Protein AF-A0A1I7ZUE2-F1 (afdb_monomer)

Nearest PDB structures (foldseek):
  8v2c-assembly1_C  TM=6.190E-01  e=5.693E-02  Mus musculus
  4pbx-assembly1_A  TM=5.492E-01  e=7.219E-01  Homo sapiens
  6lej-assembly1_B  TM=4.742E-01  e=2.765E-01  Escherichia coli
  8ilq-assembly1_B  TM=5.554E-01  e=5.827E+00  Severe fever with thrombocytopenia syndrome virus
  5yow-assembly1_A  TM=5.006E-01  e=5.508E+00  Heartland virus

Radius of gyration: 42.76 Å; Cα contacts (8 Å, |Δi|>4): 430; chains: 1; bounding box: 114×109×128 Å

Structure (mmCIF, N/CA/C/O backbone):
data_AF-A0A1I7ZUE2-F1
#
_entry.id   AF-A0A1I7ZUE2-F1
#
loop_
_atom_site.group_PDB
_atom_site.id
_atom_site.type_symbol
_atom_site.label_atom_id
_atom_site.label_alt_id
_atom_site.label_comp_id
_atom_site.label_asym_id
_atom_site.label_entity_id
_atom_site.label_seq_id
_atom_site.pdbx_PDB_ins_code
_atom_site.Cartn_x
_atom_site.Cartn_y
_atom_site.Cartn_z
_atom_site.occupancy
_atom_site.B_iso_or_equiv
_atom_site.auth_seq_id
_atom_site.auth_comp_id
_atom_site.auth_asym_id
_atom_site.auth_atom_id
_atom_site.pdbx_PDB_model_num
ATOM 1 N N . MET A 1 1 ? -9.625 -0.428 -35.760 1.00 49.59 1 MET A N 1
ATOM 2 C CA . MET A 1 1 ? -10.400 -0.910 -34.596 1.00 49.59 1 MET A CA 1
ATOM 3 C C . MET A 1 1 ? -10.079 0.022 -33.437 1.00 49.59 1 MET A C 1
ATOM 5 O O . MET A 1 1 ? -8.901 0.207 -33.166 1.00 49.59 1 MET A O 1
ATOM 9 N N . THR A 1 2 ? -11.064 0.712 -32.860 1.00 77.88 2 THR A N 1
ATOM 10 C CA . THR A 1 2 ? -10.834 1.641 -31.737 1.00 77.88 2 THR A CA 1
ATOM 11 C C . THR A 1 2 ? -10.429 0.859 -30.480 1.00 77.88 2 THR A C 1
ATOM 13 O O . THR A 1 2 ? -10.862 -0.279 -30.303 1.00 77.88 2 THR A O 1
ATOM 16 N N . GLU A 1 3 ? -9.601 1.448 -29.612 1.00 77.81 3 GLU A N 1
ATOM 17 C CA . GLU A 1 3 ? -9.194 0.863 -28.315 1.00 77.81 3 GLU A CA 1
ATOM 18 C C . GLU A 1 3 ? -10.402 0.381 -27.491 1.00 77.81 3 GLU A C 1
ATOM 20 O O . GLU A 1 3 ? -10.397 -0.711 -26.930 1.00 77.81 3 GLU A O 1
ATOM 25 N N . GLU A 1 4 ? -11.496 1.140 -27.515 1.00 81.25 4 GLU A N 1
ATOM 26 C CA . GLU A 1 4 ? -12.746 0.806 -26.830 1.00 81.25 4 GLU A CA 1
ATOM 27 C C . GLU A 1 4 ? -13.383 -0.499 -27.332 1.00 81.25 4 GLU A C 1
ATOM 29 O O . GLU A 1 4 ? -13.870 -1.298 -26.531 1.00 81.25 4 GLU A O 1
ATOM 34 N N . ASN A 1 5 ? -13.308 -0.767 -28.641 1.00 84.31 5 ASN A N 1
ATOM 35 C CA . ASN A 1 5 ? -13.796 -2.023 -29.205 1.00 84.31 5 ASN A CA 1
ATOM 36 C C . ASN A 1 5 ? -12.919 -3.197 -28.760 1.00 84.31 5 ASN A C 1
ATOM 38 O O . ASN A 1 5 ? -13.445 -4.271 -28.493 1.00 84.31 5 ASN A O 1
ATOM 42 N N . ARG A 1 6 ? -11.600 -2.997 -28.616 1.00 90.62 6 ARG A N 1
ATOM 43 C CA . ARG A 1 6 ? -10.687 -4.041 -28.115 1.00 90.62 6 ARG A CA 1
ATOM 44 C C . ARG A 1 6 ? -11.019 -4.416 -26.671 1.00 90.62 6 ARG A C 1
ATOM 46 O O . ARG A 1 6 ? -11.132 -5.601 -26.370 1.00 90.62 6 ARG A O 1
ATOM 53 N N . ILE A 1 7 ? -11.224 -3.422 -25.805 1.00 89.50 7 ILE A N 1
ATOM 54 C CA . ILE A 1 7 ? -11.574 -3.641 -24.392 1.00 89.50 7 ILE A CA 1
ATOM 55 C C . ILE A 1 7 ? -12.956 -4.289 -24.278 1.00 89.50 7 ILE A C 1
ATOM 57 O O . ILE A 1 7 ? -13.119 -5.247 -23.529 1.00 89.50 7 ILE A O 1
ATOM 61 N N . SER A 1 8 ? -13.943 -3.823 -25.049 1.00 87.25 8 SER A N 1
ATOM 62 C CA . SER A 1 8 ? -15.287 -4.409 -25.031 1.00 87.25 8 SER A CA 1
ATOM 63 C C . SER A 1 8 ? -15.284 -5.874 -25.470 1.00 87.25 8 SER A C 1
ATOM 65 O O . SER A 1 8 ? -15.968 -6.685 -24.852 1.00 87.25 8 SER A O 1
ATOM 67 N N . THR A 1 9 ? -14.519 -6.229 -26.509 1.00 89.50 9 THR A N 1
ATOM 68 C CA . THR A 1 9 ? -14.371 -7.625 -26.946 1.00 89.50 9 THR A CA 1
ATOM 69 C C . THR A 1 9 ? -13.657 -8.464 -25.890 1.00 89.50 9 THR A C 1
ATOM 71 O O . THR A 1 9 ? -14.102 -9.568 -25.596 1.00 89.50 9 THR A O 1
ATOM 74 N N . PHE A 1 10 ? -12.592 -7.941 -25.273 1.00 92.62 10 PHE A N 1
ATOM 75 C CA . PHE A 1 10 ? -11.898 -8.634 -24.187 1.00 92.62 10 PHE A CA 1
ATOM 76 C C . PHE A 1 10 ? -12.833 -8.922 -23.004 1.00 92.62 10 PHE A C 1
ATOM 78 O O . PHE A 1 10 ? -12.904 -10.057 -22.547 1.00 92.62 10 PHE A O 1
ATOM 85 N N . MET A 1 11 ? -13.594 -7.924 -22.551 1.00 92.75 11 MET A N 1
ATOM 86 C CA . MET A 1 11 ? -14.520 -8.071 -21.423 1.00 92.75 11 MET A CA 1
ATOM 87 C C . MET A 1 11 ? -15.655 -9.048 -21.737 1.00 92.75 11 MET A C 1
ATOM 89 O O . MET A 1 11 ? -15.990 -9.873 -20.894 1.00 92.75 11 MET A O 1
ATOM 93 N N . ALA A 1 12 ? -16.194 -9.014 -22.961 1.00 90.44 12 ALA A N 1
ATOM 94 C CA . ALA A 1 12 ? -17.202 -9.975 -23.407 1.00 90.44 12 ALA A CA 1
ATOM 95 C C . ALA A 1 12 ? -16.663 -11.416 -23.420 1.00 90.44 12 ALA A C 1
ATOM 97 O O . ALA A 1 12 ? -17.356 -12.324 -22.973 1.00 90.44 12 ALA A O 1
ATOM 98 N N . ASN A 1 13 ? -15.415 -11.617 -23.858 1.00 94.06 13 ASN A N 1
ATOM 99 C CA . ASN A 1 13 ? -14.762 -12.931 -23.838 1.00 94.06 13 ASN A CA 1
ATOM 100 C C . ASN A 1 13 ? -14.504 -13.455 -22.415 1.00 94.06 13 ASN A C 1
ATOM 102 O O . ASN A 1 13 ? -14.356 -14.657 -22.236 1.00 94.06 13 ASN A O 1
ATOM 106 N N . GLN A 1 14 ? -14.409 -12.564 -21.424 1.00 93.31 14 GLN A N 1
ATOM 107 C CA . GLN A 1 14 ? -14.241 -12.903 -20.005 1.00 93.31 14 GLN A CA 1
ATOM 108 C C . GLN A 1 14 ? -15.577 -12.946 -19.244 1.00 93.31 14 GLN A C 1
ATOM 110 O O . GLN A 1 14 ? -15.573 -12.994 -18.018 1.00 93.31 14 GLN A O 1
ATOM 115 N N . GLU A 1 15 ? -16.714 -12.854 -19.948 1.00 93.94 15 GLU A N 1
ATOM 116 C CA . GLU A 1 15 ? -18.061 -12.786 -19.358 1.00 93.94 15 GLU A CA 1
ATOM 117 C C . GLU A 1 15 ? -18.221 -11.652 -18.320 1.00 93.94 15 GLU A C 1
ATOM 119 O O . GLU A 1 15 ? -19.081 -11.679 -17.438 1.00 93.94 15 GLU A O 1
ATOM 124 N N . ALA A 1 16 ? -17.400 -10.605 -18.441 1.00 93.62 16 ALA A N 1
ATOM 125 C CA . ALA A 1 16 ? -17.364 -9.483 -17.520 1.00 93.62 16 ALA A CA 1
ATOM 126 C C . ALA A 1 16 ? -18.311 -8.363 -17.979 1.00 93.62 16 ALA A C 1
ATOM 128 O O . ALA A 1 16 ? -18.199 -7.816 -19.081 1.00 93.62 16 ALA A O 1
ATOM 129 N N . LEU A 1 17 ? -19.230 -7.958 -17.097 1.00 90.25 17 LEU A N 1
ATOM 130 C CA . LEU A 1 17 ? -20.135 -6.836 -17.348 1.00 90.25 17 LEU A CA 1
ATOM 131 C C . LEU A 1 17 ? -19.406 -5.495 -17.188 1.00 90.25 17 LEU A C 1
ATOM 133 O O . LEU A 1 17 ? -19.223 -4.993 -16.078 1.00 90.25 17 LEU A O 1
ATOM 137 N N . TRP A 1 18 ? -19.047 -4.867 -18.307 1.00 87.88 18 TRP A N 1
ATOM 138 C CA . TRP A 1 18 ? -18.422 -3.544 -18.304 1.00 87.88 18 TRP A CA 1
ATOM 139 C C . TRP A 1 18 ? -19.449 -2.428 -18.060 1.00 87.88 18 TRP A C 1
ATOM 141 O O . TRP A 1 18 ? -20.207 -2.043 -18.954 1.00 87.88 18 TRP A O 1
ATOM 151 N N . ARG A 1 19 ? -19.461 -1.863 -16.848 1.00 88.50 19 ARG A N 1
ATOM 152 C CA . ARG A 1 19 ? -20.314 -0.721 -16.482 1.00 88.50 19 ARG A CA 1
ATOM 153 C C . ARG A 1 19 ? -19.499 0.569 -16.469 1.00 88.50 19 ARG A C 1
ATOM 155 O O . ARG A 1 19 ? -18.504 0.669 -15.760 1.00 88.50 19 ARG A O 1
ATOM 162 N N . LYS A 1 20 ? -19.936 1.571 -17.234 1.00 88.94 20 LYS A N 1
ATOM 163 C CA . LYS A 1 20 ? -19.324 2.907 -17.247 1.00 88.94 20 LYS A CA 1
ATOM 164 C C . LYS A 1 20 ? -20.077 3.834 -16.305 1.00 88.94 20 LYS A C 1
ATOM 166 O O . LYS A 1 20 ? -21.305 3.798 -16.252 1.00 88.94 20 LYS A O 1
ATOM 171 N N . ILE A 1 21 ? -19.336 4.695 -15.617 1.00 92.56 21 ILE A N 1
ATOM 172 C CA . ILE A 1 21 ? -19.929 5.861 -14.967 1.00 92.56 21 ILE A CA 1
ATOM 173 C C . ILE A 1 21 ? -20.384 6.865 -16.029 1.00 92.56 21 ILE A C 1
ATOM 175 O O . ILE A 1 21 ? -19.889 6.890 -17.159 1.00 92.56 21 ILE A O 1
ATOM 179 N N . THR A 1 22 ? -21.340 7.701 -15.654 1.00 94.12 22 THR A N 1
ATOM 180 C CA . THR A 1 22 ? -21.828 8.790 -16.493 1.00 94.12 22 THR A CA 1
ATOM 181 C C . THR A 1 22 ? -20.673 9.770 -16.740 1.00 94.12 22 THR A C 1
ATOM 183 O O . THR A 1 22 ? -19.949 10.108 -15.797 1.00 94.12 22 THR A O 1
ATOM 186 N N . PRO A 1 23 ? -20.452 10.235 -17.985 1.00 91.31 23 PRO A N 1
ATOM 187 C CA . PRO A 1 23 ? -19.431 11.237 -18.267 1.00 91.31 23 PRO A CA 1
ATOM 188 C C . PRO A 1 23 ? -19.562 12.442 -17.331 1.00 91.31 23 PRO A C 1
ATOM 190 O O . PRO A 1 23 ? -20.672 12.853 -16.992 1.00 91.31 23 PRO A O 1
ATOM 193 N N . TYR A 1 24 ? -18.427 12.994 -16.897 1.00 87.56 24 TYR A N 1
ATOM 194 C CA . TYR A 1 24 ? -18.371 14.121 -15.954 1.00 87.56 24 TYR A CA 1
ATOM 195 C C . TYR A 1 24 ? -19.053 13.866 -14.600 1.00 87.56 24 TYR A C 1
ATOM 197 O O . TYR A 1 24 ? -19.383 14.821 -13.901 1.00 87.56 24 TYR A O 1
ATOM 205 N N . SER A 1 25 ? -19.233 12.597 -14.211 1.00 91.38 25 SER A N 1
ATOM 206 C CA . SER A 1 25 ? -19.850 12.209 -12.936 1.00 91.38 25 SER A CA 1
ATOM 207 C C . SER A 1 25 ? -18.877 11.499 -11.981 1.00 91.38 25 SER A C 1
ATOM 209 O O . SER A 1 25 ? -19.128 10.354 -11.599 1.00 91.38 25 SER A O 1
ATOM 211 N N . PRO A 1 26 ? -17.770 12.152 -11.562 1.00 87.06 26 PRO A N 1
ATOM 212 C CA . PRO A 1 26 ? -16.741 11.544 -10.706 1.00 87.06 26 PRO A CA 1
ATOM 213 C C . PRO A 1 26 ? -17.290 11.049 -9.357 1.00 87.06 26 PRO A C 1
ATOM 215 O O . PRO A 1 26 ? -16.824 10.057 -8.805 1.00 87.06 26 PRO A O 1
ATOM 218 N N . TRP A 1 27 ? -18.370 11.658 -8.852 1.00 87.50 27 TRP A N 1
ATOM 219 C CA . TRP A 1 27 ? -19.017 11.237 -7.603 1.00 87.50 27 TRP A CA 1
ATOM 220 C C . TRP A 1 27 ? -19.551 9.799 -7.641 1.00 87.50 27 TRP A C 1
ATOM 222 O O . TRP A 1 27 ? -19.598 9.162 -6.590 1.00 87.50 27 TRP A O 1
ATOM 232 N N . GLN A 1 28 ? -19.897 9.259 -8.820 1.00 89.75 28 GLN A N 1
ATOM 233 C CA . GLN A 1 28 ? -20.288 7.849 -8.968 1.00 89.75 28 GLN A CA 1
ATOM 234 C C . GLN A 1 28 ? -19.133 6.893 -8.629 1.00 89.75 28 GLN A C 1
ATOM 236 O O . GLN A 1 28 ? -19.368 5.753 -8.246 1.00 89.75 28 GLN A O 1
ATOM 241 N N . GLY A 1 29 ? -17.895 7.381 -8.724 1.00 89.50 29 GLY A N 1
ATOM 242 C CA . GLY A 1 29 ? -16.668 6.714 -8.313 1.00 89.50 29 GLY A CA 1
ATOM 243 C C . GLY A 1 29 ? -16.016 7.299 -7.062 1.00 89.50 29 GLY A C 1
ATOM 244 O O . GLY A 1 29 ? -14.864 6.993 -6.753 1.00 89.50 29 GLY A O 1
ATOM 245 N N . GLY A 1 30 ? -16.728 8.158 -6.329 1.00 88.06 30 GLY A N 1
ATOM 246 C CA . GLY A 1 30 ? -16.119 9.034 -5.330 1.00 88.06 30 GLY A CA 1
ATOM 247 C C . GLY A 1 30 ? -15.381 8.301 -4.206 1.00 88.06 30 GLY A C 1
ATOM 248 O O . GLY A 1 30 ? -14.464 8.868 -3.617 1.00 88.06 30 GLY A O 1
ATOM 249 N N . PHE A 1 31 ? -15.746 7.049 -3.909 1.00 85.06 31 PHE A N 1
ATOM 250 C CA . PHE A 1 31 ? -15.031 6.221 -2.934 1.00 85.06 31 PHE A CA 1
ATOM 251 C C . PHE A 1 31 ? -13.579 5.966 -3.359 1.00 85.06 31 PHE A C 1
ATOM 253 O O . PHE A 1 31 ? -12.659 6.359 -2.639 1.00 85.06 31 PHE A O 1
ATOM 260 N N . TYR A 1 32 ? -13.361 5.372 -4.538 1.00 88.81 32 TYR A N 1
ATOM 261 C CA . TYR A 1 32 ? -12.007 5.069 -5.001 1.00 88.81 32 TYR A CA 1
ATOM 262 C C . TYR A 1 32 ? -11.233 6.347 -5.340 1.00 88.81 32 TYR A C 1
ATOM 264 O O . TYR A 1 32 ? -10.026 6.396 -5.131 1.00 88.81 32 TYR A O 1
ATOM 272 N N . GLU A 1 33 ? -11.899 7.414 -5.792 1.00 91.31 33 GLU A N 1
ATOM 273 C CA . GLU A 1 33 ? -11.230 8.696 -6.043 1.00 91.31 33 GLU A CA 1
ATOM 274 C C . GLU A 1 33 ? -10.674 9.322 -4.760 1.00 91.31 33 GLU A C 1
ATOM 276 O O . GLU A 1 33 ? -9.524 9.769 -4.736 1.00 91.31 33 GLU A O 1
ATOM 281 N N . ARG A 1 34 ? -11.465 9.332 -3.677 1.00 89.12 34 ARG A N 1
ATOM 282 C CA . ARG A 1 34 ? -11.012 9.820 -2.366 1.00 89.12 34 ARG A CA 1
ATOM 283 C C . ARG A 1 34 ? -9.887 8.957 -1.809 1.00 89.12 34 ARG A C 1
ATOM 285 O O . ARG A 1 34 ? -8.888 9.506 -1.349 1.00 89.12 34 ARG A O 1
ATOM 292 N N . LEU A 1 35 ? -10.016 7.636 -1.925 1.00 90.12 35 LEU A N 1
ATOM 293 C CA . LEU A 1 35 ? -8.980 6.695 -1.510 1.00 90.12 35 LEU A CA 1
ATOM 294 C C . LEU A 1 35 ? -7.662 6.962 -2.255 1.00 90.12 35 LEU A C 1
ATOM 296 O O . LEU A 1 35 ? -6.632 7.194 -1.628 1.00 90.12 35 LEU A O 1
ATOM 300 N N . ILE A 1 36 ? -7.701 7.043 -3.589 1.00 92.69 36 ILE A N 1
ATOM 301 C CA . ILE A 1 36 ? -6.526 7.333 -4.426 1.00 92.69 36 ILE A CA 1
ATOM 302 C C . ILE A 1 36 ? -5.923 8.700 -4.088 1.00 92.69 36 ILE A C 1
ATOM 304 O O . ILE A 1 36 ? -4.699 8.845 -4.077 1.00 92.69 36 ILE A O 1
ATOM 308 N N . ARG A 1 37 ? -6.751 9.710 -3.799 1.00 92.69 37 ARG A N 1
ATOM 309 C CA . ARG A 1 37 ? -6.271 11.029 -3.369 1.00 92.69 37 ARG A CA 1
ATOM 310 C C . ARG A 1 37 ? -5.471 10.937 -2.069 1.00 92.69 37 ARG A C 1
ATOM 312 O O . ARG A 1 37 ? -4.387 11.517 -2.011 1.00 92.69 37 ARG A O 1
ATOM 319 N N . GLY A 1 38 ? -5.977 10.217 -1.068 1.00 92.06 38 GLY A N 1
ATOM 320 C CA . GLY A 1 38 ? -5.275 9.998 0.200 1.00 92.06 38 GLY A CA 1
ATOM 321 C C . GLY A 1 38 ? -3.958 9.245 -0.002 1.00 92.06 38 GLY A C 1
ATOM 322 O O . GLY A 1 38 ? -2.907 9.708 0.433 1.00 92.06 38 GLY A O 1
ATOM 323 N N . ILE A 1 39 ? -3.988 8.155 -0.777 1.00 94.62 39 ILE A N 1
ATOM 324 C CA . ILE A 1 39 ? -2.799 7.346 -1.093 1.00 94.62 39 ILE A CA 1
ATOM 325 C C . ILE A 1 39 ? -1.718 8.202 -1.751 1.00 94.62 39 ILE A C 1
ATOM 327 O O . ILE A 1 39 ? -0.579 8.226 -1.293 1.00 94.62 39 ILE A O 1
ATOM 331 N N . LYS A 1 40 ? -2.073 8.951 -2.803 1.00 94.62 40 LYS A N 1
ATOM 332 C CA . LYS A 1 40 ? -1.126 9.828 -3.504 1.00 94.62 40 LYS A CA 1
ATOM 333 C C . LYS A 1 40 ? -0.587 10.919 -2.583 1.00 94.62 40 LYS A C 1
ATOM 335 O O . LYS A 1 40 ? 0.605 11.201 -2.618 1.00 94.62 40 LYS A O 1
ATOM 340 N N . GLY A 1 41 ? -1.440 11.513 -1.749 1.00 95.12 41 GLY A N 1
ATOM 341 C CA . GLY A 1 41 ? -1.030 12.513 -0.765 1.00 95.12 41 GLY A CA 1
ATOM 342 C C . GLY A 1 41 ? 0.025 11.978 0.206 1.00 95.12 41 GLY A C 1
ATOM 343 O O . GLY A 1 41 ? 1.065 12.613 0.389 1.00 95.12 41 GLY A O 1
ATOM 344 N N . SER A 1 42 ? -0.211 10.798 0.777 1.00 95.50 42 SER A N 1
ATOM 345 C CA . SER A 1 42 ? 0.725 10.136 1.691 1.00 95.50 42 SER A CA 1
ATOM 346 C C . SER A 1 42 ? 2.005 9.690 0.985 1.00 95.50 42 SER A C 1
ATOM 348 O O . SER A 1 42 ? 3.095 9.915 1.506 1.00 95.50 42 SER A O 1
ATOM 350 N N . LEU A 1 43 ? 1.897 9.164 -0.238 1.00 95.00 43 LEU A N 1
ATOM 351 C CA . LEU A 1 43 ? 3.033 8.768 -1.074 1.00 95.00 43 LEU A CA 1
ATOM 352 C C . LEU A 1 43 ? 3.958 9.949 -1.388 1.00 95.00 43 LEU A C 1
ATOM 354 O O . LEU A 1 43 ? 5.165 9.868 -1.165 1.00 95.00 43 LEU A O 1
ATOM 358 N N . TYR A 1 44 ? 3.407 11.072 -1.857 1.00 94.75 44 TYR A N 1
ATOM 359 C CA . TYR A 1 44 ? 4.211 12.254 -2.176 1.00 94.75 44 TYR A CA 1
ATOM 360 C C . TYR A 1 44 ? 4.904 12.830 -0.941 1.00 94.75 44 TYR A C 1
ATOM 362 O O . TYR A 1 44 ? 6.057 13.250 -1.031 1.00 94.75 44 TYR A O 1
ATOM 370 N N . LYS A 1 45 ? 4.240 12.817 0.221 1.00 94.56 45 LYS A N 1
ATOM 371 C CA . LYS A 1 45 ? 4.855 13.248 1.484 1.00 94.56 45 LYS A CA 1
ATOM 372 C C . LYS A 1 45 ? 5.956 12.286 1.949 1.00 94.56 45 LYS A C 1
ATOM 374 O O . LYS A 1 45 ? 6.978 12.754 2.442 1.00 94.56 45 LYS A O 1
ATOM 379 N N . ALA A 1 46 ? 5.773 10.977 1.771 1.00 93.25 46 ALA A N 1
ATOM 380 C CA . ALA A 1 46 ? 6.752 9.962 2.160 1.00 93.25 46 ALA A CA 1
ATOM 381 C C . ALA A 1 46 ? 8.032 10.014 1.305 1.00 93.25 46 ALA A C 1
ATOM 383 O O . ALA A 1 46 ? 9.140 9.971 1.845 1.00 93.25 46 ALA A O 1
ATOM 384 N N . ILE A 1 47 ? 7.887 10.164 -0.018 1.00 92.62 47 ILE A N 1
ATOM 385 C CA . ILE A 1 47 ? 9.012 10.294 -0.962 1.00 92.62 47 ILE A CA 1
ATOM 386 C C . ILE A 1 47 ? 9.686 11.671 -0.834 1.00 92.62 47 ILE A C 1
ATOM 388 O O . ILE A 1 47 ? 10.915 11.795 -0.904 1.00 92.62 47 ILE A O 1
ATOM 392 N N . GLY A 1 48 ? 8.889 12.726 -0.651 1.00 90.88 48 GLY A N 1
ATOM 393 C CA . GLY A 1 48 ? 9.362 14.102 -0.589 1.00 90.88 48 GLY A CA 1
ATOM 394 C C . GLY A 1 48 ? 10.004 14.544 -1.906 1.00 90.88 48 GLY A C 1
ATOM 395 O O . GLY A 1 48 ? 9.363 14.563 -2.952 1.00 90.88 48 GLY A O 1
ATOM 396 N N . LYS A 1 49 ? 11.283 14.933 -1.852 1.00 89.69 49 LYS A N 1
ATOM 397 C CA . LYS A 1 49 ? 12.050 15.417 -3.018 1.00 89.69 49 LYS A CA 1
ATOM 398 C C . LYS A 1 49 ? 12.896 14.331 -3.695 1.00 89.69 49 LYS A C 1
ATOM 400 O O . LYS A 1 49 ? 13.599 14.632 -4.659 1.00 89.69 49 LYS A O 1
ATOM 405 N N . LYS A 1 50 ? 12.882 13.096 -3.181 1.00 88.25 50 LYS A N 1
ATOM 406 C CA . LYS A 1 50 ? 13.667 11.991 -3.747 1.00 88.25 50 LYS A CA 1
ATOM 407 C C . LYS A 1 50 ? 13.111 11.591 -5.118 1.00 88.25 50 LYS A C 1
ATOM 409 O O . LYS A 1 50 ? 11.905 11.639 -5.345 1.00 88.25 50 LYS A O 1
ATOM 414 N N . ARG A 1 51 ? 13.995 11.174 -6.027 1.00 88.50 51 ARG A N 1
ATOM 415 C CA . ARG A 1 51 ? 13.622 10.523 -7.290 1.00 88.50 51 ARG A CA 1
ATOM 416 C C . ARG A 1 51 ? 13.915 9.037 -7.148 1.00 88.50 51 ARG A C 1
ATOM 418 O O . ARG A 1 51 ? 15.066 8.678 -6.934 1.00 88.50 51 ARG A O 1
ATOM 425 N N . LEU A 1 52 ? 12.873 8.220 -7.216 1.00 88.25 52 LEU A N 1
ATOM 426 C CA . LEU A 1 52 ? 12.982 6.765 -7.165 1.00 88.25 52 LEU A CA 1
ATOM 427 C C . LEU A 1 52 ? 13.218 6.215 -8.573 1.00 88.25 52 LEU A C 1
ATOM 429 O O . LEU A 1 52 ? 12.732 6.799 -9.548 1.00 88.25 52 LEU A O 1
ATOM 433 N N . SER A 1 53 ? 13.953 5.107 -8.678 1.00 90.00 53 SER A N 1
ATOM 434 C CA . SER A 1 53 ? 14.008 4.345 -9.925 1.00 90.00 53 SER A CA 1
ATOM 435 C C . SER A 1 53 ? 12.647 3.692 -10.213 1.00 90.00 53 SER A C 1
ATOM 437 O O . SER A 1 53 ? 11.751 3.680 -9.365 1.00 90.00 53 SER A O 1
ATOM 439 N N . TYR A 1 54 ? 12.469 3.160 -11.424 1.00 91.31 54 TYR A N 1
ATOM 440 C CA . TYR A 1 54 ? 11.246 2.431 -11.772 1.00 91.31 54 TYR A CA 1
ATOM 441 C C . TYR A 1 54 ? 11.026 1.220 -10.854 1.00 91.31 54 TYR A C 1
ATOM 443 O O . TYR A 1 54 ? 9.910 1.002 -10.388 1.00 91.31 54 TYR A O 1
ATOM 451 N N . GLU A 1 55 ? 12.094 0.480 -10.557 1.00 88.12 55 GLU A N 1
ATOM 452 C CA . GLU A 1 55 ? 12.056 -0.709 -9.700 1.00 88.12 55 GLU A CA 1
ATOM 453 C C . GLU A 1 55 ? 11.765 -0.342 -8.241 1.00 88.12 55 GLU A C 1
ATOM 455 O O . GLU A 1 55 ? 10.906 -0.962 -7.611 1.00 88.12 55 GLU A O 1
ATOM 460 N N . ASP A 1 56 ? 12.390 0.724 -7.727 1.00 87.88 56 ASP A N 1
ATOM 461 C CA . ASP A 1 56 ? 12.138 1.212 -6.365 1.00 87.88 56 ASP A CA 1
ATOM 462 C C . ASP A 1 56 ? 10.693 1.694 -6.206 1.00 87.88 56 ASP A C 1
ATOM 464 O O . ASP A 1 56 ? 10.029 1.398 -5.213 1.00 87.88 56 ASP A O 1
ATOM 468 N N . LEU A 1 57 ? 10.182 2.441 -7.193 1.00 92.00 57 LEU A N 1
ATOM 469 C CA . LEU A 1 57 ? 8.800 2.909 -7.180 1.00 92.00 57 LEU A CA 1
ATOM 470 C C . LEU A 1 57 ? 7.820 1.739 -7.300 1.00 92.00 57 LEU A C 1
ATOM 472 O O . LEU A 1 57 ? 6.810 1.730 -6.601 1.00 92.00 57 LEU A O 1
ATOM 476 N N . GLY A 1 58 ? 8.108 0.763 -8.164 1.00 92.62 58 GLY A N 1
ATOM 477 C CA . GLY A 1 58 ? 7.300 -0.445 -8.314 1.00 92.62 58 GLY A CA 1
ATOM 478 C C . GLY A 1 58 ? 7.210 -1.228 -7.007 1.00 92.62 58 GLY A C 1
ATOM 479 O O . GLY A 1 58 ? 6.110 -1.541 -6.556 1.00 92.62 58 GLY A O 1
ATOM 480 N N . THR A 1 59 ? 8.351 -1.449 -6.354 1.00 90.38 59 THR A N 1
ATOM 481 C CA . THR A 1 59 ? 8.430 -2.125 -5.052 1.00 90.38 59 THR A CA 1
ATOM 482 C C . THR A 1 59 ? 7.634 -1.367 -3.993 1.00 90.38 59 THR A C 1
ATOM 484 O O . THR A 1 59 ? 6.764 -1.943 -3.342 1.00 90.38 59 THR A O 1
ATOM 487 N N . LEU A 1 60 ? 7.840 -0.050 -3.886 1.00 91.31 60 LEU A N 1
ATOM 488 C CA . LEU A 1 60 ? 7.112 0.789 -2.938 1.00 91.31 60 LEU A CA 1
ATOM 489 C C . LEU A 1 60 ? 5.593 0.738 -3.167 1.00 91.31 60 LEU A C 1
ATOM 491 O O . LEU A 1 60 ? 4.834 0.657 -2.206 1.00 91.31 60 LEU A O 1
ATOM 495 N N . LEU A 1 61 ? 5.131 0.768 -4.420 1.00 93.88 61 LEU A N 1
ATOM 496 C CA . LEU A 1 61 ? 3.702 0.692 -4.737 1.00 93.88 61 LEU A CA 1
ATOM 497 C C . LEU A 1 61 ? 3.084 -0.656 -4.348 1.00 93.88 61 LEU A C 1
ATOM 499 O O . LEU A 1 61 ? 1.967 -0.665 -3.833 1.00 93.88 61 LEU A O 1
ATOM 503 N N . ILE A 1 62 ? 3.804 -1.763 -4.539 1.00 92.38 62 ILE A N 1
ATOM 504 C CA . ILE A 1 62 ? 3.360 -3.100 -4.113 1.00 92.38 62 ILE A CA 1
ATOM 505 C C . ILE A 1 62 ? 3.264 -3.169 -2.584 1.00 92.38 62 ILE A C 1
ATOM 507 O O . ILE A 1 62 ? 2.279 -3.664 -2.035 1.00 92.38 62 ILE A O 1
ATOM 511 N N . GLU A 1 63 ? 4.249 -2.629 -1.865 1.00 90.25 63 GLU A N 1
ATOM 512 C CA . GLU A 1 63 ? 4.187 -2.605 -0.402 1.00 90.25 63 GLU A CA 1
ATOM 513 C C . GLU A 1 63 ? 3.047 -1.704 0.120 1.00 90.25 63 GLU A C 1
ATOM 515 O O . GLU A 1 63 ? 2.396 -2.017 1.125 1.00 90.25 63 GLU A O 1
ATOM 520 N N . ILE A 1 64 ? 2.761 -0.599 -0.575 1.00 92.56 64 ILE A N 1
ATOM 521 C CA . ILE A 1 64 ? 1.612 0.270 -0.290 1.00 92.56 64 ILE A CA 1
ATOM 522 C C . ILE A 1 64 ? 0.300 -0.468 -0.543 1.00 92.56 64 ILE A C 1
ATOM 524 O O . ILE A 1 64 ? -0.613 -0.376 0.275 1.00 92.56 64 ILE A O 1
ATOM 528 N N . GLU A 1 65 ? 0.188 -1.222 -1.634 1.00 92.69 65 GLU A N 1
ATOM 529 C CA . GLU A 1 65 ? -0.978 -2.062 -1.904 1.00 92.69 65 GLU A CA 1
ATOM 530 C C . GLU A 1 65 ? -1.221 -3.051 -0.757 1.00 92.69 65 GLU A C 1
ATOM 532 O O . GLU A 1 65 ? -2.333 -3.119 -0.225 1.00 92.69 65 GLU A O 1
ATOM 537 N N . ALA A 1 66 ? -0.176 -3.750 -0.305 1.00 90.06 66 ALA A N 1
ATOM 538 C CA . ALA A 1 66 ? -0.264 -4.664 0.833 1.00 90.06 66 ALA A CA 1
ATOM 539 C C . ALA A 1 66 ? -0.727 -3.947 2.116 1.00 90.06 66 ALA A C 1
ATOM 541 O O . ALA A 1 66 ? -1.562 -4.467 2.863 1.00 90.06 66 ALA A O 1
ATOM 542 N N . THR A 1 67 ? -0.247 -2.721 2.338 1.00 90.62 67 THR A N 1
ATOM 543 C CA . THR A 1 67 ? -0.644 -1.859 3.462 1.00 90.62 67 THR A CA 1
ATOM 544 C C . THR A 1 67 ? -2.128 -1.488 3.398 1.00 90.62 67 THR A C 1
ATOM 546 O O . THR A 1 67 ? -2.860 -1.617 4.382 1.00 90.62 67 THR A O 1
ATOM 549 N N . LEU A 1 68 ? -2.607 -1.071 2.224 1.00 92.00 68 LEU A N 1
ATOM 550 C CA . LEU A 1 68 ? -4.000 -0.681 1.997 1.00 92.00 68 LEU A CA 1
ATOM 551 C C . LEU A 1 68 ? -4.963 -1.855 2.140 1.00 92.00 68 LEU A C 1
ATOM 553 O O . LEU A 1 68 ? -6.065 -1.686 2.667 1.00 92.00 68 LEU A O 1
ATOM 557 N N . ASN A 1 69 ? -4.543 -3.032 1.687 1.00 91.88 69 ASN A N 1
ATOM 558 C CA . ASN A 1 69 ? -5.311 -4.267 1.778 1.00 91.88 69 ASN A CA 1
ATOM 559 C C . ASN A 1 69 ? -5.274 -4.890 3.183 1.00 91.88 69 ASN A C 1
ATOM 561 O O . ASN A 1 69 ? -6.112 -5.736 3.492 1.00 91.88 69 ASN A O 1
ATOM 565 N N . SER A 1 70 ? -4.369 -4.426 4.052 1.00 90.06 70 SER A N 1
ATOM 566 C CA . SER A 1 70 ? -4.294 -4.808 5.468 1.00 90.06 70 SER A CA 1
ATOM 567 C C . SER A 1 70 ? -5.099 -3.897 6.402 1.00 90.06 70 SER A C 1
ATOM 569 O O . SER A 1 70 ? -5.107 -4.129 7.610 1.00 90.06 70 SER A O 1
ATOM 571 N N . ARG A 1 71 ? -5.762 -2.852 5.882 1.00 91.00 71 ARG A N 1
ATOM 572 C CA . ARG A 1 71 ? -6.548 -1.916 6.703 1.00 91.00 71 ARG A CA 1
ATOM 573 C C . ARG A 1 71 ? -7.780 -2.590 7.337 1.00 91.00 71 ARG A C 1
ATOM 575 O O . ARG A 1 71 ? -8.354 -3.489 6.723 1.00 91.00 71 ARG A O 1
ATOM 582 N N . PRO A 1 72 ? -8.224 -2.147 8.524 1.00 91.50 72 PRO A N 1
ATOM 583 C CA . PRO A 1 72 ? -9.375 -2.717 9.205 1.00 91.50 72 PRO A CA 1
ATOM 584 C C . PRO A 1 72 ? -10.664 -2.135 8.616 1.00 91.50 72 PRO A C 1
ATOM 586 O O . PRO A 1 72 ? -10.860 -0.920 8.661 1.00 91.50 72 PRO A O 1
ATOM 589 N N . MET A 1 73 ? -11.544 -2.988 8.085 1.00 90.31 73 MET A N 1
ATOM 590 C CA . MET A 1 73 ? -12.882 -2.559 7.645 1.00 90.31 73 MET A CA 1
ATOM 591 C C . MET A 1 73 ? -13.897 -2.725 8.768 1.00 90.31 73 MET A C 1
ATOM 593 O O . MET A 1 73 ? -14.623 -1.797 9.112 1.00 90.31 73 MET A O 1
ATOM 597 N N . THR A 1 74 ? -13.934 -3.929 9.334 1.00 90.94 74 THR A N 1
ATOM 598 C CA . THR A 1 74 ? -14.839 -4.314 10.413 1.00 90.94 74 THR A CA 1
ATOM 599 C C . THR A 1 74 ? -14.196 -5.422 11.243 1.00 90.94 74 THR A C 1
ATOM 601 O O . THR A 1 74 ? -13.000 -5.698 11.102 1.00 90.94 74 THR A O 1
ATOM 604 N N . TYR A 1 75 ? -14.966 -6.040 12.124 1.00 90.00 75 TYR A N 1
ATOM 605 C CA . TYR A 1 75 ? -14.494 -7.039 13.056 1.00 90.00 75 TYR A CA 1
ATOM 606 C C . TYR A 1 75 ? -15.310 -8.337 12.965 1.00 90.00 75 TYR A C 1
ATOM 608 O O . TYR A 1 75 ? -16.414 -8.359 12.428 1.00 90.00 75 TYR A O 1
ATOM 616 N N . ILE A 1 76 ? -14.736 -9.437 13.454 1.00 89.38 76 ILE A N 1
ATOM 617 C CA . ILE A 1 76 ? -15.359 -10.765 13.467 1.00 89.38 76 ILE A CA 1
ATOM 618 C C . ILE A 1 76 ? -15.580 -11.166 14.925 1.00 89.38 76 ILE A C 1
ATOM 620 O O . ILE A 1 76 ? -14.619 -11.468 15.633 1.00 89.38 76 ILE A O 1
ATOM 624 N N . GLU A 1 77 ? -16.841 -11.183 15.364 1.00 86.25 77 GLU A N 1
ATOM 625 C CA . GLU A 1 77 ? -17.230 -11.542 16.740 1.00 86.25 77 GLU A CA 1
ATOM 626 C C . GLU A 1 77 ? -16.699 -12.923 17.160 1.00 86.25 77 GLU A C 1
ATOM 628 O O . GLU A 1 77 ? -16.087 -13.062 18.216 1.00 86.25 77 GLU A O 1
ATOM 633 N N . GLU A 1 78 ? -16.858 -13.938 16.305 1.00 86.44 78 GLU A N 1
ATOM 634 C CA . GLU A 1 78 ? -16.453 -15.323 16.597 1.00 86.44 78 GLU A CA 1
ATOM 635 C C . GLU A 1 78 ? -14.939 -15.474 16.832 1.00 86.44 78 GLU A C 1
ATOM 637 O O . GLU A 1 78 ? -14.503 -16.324 17.604 1.00 86.44 78 GLU A O 1
ATOM 642 N N . LYS A 1 79 ? -14.120 -14.628 16.193 1.00 82.62 79 LYS A N 1
ATOM 643 C CA . LYS A 1 79 ? -12.652 -14.704 16.232 1.00 82.62 79 LYS A CA 1
ATOM 644 C C . LYS A 1 79 ? -12.022 -13.606 17.093 1.00 82.62 79 LYS A C 1
ATOM 646 O O . LYS A 1 79 ? -10.874 -13.230 16.851 1.00 82.62 79 LYS A O 1
ATOM 651 N N . TRP A 1 80 ? -12.734 -13.109 18.110 1.00 85.50 80 TRP A N 1
ATOM 652 C CA . TRP A 1 80 ? -12.280 -11.991 18.949 1.00 85.50 80 TRP A CA 1
ATOM 653 C C . TRP A 1 80 ? -10.880 -12.187 19.569 1.00 85.50 80 TRP A C 1
ATOM 655 O O . TRP A 1 80 ? -10.111 -11.238 19.716 1.00 85.50 80 TRP A O 1
ATOM 665 N N . GLU A 1 81 ? -10.532 -13.420 19.937 1.00 81.62 81 GLU A N 1
ATOM 666 C CA . GLU A 1 81 ? -9.262 -13.726 20.611 1.00 81.62 81 GLU A CA 1
ATOM 667 C C . GLU A 1 81 ? -8.100 -13.987 19.646 1.00 81.62 81 GLU A C 1
ATOM 669 O O . GLU A 1 81 ? -6.946 -13.789 20.013 1.00 81.62 81 GLU A O 1
ATOM 674 N N . THR A 1 82 ? -8.383 -14.413 18.413 1.00 81.38 82 THR A N 1
ATOM 675 C CA . THR A 1 82 ? -7.356 -14.862 17.458 1.00 81.38 82 THR A CA 1
ATOM 676 C C . THR A 1 82 ? -7.149 -13.866 16.328 1.00 81.38 82 THR A C 1
ATOM 678 O O . THR A 1 82 ? -6.039 -13.383 16.111 1.00 81.38 82 THR A O 1
ATOM 681 N N . LYS A 1 83 ? -8.220 -13.544 15.599 1.00 78.94 83 LYS A N 1
ATOM 682 C CA . LYS A 1 83 ? -8.196 -12.646 14.447 1.00 78.94 83 LYS A CA 1
ATOM 683 C C . LYS A 1 83 ? -9.491 -11.842 14.396 1.00 78.94 83 LYS A C 1
ATOM 685 O O . LYS A 1 83 ? -10.413 -12.164 13.646 1.00 78.94 83 LYS A O 1
ATOM 690 N N . PRO A 1 84 ? -9.553 -10.776 15.194 1.00 81.44 84 PRO A N 1
ATOM 691 C CA . PRO A 1 84 ? -10.779 -10.036 15.399 1.00 81.44 84 PRO A CA 1
ATOM 692 C C . PRO A 1 84 ? -11.063 -9.057 14.256 1.00 81.44 84 PRO A C 1
ATOM 694 O O . PRO A 1 84 ? -12.149 -8.507 14.219 1.00 81.44 84 PRO A O 1
ATOM 697 N N . ILE A 1 8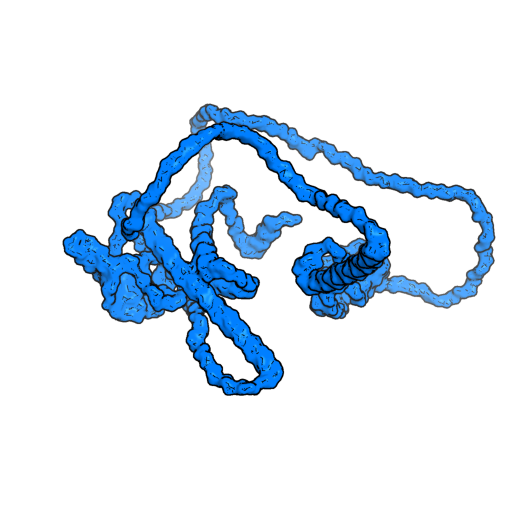5 ? -10.122 -8.816 13.333 1.00 89.50 85 ILE A N 1
ATOM 698 C CA . ILE A 1 85 ? -10.233 -7.809 12.264 1.00 89.50 85 ILE A CA 1
ATOM 699 C C . ILE A 1 85 ? -10.518 -8.482 10.924 1.00 89.50 85 ILE A C 1
ATOM 701 O O . ILE A 1 85 ? -9.786 -9.386 10.519 1.00 89.50 85 ILE A O 1
ATOM 705 N N . LEU A 1 86 ? -11.514 -7.963 10.206 1.00 90.75 86 LEU A N 1
ATOM 706 C CA . LEU A 1 86 ? -11.762 -8.266 8.802 1.00 90.75 86 LEU A CA 1
ATOM 707 C C . LEU A 1 86 ? -11.130 -7.185 7.913 1.00 90.75 86 LEU A C 1
ATOM 709 O O . LEU A 1 86 ? -11.474 -5.999 8.006 1.00 90.75 86 LEU A O 1
ATOM 713 N N . ARG A 1 87 ? -10.203 -7.595 7.043 1.00 91.31 87 ARG A N 1
ATOM 714 C CA . ARG A 1 87 ? -9.446 -6.719 6.134 1.00 91.31 87 ARG A CA 1
ATOM 715 C C . ARG A 1 87 ? -9.829 -6.991 4.676 1.00 91.31 87 ARG A C 1
ATOM 717 O O . ARG A 1 87 ? -10.273 -8.097 4.372 1.00 91.31 87 ARG A O 1
ATOM 724 N N . PRO A 1 88 ? -9.632 -6.035 3.746 1.00 91.94 88 PRO A N 1
ATOM 725 C CA . PRO A 1 88 ? -9.950 -6.238 2.331 1.00 91.94 88 PRO A CA 1
ATOM 726 C C . PRO A 1 88 ? -9.308 -7.495 1.743 1.00 91.94 88 PRO A C 1
ATOM 728 O O . PRO A 1 88 ? -9.941 -8.210 0.971 1.00 91.94 88 PRO A O 1
ATOM 731 N N . ILE A 1 89 ? -8.067 -7.787 2.143 1.00 91.62 89 ILE A N 1
ATOM 732 C CA . ILE A 1 89 ? -7.328 -8.949 1.651 1.00 91.62 89 ILE A CA 1
ATOM 733 C C . ILE A 1 89 ? -7.947 -10.285 2.072 1.00 91.62 89 ILE A C 1
ATOM 735 O O . ILE A 1 89 ? -7.809 -11.265 1.346 1.00 91.62 89 ILE A O 1
ATOM 739 N N . ASP A 1 90 ? -8.667 -10.320 3.197 1.00 90.50 90 ASP A N 1
ATOM 740 C CA . ASP A 1 90 ? -9.259 -11.551 3.722 1.00 90.50 90 ASP A CA 1
ATOM 741 C C . ASP A 1 90 ? -10.387 -12.066 2.808 1.00 90.50 90 ASP A C 1
ATOM 743 O O . ASP A 1 90 ? -10.620 -13.266 2.744 1.00 90.50 90 ASP A O 1
ATOM 747 N N . PHE A 1 91 ? -11.026 -11.195 2.015 1.00 90.38 91 PHE A N 1
ATOM 748 C CA . PHE A 1 91 ? -12.004 -11.616 1.002 1.00 90.38 91 PHE A CA 1
ATOM 749 C C . PHE A 1 91 ? -11.382 -12.338 -0.197 1.00 90.38 91 PHE A C 1
ATOM 751 O O . PHE A 1 91 ? -12.073 -13.092 -0.879 1.00 90.38 91 PHE A O 1
ATOM 758 N N . LEU A 1 92 ? -10.103 -12.081 -0.480 1.00 89.94 92 LEU A N 1
ATOM 759 C CA . LEU A 1 92 ? -9.370 -12.741 -1.560 1.00 89.94 92 LEU A CA 1
ATOM 760 C C . LEU A 1 92 ? -8.677 -13.999 -1.044 1.00 89.94 92 LEU A C 1
ATOM 762 O O . LEU A 1 92 ? -8.771 -15.063 -1.651 1.00 89.94 92 LEU A O 1
ATOM 766 N N . GLN A 1 93 ? -7.988 -13.868 0.088 1.00 87.06 93 GLN A N 1
ATOM 767 C CA . GLN A 1 93 ? -7.262 -14.947 0.726 1.00 87.06 93 GLN A CA 1
ATOM 768 C C . GLN A 1 93 ? -7.362 -14.813 2.243 1.00 87.06 93 GLN A C 1
ATOM 770 O O . GLN A 1 93 ? -6.784 -13.911 2.855 1.00 87.06 93 GLN A O 1
ATOM 775 N N . ASN A 1 94 ? -8.061 -15.765 2.856 1.00 80.19 94 ASN A N 1
ATOM 776 C CA . ASN A 1 94 ? -8.145 -15.858 4.305 1.00 80.19 94 ASN A CA 1
ATOM 777 C C . ASN A 1 94 ? -6.749 -16.049 4.918 1.00 80.19 94 ASN A C 1
ATOM 779 O O . ASN A 1 94 ? -5.910 -16.774 4.387 1.00 80.19 94 ASN A O 1
ATOM 783 N N . ASP A 1 95 ? -6.530 -15.408 6.065 1.00 74.62 95 ASP A N 1
ATOM 784 C CA . ASP A 1 95 ? -5.365 -15.631 6.938 1.00 74.62 95 ASP A CA 1
ATOM 785 C C . ASP A 1 95 ? -3.994 -15.345 6.316 1.00 74.62 95 ASP A C 1
ATOM 787 O O . ASP A 1 95 ? -2.964 -15.796 6.806 1.00 74.62 95 ASP A O 1
ATOM 791 N N . ILE A 1 96 ? -3.966 -14.483 5.299 1.00 83.12 96 ILE A N 1
ATOM 792 C CA . ILE A 1 96 ? -2.717 -13.933 4.785 1.00 83.12 96 ILE A CA 1
ATOM 793 C C . ILE A 1 96 ? -2.067 -12.979 5.797 1.00 83.12 96 ILE A C 1
ATOM 795 O O . ILE A 1 96 ? -2.674 -12.016 6.287 1.00 83.12 96 ILE A O 1
ATOM 799 N N . THR A 1 97 ? -0.797 -13.236 6.083 1.00 76.56 97 THR A N 1
ATOM 800 C CA . THR A 1 97 ? 0.033 -12.391 6.939 1.00 76.56 97 THR A CA 1
ATOM 801 C C . THR A 1 97 ? 0.953 -11.572 6.053 1.00 76.56 97 THR A C 1
ATOM 803 O O . THR A 1 97 ? 1.824 -12.117 5.377 1.00 76.56 97 THR A O 1
ATOM 806 N N . VAL A 1 98 ? 0.765 -10.252 6.048 1.00 76.75 98 VAL A N 1
ATOM 807 C CA . VAL A 1 98 ? 1.712 -9.340 5.404 1.00 76.75 98 VAL A CA 1
ATOM 808 C C . VAL A 1 98 ? 2.910 -9.226 6.337 1.00 76.75 98 VAL A C 1
ATOM 810 O O . VAL A 1 98 ? 2.835 -8.550 7.360 1.00 76.75 98 VAL A O 1
ATOM 813 N N . ALA A 1 99 ? 3.975 -9.965 6.026 1.00 64.50 99 ALA A N 1
ATOM 814 C CA . ALA A 1 99 ? 5.176 -9.995 6.847 1.00 64.50 99 ALA A CA 1
ATOM 815 C C . ALA A 1 99 ? 5.810 -8.598 6.970 1.00 64.50 99 ALA A C 1
ATOM 817 O O . ALA A 1 99 ? 5.778 -7.776 6.046 1.00 64.50 99 ALA A O 1
ATOM 818 N N . TYR A 1 100 ? 6.399 -8.345 8.135 1.00 60.00 100 TYR A N 1
ATOM 819 C CA . TYR A 1 100 ? 7.258 -7.193 8.376 1.00 60.00 100 TYR A CA 1
ATOM 820 C C . TYR A 1 100 ? 8.511 -7.283 7.499 1.00 60.00 100 TYR A C 1
ATOM 822 O O . TYR A 1 100 ? 8.890 -8.383 7.078 1.00 60.00 100 TYR A O 1
ATOM 830 N N . PRO A 1 101 ? 9.189 -6.158 7.220 1.00 55.69 101 PRO A N 1
ATOM 831 C CA . PRO A 1 101 ? 10.541 -6.252 6.709 1.00 55.69 101 PRO A CA 1
ATOM 832 C C . PRO A 1 101 ? 11.407 -7.059 7.675 1.00 55.69 101 PRO A C 1
ATOM 834 O O . PRO A 1 101 ? 11.125 -7.122 8.868 1.00 55.69 101 PRO A O 1
ATOM 837 N N . LEU A 1 102 ? 12.463 -7.668 7.148 1.00 57.88 102 LEU A N 1
ATOM 838 C CA . LEU A 1 102 ? 13.445 -8.438 7.906 1.00 57.88 102 LEU A CA 1
ATOM 839 C C . LEU A 1 102 ? 14.090 -7.557 8.998 1.00 57.88 102 LEU A C 1
ATOM 841 O O . LEU A 1 102 ? 15.121 -6.936 8.764 1.00 57.88 102 LEU A O 1
ATOM 845 N N . GLU A 1 103 ? 13.499 -7.493 10.193 1.00 50.56 103 GLU A N 1
ATOM 846 C CA . GLU A 1 103 ? 14.033 -6.722 11.331 1.00 50.56 103 GLU A CA 1
ATOM 847 C C . GLU A 1 103 ? 15.295 -7.365 11.939 1.00 50.56 103 GLU A C 1
ATOM 849 O O . GLU A 1 103 ? 16.004 -6.731 12.712 1.00 50.56 103 GLU A O 1
ATOM 854 N N . ASN A 1 104 ? 15.648 -8.588 11.524 1.00 45.91 104 ASN A N 1
ATOM 855 C CA . ASN A 1 104 ? 16.716 -9.388 12.130 1.00 45.91 104 ASN A CA 1
ATOM 856 C C . ASN A 1 104 ? 17.853 -9.758 11.168 1.00 45.91 104 ASN A C 1
ATOM 858 O O . ASN A 1 104 ? 18.346 -10.884 11.182 1.00 45.91 104 ASN A O 1
ATOM 862 N N . HIS A 1 105 ? 18.330 -8.810 10.367 1.00 47.88 105 HIS A N 1
ATOM 863 C CA . HIS A 1 105 ? 19.714 -8.880 9.900 1.00 47.88 105 HIS A CA 1
ATOM 864 C C . HIS A 1 105 ? 20.511 -7.794 10.603 1.00 47.88 105 HIS A C 1
ATOM 866 O O . HIS A 1 105 ? 20.866 -6.771 10.019 1.00 47.88 105 HIS A O 1
ATOM 872 N N . SER A 1 106 ? 20.791 -8.050 11.887 1.00 45.91 106 SER A N 1
ATOM 873 C CA . SER A 1 106 ? 21.965 -7.493 12.548 1.00 45.91 106 SER A CA 1
ATOM 874 C C . SER A 1 106 ? 23.116 -7.566 11.556 1.00 45.91 106 SER A C 1
ATOM 876 O O . SER A 1 106 ? 23.393 -8.639 11.011 1.00 45.91 106 SER A O 1
ATOM 878 N N . SER A 1 107 ? 23.724 -6.416 11.286 1.00 50.16 107 SER A N 1
ATOM 879 C CA . SER A 1 107 ? 25.024 -6.305 10.645 1.00 50.16 107 SER A CA 1
ATOM 880 C C . SER A 1 107 ? 25.915 -7.424 11.166 1.00 50.16 107 SER A C 1
ATOM 882 O O . SER A 1 107 ? 26.349 -7.385 12.314 1.00 50.16 107 SER A O 1
ATOM 884 N N . GLN A 1 108 ? 26.122 -8.460 10.356 1.00 49.19 108 GLN A N 1
ATOM 885 C CA . GLN A 1 108 ? 27.160 -9.426 10.650 1.00 49.19 108 GLN A CA 1
ATOM 886 C C . GLN A 1 108 ? 28.467 -8.686 10.398 1.00 49.19 108 GLN A C 1
ATOM 888 O O . GLN A 1 108 ? 28.902 -8.525 9.258 1.00 49.19 108 GLN A O 1
ATOM 893 N N . GLU A 1 109 ? 28.988 -8.138 11.489 1.00 59.81 109 GLU A N 1
ATOM 894 C CA . GLU A 1 109 ? 30.392 -7.842 11.687 1.00 59.81 109 GLU A CA 1
ATOM 895 C C . GLU A 1 109 ? 31.181 -9.111 11.344 1.00 59.81 109 GLU A C 1
ATOM 897 O O . GLU A 1 109 ? 31.057 -10.138 12.010 1.00 59.81 109 GLU A O 1
ATOM 902 N N . ALA A 1 110 ? 31.933 -9.045 10.253 1.00 51.72 110 ALA A N 1
ATOM 903 C CA . ALA A 1 110 ? 33.117 -9.851 10.005 1.00 51.72 110 ALA A CA 1
ATOM 904 C C . ALA A 1 110 ? 33.953 -9.055 9.000 1.00 51.72 110 ALA A C 1
ATOM 906 O O . ALA A 1 110 ? 33.697 -9.054 7.795 1.00 51.72 110 ALA A O 1
ATOM 907 N N . ASP A 1 111 ? 34.854 -8.266 9.570 1.00 54.94 111 ASP A N 1
ATOM 908 C CA . ASP A 1 111 ? 35.896 -7.511 8.896 1.00 54.94 111 ASP A CA 1
ATOM 909 C C . ASP A 1 111 ? 36.993 -8.514 8.509 1.00 54.94 111 ASP A C 1
ATOM 911 O O . ASP A 1 111 ? 37.809 -8.897 9.345 1.00 54.94 111 ASP A O 1
ATOM 915 N N . ASP A 1 112 ? 36.957 -9.012 7.271 1.00 58.16 112 ASP A N 1
ATOM 916 C CA . ASP A 1 112 ? 38.111 -9.676 6.664 1.00 58.16 112 ASP A CA 1
ATOM 917 C C . ASP A 1 112 ? 38.799 -8.643 5.761 1.00 58.16 112 ASP A C 1
ATOM 919 O O . ASP A 1 112 ? 38.259 -8.228 4.734 1.00 58.16 112 ASP A O 1
ATOM 923 N N . ASP A 1 113 ? 40.006 -8.225 6.150 1.00 62.06 113 ASP A N 1
ATOM 924 C CA . ASP A 1 113 ? 40.801 -7.146 5.531 1.00 62.06 113 ASP A CA 1
ATOM 925 C C . ASP A 1 113 ? 41.173 -7.390 4.048 1.00 62.06 113 ASP A C 1
ATOM 927 O O . ASP A 1 113 ? 41.758 -6.527 3.384 1.00 62.06 113 ASP A O 1
ATOM 931 N N . TYR A 1 114 ? 40.852 -8.560 3.485 1.00 62.09 114 TYR A N 1
ATOM 932 C CA . TYR A 1 114 ? 41.139 -8.880 2.091 1.00 62.09 114 TYR A CA 1
ATOM 933 C C . TYR A 1 114 ? 40.086 -9.791 1.454 1.00 62.09 114 TYR A C 1
ATOM 935 O O . TYR A 1 114 ? 39.963 -10.965 1.797 1.00 62.09 114 TYR A O 1
ATOM 943 N N . PHE A 1 115 ? 39.414 -9.269 0.425 1.00 60.81 115 PHE A N 1
ATOM 944 C CA . PHE A 1 115 ? 38.546 -10.044 -0.457 1.00 60.81 115 PHE A CA 1
ATOM 945 C C . PHE A 1 115 ? 39.157 -10.139 -1.862 1.00 60.81 115 PHE A C 1
ATOM 947 O O . PHE A 1 115 ? 39.538 -9.111 -2.436 1.00 60.81 115 PHE A O 1
ATOM 954 N N . PRO A 1 116 ? 39.208 -11.340 -2.467 1.00 70.62 116 PRO A N 1
ATOM 955 C CA . PRO A 1 116 ? 39.504 -11.500 -3.886 1.00 70.62 116 PRO A CA 1
ATOM 956 C C . PRO A 1 116 ? 38.579 -10.627 -4.760 1.00 70.62 116 PRO A C 1
ATOM 958 O O . PRO A 1 116 ? 37.436 -10.368 -4.376 1.00 70.62 116 PRO A O 1
ATOM 961 N N . PRO A 1 117 ? 39.002 -10.193 -5.965 1.00 68.94 117 PRO A N 1
ATOM 962 C CA . PRO A 1 117 ? 38.205 -9.291 -6.807 1.00 68.94 117 PRO A CA 1
ATOM 963 C C . PRO A 1 117 ? 36.788 -9.789 -7.149 1.00 68.94 117 PRO A C 1
ATOM 965 O O . PRO A 1 117 ? 35.877 -8.973 -7.292 1.00 68.94 117 PRO A O 1
ATOM 968 N N . SER A 1 118 ? 36.588 -11.109 -7.262 1.00 72.25 118 SER A N 1
ATOM 969 C CA . SER A 1 118 ? 35.269 -11.733 -7.457 1.00 72.25 118 SER A CA 1
ATOM 970 C C . SER A 1 118 ? 34.355 -11.539 -6.249 1.00 72.25 118 SER A C 1
ATOM 972 O O . SER A 1 118 ? 33.188 -11.180 -6.396 1.00 72.25 118 SER A O 1
ATOM 974 N N . ASP A 1 119 ? 34.906 -11.711 -5.053 1.00 66.56 119 ASP A N 1
ATOM 975 C CA . ASP A 1 119 ? 34.164 -11.695 -3.796 1.00 66.56 119 ASP A CA 1
ATOM 976 C C . ASP A 1 119 ? 33.870 -10.248 -3.383 1.00 66.56 119 ASP A C 1
ATOM 978 O O . ASP A 1 119 ? 32.776 -9.939 -2.918 1.00 66.56 119 ASP A O 1
ATOM 982 N N . ALA A 1 120 ? 34.781 -9.319 -3.692 1.00 63.72 120 ALA A N 1
ATOM 983 C CA . ALA A 1 120 ? 34.562 -7.882 -3.553 1.00 63.72 120 ALA A CA 1
ATOM 984 C C . ALA A 1 120 ? 33.404 -7.368 -4.433 1.00 63.72 120 ALA A C 1
ATOM 986 O O . ALA A 1 120 ? 32.659 -6.477 -4.017 1.00 63.72 120 ALA A O 1
ATOM 987 N N . ALA A 1 121 ? 33.222 -7.916 -5.642 1.00 69.12 121 ALA A N 1
ATOM 988 C CA . ALA A 1 121 ? 32.086 -7.572 -6.499 1.00 69.12 121 ALA A CA 1
ATOM 989 C C . ALA A 1 121 ? 30.761 -8.081 -5.906 1.00 69.12 121 ALA A C 1
ATOM 991 O O . ALA A 1 121 ? 29.800 -7.316 -5.825 1.00 69.12 121 ALA A O 1
ATOM 992 N N . ILE A 1 122 ? 30.737 -9.323 -5.411 1.00 68.88 122 ILE A N 1
ATOM 993 C CA . ILE A 1 122 ? 29.574 -9.916 -4.730 1.00 68.88 122 ILE A CA 1
ATOM 994 C C . ILE A 1 122 ? 29.215 -9.116 -3.470 1.00 68.88 122 ILE A C 1
ATOM 996 O O . ILE A 1 122 ? 28.043 -8.815 -3.242 1.00 68.88 122 ILE A O 1
ATOM 1000 N N . LEU A 1 123 ? 30.209 -8.709 -2.677 1.00 63.62 123 LEU A N 1
ATOM 1001 C CA . LEU A 1 123 ? 30.012 -7.882 -1.485 1.00 63.62 123 LEU A CA 1
ATOM 1002 C C . LEU A 1 123 ? 29.460 -6.497 -1.821 1.00 63.62 123 LEU A C 1
ATOM 1004 O O . LEU A 1 123 ? 28.550 -6.033 -1.139 1.00 63.62 123 LEU A O 1
ATOM 1008 N N . ARG A 1 124 ? 29.943 -5.855 -2.892 1.00 71.12 124 ARG A N 1
ATOM 1009 C CA . ARG A 1 124 ? 29.386 -4.579 -3.374 1.00 71.12 124 ARG A CA 1
ATOM 1010 C C . ARG A 1 124 ? 27.933 -4.729 -3.801 1.00 71.12 124 ARG A C 1
ATOM 1012 O O . ARG A 1 124 ? 27.110 -3.915 -3.394 1.00 71.12 124 ARG A O 1
ATOM 1019 N N . THR A 1 125 ? 27.603 -5.775 -4.557 1.00 78.12 125 THR A N 1
ATOM 1020 C CA . THR A 1 125 ? 26.217 -6.074 -4.937 1.00 78.12 125 THR A CA 1
ATOM 1021 C C . THR A 1 125 ? 25.358 -6.318 -3.699 1.00 78.12 125 THR A C 1
ATOM 1023 O O . THR A 1 125 ? 24.286 -5.735 -3.583 1.00 78.12 125 THR A O 1
ATOM 1026 N N . ARG A 1 126 ? 25.849 -7.086 -2.720 1.00 77.56 126 ARG A N 1
ATOM 1027 C CA . ARG A 1 126 ? 25.152 -7.313 -1.447 1.00 77.56 126 ARG A CA 1
ATOM 1028 C C . ARG A 1 126 ? 24.919 -6.007 -0.681 1.00 77.56 126 ARG A C 1
ATOM 1030 O O . ARG A 1 126 ? 23.797 -5.753 -0.252 1.00 77.56 126 ARG A O 1
ATOM 1037 N N . MET A 1 127 ? 25.936 -5.160 -0.528 1.00 78.69 127 MET A N 1
ATOM 1038 C CA . MET A 1 127 ? 25.802 -3.859 0.140 1.00 78.69 127 MET A CA 1
ATOM 1039 C C . MET A 1 127 ? 24.778 -2.969 -0.566 1.00 78.69 127 MET A C 1
ATOM 1041 O O . MET A 1 127 ? 23.897 -2.425 0.091 1.00 78.69 127 MET A O 1
ATOM 1045 N N . GLN A 1 128 ? 24.833 -2.894 -1.898 1.00 78.75 128 GLN A N 1
ATOM 1046 C CA . GLN A 1 128 ? 23.861 -2.151 -2.703 1.00 78.75 128 GLN A CA 1
ATOM 1047 C C . GLN A 1 128 ? 22.440 -2.698 -2.532 1.00 78.75 128 GLN A C 1
ATOM 1049 O O . GLN A 1 128 ? 21.507 -1.919 -2.358 1.00 78.75 128 GLN A O 1
ATOM 1054 N N . THR A 1 129 ? 22.260 -4.025 -2.511 1.00 79.56 129 THR A N 1
ATOM 1055 C CA . THR A 1 129 ? 20.940 -4.629 -2.260 1.00 79.56 129 THR A CA 1
ATOM 1056 C C . THR A 1 129 ? 20.424 -4.323 -0.857 1.00 79.56 129 THR A C 1
ATOM 1058 O O . THR A 1 129 ? 19.238 -4.056 -0.689 1.00 79.56 129 THR A O 1
ATOM 1061 N N . TRP A 1 130 ? 21.301 -4.305 0.150 1.00 81.12 130 TRP A N 1
ATOM 1062 C CA . TRP A 1 130 ? 20.938 -3.941 1.521 1.00 81.12 130 TRP A CA 1
ATOM 1063 C C . TRP A 1 130 ? 20.575 -2.469 1.653 1.00 81.12 130 TRP A C 1
ATOM 1065 O O . TRP A 1 130 ? 19.602 -2.143 2.329 1.00 81.12 130 TRP A O 1
ATOM 1075 N N . GLU A 1 131 ? 21.305 -1.582 0.986 1.00 83.12 131 GLU A N 1
ATOM 1076 C CA . GLU A 1 131 ? 20.985 -0.159 0.959 1.00 83.12 131 GLU A CA 1
ATOM 1077 C C . GLU A 1 131 ? 19.652 0.106 0.244 1.00 83.12 131 GLU A C 1
ATOM 1079 O O . GLU A 1 131 ? 18.819 0.853 0.762 1.00 83.12 131 GLU A O 1
ATOM 1084 N N . ALA A 1 132 ? 19.400 -0.563 -0.887 1.00 81.25 132 ALA A N 1
ATOM 1085 C CA . ALA A 1 132 ? 18.131 -0.481 -1.609 1.00 81.25 132 ALA A CA 1
ATOM 1086 C C . ALA A 1 132 ? 16.958 -1.007 -0.764 1.00 81.25 132 ALA A C 1
ATOM 1088 O O . ALA A 1 132 ? 15.946 -0.318 -0.616 1.00 81.25 132 ALA A O 1
ATOM 1089 N N . LEU A 1 133 ? 17.119 -2.176 -0.132 1.00 82.62 133 LEU A N 1
ATOM 1090 C CA . LEU A 1 133 ? 16.119 -2.753 0.767 1.00 82.62 133 LEU A CA 1
ATOM 1091 C C . LEU A 1 133 ? 15.826 -1.812 1.940 1.00 82.62 133 LEU A C 1
ATOM 1093 O O . LEU A 1 133 ? 14.669 -1.492 2.203 1.00 82.62 133 LEU A O 1
ATOM 1097 N N . LYS A 1 134 ? 16.868 -1.310 2.611 1.00 84.38 134 LYS A N 1
ATOM 1098 C CA . LYS A 1 134 ? 16.729 -0.361 3.720 1.00 84.38 134 LYS A CA 1
ATOM 1099 C C . LYS A 1 134 ? 16.015 0.916 3.277 1.00 84.38 134 LYS A C 1
ATOM 1101 O O . LYS A 1 134 ? 15.117 1.384 3.970 1.00 84.38 134 LYS A O 1
ATOM 1106 N N . SER A 1 135 ? 16.367 1.452 2.110 1.00 84.00 135 SER A N 1
ATOM 1107 C CA . SER A 1 135 ? 15.712 2.628 1.532 1.00 84.00 135 SER A CA 1
ATOM 1108 C C . SER A 1 135 ? 14.222 2.381 1.253 1.00 84.00 135 SER A C 1
ATOM 1110 O O . SER A 1 135 ? 13.403 3.246 1.575 1.00 84.00 135 SER A O 1
ATOM 1112 N N . SER A 1 136 ? 13.855 1.207 0.718 1.00 84.75 136 SER A N 1
ATOM 1113 C CA . SER A 1 136 ? 12.451 0.811 0.507 1.00 84.75 136 SER A CA 1
ATOM 1114 C C . SER A 1 136 ? 11.686 0.753 1.828 1.00 84.75 136 SER A C 1
ATOM 1116 O O . SER A 1 136 ? 10.645 1.396 1.978 1.00 84.75 136 SER A O 1
ATOM 1118 N N . ILE A 1 137 ? 12.257 0.069 2.825 1.00 86.06 137 ILE A N 1
ATOM 1119 C CA . ILE A 1 137 ? 11.672 -0.066 4.163 1.00 86.06 137 ILE A CA 1
ATOM 1120 C C . ILE A 1 137 ? 11.444 1.309 4.784 1.00 86.06 137 ILE A C 1
ATOM 1122 O O . ILE A 1 137 ? 10.332 1.617 5.204 1.00 86.06 137 ILE A O 1
ATOM 1126 N N . GLU A 1 138 ? 12.461 2.172 4.789 1.00 88.25 138 GLU A N 1
ATOM 1127 C CA . GLU A 1 138 ? 12.347 3.526 5.333 1.00 88.25 138 GLU A CA 1
ATOM 1128 C C . GLU A 1 138 ? 11.277 4.360 4.618 1.00 88.25 138 GLU A C 1
ATOM 1130 O O . GLU A 1 138 ? 10.562 5.132 5.262 1.00 88.25 138 GLU A O 1
ATOM 1135 N N . ALA A 1 139 ? 11.172 4.247 3.291 1.00 88.50 139 ALA A N 1
ATOM 1136 C CA . ALA A 1 139 ? 10.156 4.954 2.519 1.00 88.50 139 ALA A CA 1
ATOM 1137 C C . ALA A 1 139 ? 8.749 4.470 2.884 1.00 88.50 139 ALA A C 1
ATOM 1139 O O . ALA A 1 139 ? 7.844 5.291 3.064 1.00 88.50 139 ALA A O 1
ATOM 1140 N N . ASN A 1 140 ? 8.577 3.160 3.051 1.00 89.50 140 ASN A N 1
ATOM 1141 C CA . ASN A 1 140 ? 7.289 2.594 3.400 1.00 89.50 140 ASN A CA 1
ATOM 1142 C C . ASN A 1 140 ? 6.909 2.835 4.871 1.00 89.50 140 ASN A C 1
ATOM 1144 O O . ASN A 1 140 ? 5.758 3.140 5.151 1.00 89.50 140 ASN A O 1
ATOM 1148 N N . GLU A 1 141 ? 7.850 2.821 5.817 1.00 90.00 141 GLU A N 1
ATOM 1149 C CA . GLU A 1 141 ? 7.573 3.211 7.211 1.00 90.00 141 GLU A CA 1
ATOM 1150 C C . GLU A 1 141 ? 7.082 4.663 7.307 1.00 90.00 141 GLU A C 1
ATOM 1152 O O . GLU A 1 141 ? 6.114 4.981 8.007 1.00 90.00 141 GLU A O 1
ATOM 1157 N N . ARG A 1 142 ? 7.703 5.567 6.536 1.00 92.12 142 ARG A N 1
ATOM 1158 C CA . ARG A 1 142 ? 7.240 6.959 6.427 1.00 92.12 142 ARG A CA 1
ATOM 1159 C C . ARG A 1 142 ? 5.845 7.028 5.819 1.00 92.12 142 ARG A C 1
ATOM 1161 O O . ARG A 1 142 ? 5.006 7.770 6.331 1.00 92.12 142 ARG A O 1
ATOM 1168 N N . PHE A 1 143 ? 5.597 6.270 4.750 1.00 93.62 143 PHE A N 1
ATOM 1169 C CA . PHE A 1 143 ? 4.275 6.178 4.141 1.00 93.62 143 PHE A CA 1
ATOM 1170 C C . PHE A 1 143 ? 3.238 5.684 5.146 1.00 93.62 143 PHE A C 1
ATOM 1172 O O . PHE A 1 143 ? 2.236 6.365 5.332 1.00 93.62 143 PHE A O 1
ATOM 1179 N N . TRP A 1 144 ? 3.494 4.566 5.826 1.00 92.12 144 TRP A N 1
ATOM 1180 C CA . TRP A 1 144 ? 2.615 3.970 6.827 1.00 92.12 144 TRP A CA 1
ATOM 1181 C C . TRP A 1 144 ? 2.232 4.975 7.904 1.00 92.12 144 TRP A C 1
ATOM 1183 O O . TRP A 1 144 ? 1.046 5.160 8.164 1.00 92.12 144 TRP A O 1
ATOM 1193 N N . LYS A 1 145 ? 3.211 5.681 8.482 1.00 91.81 145 LYS A N 1
ATOM 1194 C CA . LYS A 1 145 ? 2.948 6.685 9.517 1.00 91.81 145 LYS A CA 1
ATOM 1195 C C . LYS A 1 145 ? 1.984 7.769 9.026 1.00 91.81 145 LYS A C 1
ATOM 1197 O O . LYS A 1 145 ? 0.982 8.041 9.683 1.00 91.81 145 LYS A O 1
ATOM 1202 N N . ILE A 1 146 ? 2.266 8.347 7.857 1.00 93.88 146 ILE A N 1
ATOM 1203 C CA . ILE A 1 146 ? 1.466 9.435 7.277 1.00 93.88 146 ILE A CA 1
ATOM 1204 C C . ILE A 1 146 ? 0.083 8.926 6.859 1.00 93.88 146 ILE A C 1
ATOM 1206 O O . ILE A 1 146 ? -0.927 9.568 7.137 1.00 93.88 146 ILE A O 1
ATOM 1210 N N . TRP A 1 147 ? 0.032 7.768 6.201 1.00 93.56 147 TRP A N 1
ATOM 1211 C CA . TRP A 1 147 ? -1.195 7.139 5.734 1.00 93.56 147 TRP A CA 1
ATOM 1212 C C . TRP A 1 147 ? -2.105 6.759 6.893 1.00 93.56 147 TRP A C 1
ATOM 1214 O O . TRP A 1 147 ? -3.281 7.091 6.853 1.00 93.56 147 TRP A O 1
ATOM 1224 N N . ARG A 1 148 ? -1.578 6.125 7.941 1.00 91.94 148 ARG A N 1
ATOM 1225 C CA . ARG A 1 148 ? -2.334 5.765 9.144 1.00 91.94 148 ARG A CA 1
ATOM 1226 C C . ARG A 1 148 ? -2.950 6.999 9.796 1.00 91.94 148 ARG A C 1
ATOM 1228 O O . ARG A 1 148 ? -4.130 6.983 10.128 1.00 91.94 148 ARG A O 1
ATOM 1235 N N . GLU A 1 149 ? -2.172 8.066 9.970 1.00 91.44 149 GLU A N 1
ATOM 1236 C CA . GLU A 1 149 ? -2.659 9.324 10.548 1.00 91.44 149 GLU A CA 1
ATOM 1237 C C . GLU A 1 149 ? -3.764 9.960 9.690 1.00 91.44 149 GLU A C 1
ATOM 1239 O O . GLU A 1 149 ? -4.811 10.348 10.217 1.00 91.44 149 GLU A O 1
ATOM 1244 N N . ASP A 1 150 ? -3.557 10.031 8.373 1.00 92.06 150 ASP A N 1
ATOM 1245 C CA . ASP A 1 150 ? -4.527 10.581 7.425 1.00 92.06 150 ASP A CA 1
ATOM 1246 C C . ASP A 1 150 ? -5.808 9.735 7.384 1.00 92.06 150 ASP A C 1
ATOM 1248 O O . ASP A 1 150 ? -6.910 10.258 7.525 1.00 92.06 150 ASP A O 1
ATOM 1252 N N . TYR A 1 151 ? -5.666 8.414 7.303 1.00 91.69 151 TYR A N 1
ATOM 1253 C CA . TYR A 1 151 ? -6.758 7.448 7.302 1.00 91.69 151 TYR A CA 1
ATOM 1254 C C . TYR A 1 151 ? -7.606 7.527 8.575 1.00 91.69 151 TYR A C 1
ATOM 1256 O O . TYR A 1 151 ? -8.822 7.691 8.498 1.00 91.69 151 TYR A O 1
ATOM 1264 N N . LEU A 1 152 ? -6.981 7.488 9.758 1.00 90.19 152 LEU A N 1
ATOM 1265 C CA . LEU A 1 152 ? -7.693 7.606 11.034 1.00 90.19 152 LEU A CA 1
ATOM 1266 C C . LEU A 1 152 ? -8.393 8.964 11.168 1.00 90.19 152 LEU A C 1
ATOM 1268 O O . LEU A 1 152 ? -9.483 9.051 11.732 1.00 90.19 152 LEU A O 1
ATOM 1272 N N . THR A 1 153 ? -7.794 10.031 10.637 1.00 89.38 153 THR A N 1
ATOM 1273 C CA . THR A 1 153 ? -8.408 11.365 10.624 1.00 89.38 153 THR A CA 1
ATOM 1274 C C . THR A 1 153 ? -9.628 11.404 9.708 1.00 89.38 153 THR A C 1
ATOM 1276 O O . THR A 1 153 ? -10.691 11.856 10.136 1.00 89.38 153 THR A O 1
ATOM 1279 N N . GLN A 1 154 ? -9.520 10.860 8.493 1.00 88.00 154 GLN A N 1
ATOM 1280 C CA . GLN A 1 154 ? -10.645 10.723 7.567 1.00 88.00 154 GLN A CA 1
ATOM 1281 C C . GLN A 1 154 ? -11.776 9.890 8.179 1.00 88.00 154 GLN A C 1
ATOM 1283 O O . GLN A 1 154 ? -12.943 10.261 8.065 1.00 88.00 154 GLN A O 1
ATOM 1288 N N . LEU A 1 155 ? -11.440 8.810 8.884 1.00 87.31 155 LEU A N 1
ATOM 1289 C CA . LEU A 1 155 ? -12.405 7.941 9.546 1.00 87.31 155 LEU A CA 1
ATOM 1290 C C . LEU A 1 155 ? -13.140 8.671 10.678 1.00 87.31 155 LEU A C 1
ATOM 1292 O O . LEU A 1 155 ? -14.367 8.615 10.754 1.00 87.31 155 LEU A O 1
ATOM 1296 N N . ARG A 1 156 ? -12.422 9.442 11.508 1.00 85.25 156 ARG A N 1
ATOM 1297 C CA . ARG A 1 156 ? -13.039 10.319 12.522 1.00 85.25 156 ARG A CA 1
ATOM 1298 C C . ARG A 1 156 ? -13.964 11.357 11.892 1.00 85.25 156 ARG A C 1
ATOM 1300 O O . ARG A 1 156 ? -15.042 11.614 12.420 1.00 85.25 156 ARG A O 1
ATOM 1307 N N . GLU A 1 157 ? -13.556 11.980 10.789 1.00 82.75 157 GLU A N 1
ATOM 1308 C CA . GLU A 1 157 ? -14.391 12.957 10.089 1.00 82.75 157 GLU A CA 1
ATOM 1309 C C . GLU A 1 157 ? -15.635 12.329 9.464 1.00 82.75 157 GLU A C 1
ATOM 1311 O O . GLU A 1 157 ? -16.704 12.930 9.519 1.00 82.75 157 GLU A O 1
ATOM 1316 N N . HIS A 1 158 ? -15.514 11.138 8.879 1.00 79.75 158 HIS A N 1
ATOM 1317 C CA . HIS A 1 158 ? -16.632 10.418 8.269 1.00 79.75 158 HIS A CA 1
ATOM 1318 C C . HIS A 1 158 ? -17.711 10.088 9.301 1.00 79.75 158 HIS A C 1
ATOM 1320 O O . HIS A 1 158 ? -18.885 10.391 9.087 1.00 79.75 158 HIS A O 1
ATOM 1326 N N . HIS A 1 159 ? -17.306 9.586 10.469 1.00 75.19 159 HIS A N 1
ATOM 1327 C CA . HIS A 1 159 ? -18.226 9.306 11.572 1.00 75.19 159 HIS A CA 1
ATOM 1328 C C . HIS A 1 159 ? -18.837 10.570 12.191 1.00 75.19 159 HIS A C 1
ATOM 1330 O O . HIS A 1 159 ? -19.950 10.515 12.701 1.00 75.19 159 HIS A O 1
ATOM 1336 N N . LYS A 1 160 ? -18.164 11.726 12.090 1.00 66.62 160 LYS A N 1
ATOM 1337 C CA . LYS A 1 160 ? -18.742 13.036 12.443 1.00 66.62 160 LYS A CA 1
ATOM 1338 C C . LYS A 1 160 ? -19.704 13.578 11.379 1.00 66.62 160 LYS A C 1
ATOM 1340 O O . LYS A 1 160 ? -20.613 14.330 11.707 1.00 66.62 160 LYS A O 1
ATOM 1345 N N . LYS A 1 161 ? -19.487 13.245 10.102 1.00 50.59 161 LYS A N 1
ATOM 1346 C CA . LYS A 1 161 ? -20.264 13.751 8.956 1.00 50.59 161 LYS A CA 1
ATOM 1347 C C . LYS A 1 161 ? -21.552 12.970 8.694 1.00 50.59 161 LYS A C 1
ATOM 1349 O O . LYS A 1 161 ? -22.426 13.503 8.027 1.00 50.59 161 LYS A O 1
ATOM 1354 N N . ARG A 1 162 ? -21.726 11.768 9.254 1.00 49.91 162 ARG A N 1
ATOM 1355 C CA . ARG A 1 162 ? -22.999 11.014 9.203 1.00 49.91 162 ARG A CA 1
ATOM 1356 C C . ARG A 1 162 ? -24.125 11.606 10.080 1.00 49.91 162 ARG A C 1
ATOM 1358 O O . ARG A 1 162 ? -25.168 10.982 10.242 1.00 49.91 162 ARG A O 1
ATOM 1365 N N . MET A 1 163 ? -23.946 12.807 10.633 1.00 42.12 163 MET A N 1
ATOM 1366 C CA . MET A 1 163 ? -24.900 13.477 11.523 1.00 42.12 163 MET A CA 1
ATOM 1367 C C . MET A 1 163 ? -25.629 14.619 10.820 1.00 42.12 163 MET A C 1
ATOM 1369 O O . MET A 1 163 ? -25.418 15.788 11.136 1.00 42.12 163 MET A O 1
ATOM 1373 N N . ASP A 1 164 ? -26.576 14.283 9.947 1.00 40.75 164 ASP A N 1
ATOM 1374 C CA . ASP A 1 164 ? -27.610 15.218 9.465 1.00 40.75 164 ASP A CA 1
ATOM 1375 C C . ASP A 1 164 ? -28.637 15.597 10.561 1.00 40.75 164 ASP A C 1
ATOM 1377 O O . ASP A 1 164 ? -29.785 15.943 10.305 1.00 40.75 164 ASP A O 1
ATOM 1381 N N . SER A 1 165 ? -28.227 15.583 11.828 1.00 45.25 165 SER A N 1
ATOM 1382 C CA . SER A 1 165 ? -29.017 16.066 12.950 1.00 45.2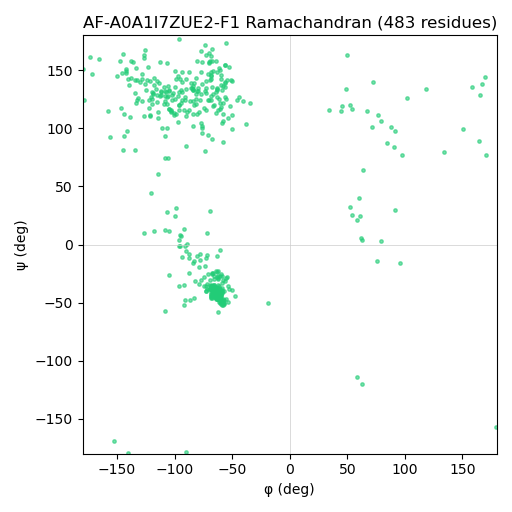5 165 SER A CA 1
ATOM 1383 C C . SER A 1 165 ? -28.090 16.832 13.876 1.00 45.25 165 SER A C 1
ATOM 1385 O O . SER A 1 165 ? -27.225 16.257 14.536 1.00 45.25 165 SER A O 1
ATOM 1387 N N . HIS A 1 166 ? -28.273 18.148 13.903 1.00 39.97 166 HIS A N 1
ATOM 1388 C CA . HIS A 1 166 ? -27.619 19.082 14.807 1.00 39.97 166 HIS A CA 1
ATOM 1389 C C . HIS A 1 166 ? -27.364 18.470 16.206 1.00 39.97 166 HIS A C 1
ATOM 1391 O O . HIS A 1 166 ? -28.309 18.123 16.909 1.00 39.97 166 HIS A O 1
ATOM 1397 N N . ARG A 1 167 ? -26.082 18.437 16.620 1.00 41.38 167 ARG A N 1
ATOM 1398 C CA . ARG A 1 167 ? -25.558 18.227 17.998 1.00 41.38 167 ARG A CA 1
ATOM 1399 C C . ARG A 1 167 ? -25.206 16.824 18.516 1.00 41.38 167 ARG A C 1
ATOM 1401 O O . ARG A 1 167 ? -25.221 16.643 19.730 1.00 41.38 167 ARG A O 1
ATOM 1408 N N . SER A 1 168 ? -24.796 15.844 17.723 1.00 41.34 168 SER A N 1
ATOM 1409 C CA . SER A 1 168 ? -24.310 14.621 18.381 1.00 41.34 168 SER A CA 1
ATOM 1410 C C . SER A 1 168 ? -23.165 13.995 17.642 1.00 41.34 168 SER A C 1
ATOM 1412 O O . SER A 1 168 ? -23.430 13.170 16.800 1.00 41.34 168 SER A O 1
ATOM 1414 N N . ALA A 1 169 ? -21.914 14.318 17.997 1.00 54.75 169 ALA A N 1
ATOM 1415 C CA . ALA A 1 169 ? -20.884 13.286 17.923 1.00 54.75 169 ALA A CA 1
ATOM 1416 C C . ALA A 1 169 ? -21.444 12.081 18.695 1.00 54.75 169 ALA A C 1
ATOM 1418 O O . ALA A 1 169 ? -21.814 12.241 19.857 1.00 54.75 169 ALA A O 1
ATOM 1419 N N . THR A 1 170 ? -21.618 10.930 18.042 1.00 62.91 170 THR A N 1
ATOM 1420 C CA . THR A 1 170 ? -22.164 9.735 18.685 1.00 62.91 170 THR A CA 1
ATOM 1421 C C . THR A 1 170 ? -21.250 9.427 19.852 1.00 62.91 170 THR A C 1
ATOM 1423 O O . THR A 1 170 ? -20.076 9.108 19.660 1.00 62.91 170 THR A O 1
ATOM 1426 N N . ASN A 1 171 ? -21.779 9.591 21.060 1.00 73.69 171 ASN A N 1
ATOM 1427 C CA . ASN A 1 171 ? -21.050 9.238 22.258 1.00 73.69 171 ASN A CA 1
ATOM 1428 C C . ASN A 1 171 ? -20.721 7.740 22.196 1.00 73.69 171 ASN A C 1
ATOM 1430 O O . ASN A 1 171 ? -21.592 6.958 21.798 1.00 73.69 171 ASN A O 1
ATOM 1434 N N . PRO A 1 172 ? -19.492 7.343 22.564 1.00 82.81 172 PRO A N 1
ATOM 1435 C CA . PRO A 1 172 ? -19.109 5.938 22.580 1.00 82.81 172 PRO A CA 1
ATOM 1436 C C . PRO A 1 172 ? -20.054 5.155 23.495 1.00 82.81 172 PRO A C 1
ATOM 1438 O O . PRO A 1 172 ? -20.381 5.622 24.589 1.00 82.81 172 PRO A O 1
ATOM 1441 N N . LYS A 1 173 ? -20.495 3.974 23.058 1.00 86.38 173 LYS A N 1
ATOM 1442 C CA . LYS A 1 173 ? -21.380 3.096 23.829 1.00 86.38 173 LYS A CA 1
ATOM 1443 C C . LYS A 1 173 ? -20.618 1.896 24.371 1.00 86.38 173 LYS A C 1
ATOM 1445 O O . LYS A 1 173 ? -19.591 1.473 23.845 1.00 86.38 173 LYS A O 1
ATOM 1450 N N . ILE A 1 174 ? -21.150 1.330 25.450 1.00 89.56 174 ILE A N 1
ATOM 1451 C CA . ILE A 1 174 ? -20.676 0.047 25.969 1.00 89.56 174 ILE A CA 1
ATOM 1452 C C . ILE A 1 174 ? -20.951 -1.020 24.908 1.00 89.56 174 ILE A C 1
ATOM 1454 O O . ILE A 1 174 ? -22.063 -1.105 24.394 1.00 89.56 174 ILE A O 1
ATOM 1458 N N . GLY A 1 175 ? -19.940 -1.827 24.601 1.00 88.31 175 GLY A N 1
ATOM 1459 C CA . GLY A 1 175 ? -19.990 -2.852 23.563 1.00 88.31 175 GLY A CA 1
ATOM 1460 C C . GLY A 1 175 ? -19.424 -2.411 22.214 1.00 88.31 175 GLY A C 1
ATOM 1461 O O . GLY A 1 175 ? -19.088 -3.284 21.419 1.00 88.31 175 GLY A O 1
ATOM 1462 N N . ASP A 1 176 ? -19.233 -1.109 21.976 1.00 88.56 176 ASP A N 1
ATOM 1463 C CA . ASP A 1 176 ? -18.687 -0.625 20.706 1.00 88.56 176 ASP A CA 1
ATOM 1464 C C . ASP A 1 176 ? -17.257 -1.144 20.491 1.00 88.56 176 ASP A C 1
ATOM 1466 O O . ASP A 1 176 ? -16.397 -1.073 21.382 1.00 88.56 176 ASP A O 1
ATOM 1470 N N . VAL A 1 177 ? -17.001 -1.648 19.282 1.00 90.94 177 VAL A N 1
ATOM 1471 C CA . VAL A 1 177 ? -15.669 -2.057 18.832 1.00 90.94 177 VAL A CA 1
ATOM 1472 C C . VAL A 1 177 ? -15.013 -0.902 18.089 1.00 90.94 177 VAL A C 1
ATOM 1474 O O . VAL A 1 177 ? -15.551 -0.360 17.123 1.00 90.94 177 VAL A O 1
ATOM 1477 N N . VAL A 1 178 ? -13.825 -0.524 18.550 1.00 91.25 178 VAL A N 1
ATOM 1478 C CA . VAL A 1 178 ? -13.102 0.662 18.092 1.00 91.25 178 VAL A CA 1
ATOM 1479 C C . VAL A 1 178 ? -11.638 0.341 17.809 1.00 91.25 178 VAL A C 1
ATOM 1481 O O . VAL A 1 178 ? -11.037 -0.541 18.427 1.00 91.25 178 VAL A O 1
ATOM 1484 N N . LEU A 1 179 ? -11.049 1.094 16.883 1.00 92.12 179 LEU A N 1
ATOM 1485 C CA . LEU A 1 179 ? -9.610 1.133 16.657 1.00 92.12 179 LEU A CA 1
ATOM 1486 C C . LEU A 1 179 ? -8.931 1.893 17.792 1.00 92.12 179 LEU A C 1
ATOM 1488 O O . LEU A 1 179 ? -9.364 2.984 18.180 1.00 92.12 179 LEU A O 1
ATOM 1492 N N . LEU A 1 180 ? -7.836 1.326 18.284 1.00 90.38 180 LEU A N 1
ATOM 1493 C CA . LEU A 1 180 ? -6.991 1.918 19.308 1.00 90.38 180 LEU A CA 1
ATOM 1494 C C . LEU A 1 180 ? -5.822 2.627 18.631 1.00 90.38 180 LEU A C 1
ATOM 1496 O O . LEU A 1 180 ? -4.987 1.996 17.981 1.00 90.38 180 LEU A O 1
ATOM 1500 N N . VAL A 1 181 ? -5.756 3.946 18.790 1.00 88.69 181 VAL A N 1
ATOM 1501 C CA . VAL A 1 181 ? -4.665 4.744 18.231 1.00 88.69 181 VAL A CA 1
ATOM 1502 C C . VAL A 1 181 ? -3.478 4.715 19.185 1.00 88.69 181 VAL A C 1
ATOM 1504 O O . VAL A 1 181 ? -3.536 5.291 20.273 1.00 88.69 181 VAL A O 1
ATOM 1507 N N . ASP A 1 182 ? -2.397 4.068 18.755 1.00 84.88 182 ASP A N 1
ATOM 1508 C CA . ASP A 1 182 ? -1.104 4.097 19.432 1.00 84.88 182 ASP A CA 1
ATOM 1509 C C . ASP A 1 182 ? -0.011 4.574 18.466 1.00 84.88 182 ASP A C 1
ATOM 1511 O O . ASP A 1 182 ? 0.000 4.241 17.278 1.00 84.88 182 ASP A O 1
ATOM 1515 N N . ASN A 1 183 ? 0.918 5.377 18.979 1.00 76.94 183 ASN A N 1
ATOM 1516 C CA . ASN A 1 183 ? 2.005 5.932 18.182 1.00 76.94 183 ASN A CA 1
ATOM 1517 C C . ASN A 1 183 ? 3.068 4.877 17.856 1.00 76.94 183 ASN A C 1
ATOM 1519 O O . ASN A 1 183 ? 3.695 4.975 16.799 1.00 76.94 183 ASN A O 1
ATOM 1523 N N . ASN A 1 184 ? 3.223 3.864 18.717 1.00 79.75 184 ASN A N 1
ATOM 1524 C CA . ASN A 1 184 ? 4.257 2.831 18.611 1.00 79.75 184 ASN A CA 1
ATOM 1525 C C . ASN A 1 184 ? 3.746 1.511 18.002 1.00 79.75 184 ASN A C 1
ATOM 1527 O O . ASN A 1 184 ? 4.311 0.451 18.254 1.00 79.75 184 ASN A O 1
ATOM 1531 N N . GLN A 1 185 ? 2.679 1.554 17.200 1.00 79.62 185 GLN A N 1
ATOM 1532 C CA . GLN A 1 185 ? 2.226 0.380 16.449 1.00 79.62 185 GLN A CA 1
ATOM 1533 C C . GLN A 1 185 ? 3.156 0.080 15.270 1.00 79.62 185 GLN A C 1
ATOM 1535 O O . GLN A 1 185 ? 3.444 1.001 14.489 1.00 79.62 185 GLN A O 1
ATOM 1540 N N . PRO A 1 186 ? 3.571 -1.187 15.100 1.00 83.06 186 PRO A N 1
ATOM 1541 C CA . PRO A 1 186 ? 4.392 -1.580 13.971 1.00 83.06 186 PRO A CA 1
ATOM 1542 C C . PRO A 1 186 ? 3.573 -1.526 12.672 1.00 83.06 186 PRO A C 1
ATOM 1544 O O . PRO A 1 186 ? 2.340 -1.425 12.675 1.00 83.06 186 PRO A O 1
ATOM 1547 N N . ARG A 1 187 ? 4.269 -1.557 11.536 1.00 84.56 187 ARG A N 1
ATOM 1548 C CA . ARG A 1 187 ? 3.662 -1.425 10.207 1.00 84.56 187 ARG A CA 1
ATOM 1549 C C . ARG A 1 187 ? 2.568 -2.466 9.958 1.00 84.56 187 ARG A C 1
ATOM 1551 O O . ARG A 1 187 ? 2.725 -3.627 10.307 1.00 84.56 187 ARG A O 1
ATOM 1558 N N . ASN A 1 188 ? 1.466 -2.069 9.321 1.00 82.88 188 ASN A N 1
ATOM 1559 C CA . ASN A 1 188 ? 0.333 -2.946 8.971 1.00 82.88 188 ASN A CA 1
ATOM 1560 C C . ASN A 1 188 ? -0.401 -3.596 10.155 1.00 82.88 188 ASN A C 1
ATOM 1562 O O . ASN A 1 188 ? -1.323 -4.384 9.933 1.00 82.88 188 ASN A O 1
ATOM 1566 N N . GLN A 1 189 ? -0.047 -3.252 11.395 1.00 85.25 189 GLN A N 1
ATOM 1567 C CA . GLN A 1 189 ? -0.770 -3.695 12.573 1.00 85.25 189 GLN A CA 1
ATOM 1568 C C . GLN A 1 189 ? -1.805 -2.652 12.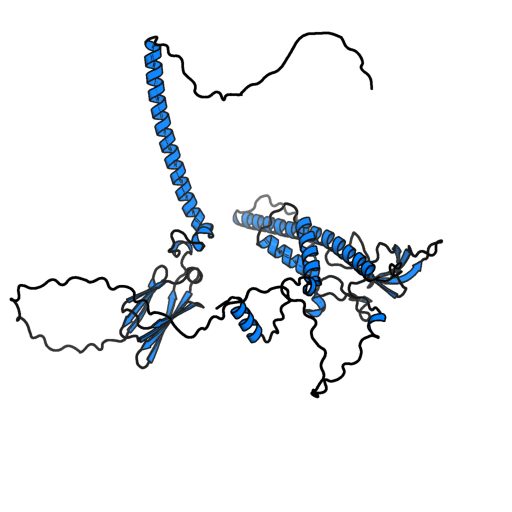980 1.00 85.25 189 GLN A C 1
ATOM 1570 O O . GLN A 1 189 ? -1.512 -1.463 13.090 1.00 85.25 189 GLN A O 1
ATOM 1575 N N . TRP A 1 190 ? -3.015 -3.131 13.238 1.00 88.44 190 TRP A N 1
ATOM 1576 C CA . TRP A 1 190 ? -4.126 -2.327 13.718 1.00 88.44 190 TRP A CA 1
ATOM 1577 C C . TRP A 1 190 ? -4.602 -2.928 15.027 1.00 88.44 190 TRP A C 1
ATOM 1579 O O . TRP A 1 190 ? -5.036 -4.076 15.056 1.00 88.44 190 TRP A O 1
ATOM 1589 N N . ASP A 1 191 ? -4.504 -2.177 16.116 1.00 88.75 191 ASP A N 1
ATOM 1590 C CA . ASP A 1 191 ? -5.044 -2.639 17.387 1.00 88.75 191 ASP A CA 1
ATOM 1591 C C . ASP A 1 191 ? -6.525 -2.285 17.480 1.00 88.75 191 ASP A C 1
ATOM 1593 O O . ASP A 1 191 ? -6.928 -1.154 17.197 1.00 88.75 191 ASP A O 1
ATOM 1597 N N . ILE A 1 192 ? -7.330 -3.244 17.928 1.00 90.94 192 ILE A N 1
ATOM 1598 C CA . ILE A 1 192 ? -8.754 -3.033 18.180 1.00 90.94 192 ILE A CA 1
ATOM 1599 C C . ILE A 1 192 ? -9.102 -3.369 19.622 1.00 90.94 192 ILE A C 1
ATOM 1601 O O . ILE A 1 192 ? -8.447 -4.193 20.267 1.00 90.94 192 ILE A O 1
ATOM 1605 N N . GLY A 1 193 ? -10.145 -2.726 20.128 1.00 91.62 193 GLY A N 1
ATOM 1606 C CA . GLY A 1 193 ? -10.658 -2.971 21.464 1.00 91.62 193 GLY A CA 1
ATOM 1607 C C . GLY A 1 193 ? -12.163 -2.791 21.540 1.00 91.62 193 GLY A C 1
ATOM 1608 O O . GLY A 1 193 ? -12.766 -2.112 20.712 1.00 91.62 193 GLY A O 1
ATOM 1609 N N . ARG A 1 194 ? -12.763 -3.417 22.549 1.00 91.94 194 ARG A N 1
ATOM 1610 C CA . ARG A 1 194 ? -14.179 -3.270 22.886 1.00 91.94 194 ARG A CA 1
ATOM 1611 C C . ARG A 1 194 ? -14.317 -2.396 24.117 1.00 91.94 194 ARG A C 1
ATOM 1613 O O . ARG A 1 194 ? -13.623 -2.627 25.107 1.00 91.94 194 ARG A O 1
ATOM 1620 N N . ILE A 1 195 ? -15.217 -1.422 24.073 1.00 92.50 195 ILE A N 1
ATOM 1621 C CA . ILE A 1 195 ? -15.533 -0.591 25.235 1.00 92.50 195 ILE A CA 1
ATOM 1622 C C . ILE A 1 195 ? -16.331 -1.434 26.232 1.00 92.50 195 ILE A C 1
ATOM 1624 O O . ILE A 1 195 ? -17.442 -1.868 25.934 1.00 92.50 195 ILE A O 1
ATOM 1628 N N . THR A 1 196 ? -15.774 -1.676 27.418 1.00 92.25 196 THR A N 1
ATOM 1629 C CA . THR A 1 196 ? -16.451 -2.449 28.473 1.00 92.25 196 THR A CA 1
ATOM 1630 C C . THR A 1 196 ? -17.160 -1.545 29.468 1.00 92.25 196 THR A C 1
ATOM 1632 O O . THR A 1 196 ? -18.241 -1.884 29.946 1.00 92.25 196 THR A O 1
ATOM 1635 N N . LYS A 1 197 ? -16.579 -0.380 29.779 1.00 92.69 197 LYS A N 1
ATOM 1636 C CA . LYS A 1 197 ? -17.151 0.592 30.719 1.00 92.69 197 LYS A CA 1
ATOM 1637 C C . LYS A 1 197 ? -16.892 2.015 30.241 1.00 92.69 197 LYS A C 1
ATOM 1639 O O . LYS A 1 197 ? -15.875 2.303 29.614 1.00 92.69 197 LYS A O 1
ATOM 1644 N N . ILE A 1 198 ? -17.799 2.911 30.601 1.00 91.06 198 ILE A N 1
ATOM 1645 C CA . ILE A 1 198 ? -17.695 4.346 30.346 1.00 91.06 198 ILE A CA 1
ATOM 1646 C C . ILE A 1 198 ? -17.411 5.039 31.681 1.00 91.06 198 ILE A C 1
ATOM 1648 O O . ILE A 1 198 ? -18.080 4.740 32.669 1.00 91.06 198 ILE A O 1
ATOM 1652 N N . ALA A 1 199 ? -16.424 5.938 31.716 1.00 85.44 199 ALA A N 1
ATOM 1653 C CA . ALA A 1 199 ? -16.092 6.736 32.893 1.00 85.44 199 ALA A CA 1
ATOM 1654 C C . ALA A 1 199 ? -16.516 8.200 32.649 1.00 85.44 199 ALA A C 1
ATOM 1656 O O . ALA A 1 199 ? -15.764 8.965 32.035 1.00 85.44 199 ALA A O 1
ATOM 1657 N N . PRO A 1 200 ? -17.736 8.596 33.062 1.00 80.50 200 PRO A N 1
ATOM 1658 C CA . PRO A 1 200 ? -18.193 9.972 32.906 1.00 80.50 200 PRO A CA 1
ATOM 1659 C C . PRO A 1 200 ? -17.397 10.917 33.816 1.00 80.50 200 PRO A C 1
ATOM 1661 O O . PRO A 1 200 ? -17.038 10.572 34.944 1.00 80.50 200 PRO A O 1
ATOM 1664 N N . SER A 1 201 ? -17.110 12.117 33.309 1.00 80.56 201 SER A N 1
ATOM 1665 C CA . SER A 1 201 ? -16.531 13.208 34.098 1.00 80.56 201 SER A CA 1
ATOM 1666 C C . SER A 1 201 ? -17.580 13.807 35.046 1.00 80.56 201 SER A C 1
ATOM 1668 O O . SER A 1 201 ? -18.772 13.538 34.927 1.00 80.56 201 SER A O 1
ATOM 1670 N N . HIS A 1 202 ? -17.149 14.693 35.947 1.00 81.06 202 HIS A N 1
ATOM 1671 C CA . HIS A 1 202 ? -18.041 15.478 36.812 1.00 81.06 202 HIS A CA 1
ATOM 1672 C C . HIS A 1 202 ? -19.105 16.279 36.025 1.00 81.06 202 HIS A C 1
ATOM 1674 O O . HIS A 1 202 ? -20.196 16.518 36.531 1.00 81.06 202 HIS A O 1
ATOM 1680 N N . ASP A 1 203 ? -18.802 16.650 34.776 1.00 81.62 203 ASP A N 1
ATOM 1681 C CA . ASP A 1 203 ? -19.676 17.440 33.896 1.00 81.62 203 ASP A CA 1
ATOM 1682 C C . ASP A 1 203 ? -20.594 16.574 33.001 1.00 81.62 203 ASP A C 1
ATOM 1684 O O . ASP A 1 203 ? -21.117 17.072 32.010 1.00 81.62 203 ASP A O 1
ATOM 1688 N N . ASP A 1 204 ? -20.727 15.270 33.283 1.00 77.94 204 ASP A N 1
ATOM 1689 C CA . ASP A 1 204 ? -21.474 14.270 32.484 1.00 77.94 204 ASP A CA 1
ATOM 1690 C C . ASP A 1 204 ? -20.936 14.041 31.047 1.00 77.94 204 ASP A C 1
ATOM 1692 O O . ASP A 1 204 ? -21.456 13.244 30.267 1.00 77.94 204 ASP A O 1
ATOM 1696 N N . GLU A 1 205 ? -19.821 14.686 30.687 1.00 80.75 205 GLU A N 1
ATOM 1697 C CA . GLU A 1 205 ? -19.098 14.413 29.445 1.00 80.75 205 GLU A CA 1
ATOM 1698 C C . GLU A 1 205 ? -18.216 13.163 29.555 1.00 80.75 205 GLU A C 1
ATOM 1700 O O . GLU A 1 205 ? -17.431 12.990 30.496 1.00 80.75 205 GLU A O 1
ATOM 1705 N N . ILE A 1 206 ? -18.273 12.315 28.526 1.00 82.75 206 ILE A N 1
ATOM 1706 C CA . ILE A 1 206 ? -17.447 11.111 28.426 1.00 82.75 206 ILE A CA 1
ATOM 1707 C C . ILE A 1 206 ? -16.080 11.489 27.852 1.00 82.75 206 ILE A C 1
ATOM 1709 O O . ILE A 1 206 ? -15.925 11.685 26.647 1.00 82.75 206 ILE A O 1
ATOM 1713 N N . ARG A 1 207 ? -15.072 11.580 28.723 1.00 84.69 207 ARG A N 1
ATOM 1714 C CA . ARG A 1 207 ? -13.677 11.862 28.330 1.00 84.69 207 ARG A CA 1
ATOM 1715 C C . ARG A 1 207 ? -12.789 10.618 28.399 1.00 84.69 207 ARG A C 1
ATOM 1717 O O . ARG A 1 207 ? -11.818 10.523 27.646 1.00 84.69 207 ARG A O 1
ATOM 1724 N N . GLU A 1 208 ? -13.148 9.655 29.246 1.00 90.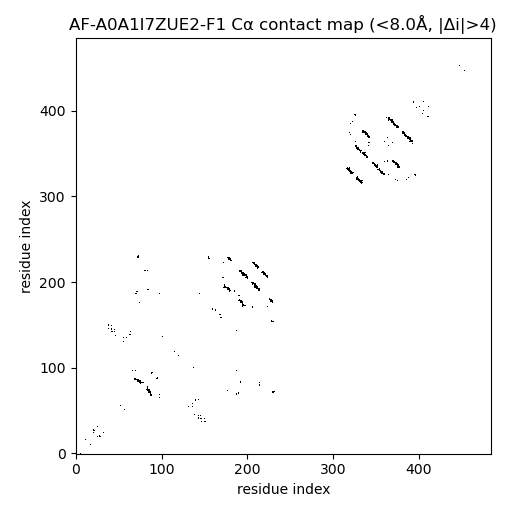00 208 GLU A N 1
ATOM 1725 C CA . GLU A 1 208 ? -12.417 8.409 29.484 1.00 90.00 208 GLU A CA 1
ATOM 1726 C C . GLU A 1 208 ? -13.347 7.195 29.343 1.00 90.00 208 GLU A C 1
ATOM 1728 O O . GLU A 1 208 ? -14.510 7.215 29.748 1.00 90.00 208 GLU A O 1
ATOM 1733 N N . VAL A 1 209 ? -12.821 6.112 28.773 1.00 91.75 209 VAL A N 1
ATOM 1734 C CA . VAL A 1 209 ? -13.491 4.809 28.732 1.00 91.75 209 VAL A CA 1
ATOM 1735 C C . VAL A 1 209 ? -12.502 3.693 29.065 1.00 91.75 209 VAL A C 1
ATOM 1737 O O . VAL A 1 209 ? -11.286 3.842 28.919 1.00 91.75 209 VAL A O 1
ATOM 1740 N N . ILE A 1 210 ? -13.031 2.560 29.514 1.00 93.69 210 ILE A N 1
ATOM 1741 C CA . ILE A 1 210 ? -12.267 1.338 29.752 1.00 93.69 210 ILE A CA 1
ATOM 1742 C C . ILE A 1 210 ? -12.480 0.426 28.552 1.00 93.69 210 ILE A C 1
ATOM 1744 O O . ILE A 1 210 ? -13.618 0.125 28.178 1.00 93.69 210 ILE A O 1
ATOM 1748 N N . VAL A 1 211 ? -11.375 0.008 27.944 1.00 92.94 211 VAL A N 1
ATOM 1749 C CA . VAL A 1 211 ? -11.364 -0.851 26.763 1.00 92.94 211 VAL A CA 1
ATOM 1750 C C . VAL A 1 211 ? -10.666 -2.165 27.072 1.00 92.94 211 VAL A C 1
ATOM 1752 O O . VAL A 1 211 ? -9.668 -2.200 27.793 1.00 92.94 211 VAL A O 1
ATOM 1755 N N . LYS A 1 212 ? -11.177 -3.244 26.483 1.00 91.62 212 LYS A N 1
ATOM 1756 C CA . LYS A 1 212 ? -10.523 -4.551 26.443 1.00 91.62 212 LYS A CA 1
ATOM 1757 C C . LYS A 1 212 ? -9.956 -4.764 25.043 1.00 91.62 212 LYS A C 1
ATOM 1759 O O . LYS A 1 212 ? -10.722 -4.785 24.075 1.00 91.62 212 LYS A O 1
ATOM 1764 N N . LYS A 1 213 ? -8.630 -4.871 24.919 1.00 89.25 213 LYS A N 1
ATOM 1765 C CA . LYS A 1 213 ? -7.962 -5.118 23.628 1.00 89.25 213 LYS A CA 1
ATOM 1766 C C . LYS A 1 213 ? -8.290 -6.529 23.140 1.00 89.25 213 LYS A C 1
ATOM 1768 O O . LYS A 1 213 ? -8.442 -7.449 23.932 1.00 89.25 213 LYS A O 1
ATOM 1773 N N . ALA A 1 214 ? -8.427 -6.709 21.837 1.00 84.81 214 ALA A N 1
ATOM 1774 C CA . ALA A 1 214 ? -8.642 -8.035 21.280 1.00 84.81 214 ALA A CA 1
ATOM 1775 C C . ALA A 1 214 ? -7.345 -8.875 21.333 1.00 84.81 214 ALA A C 1
ATOM 1777 O O . ALA A 1 214 ? -6.247 -8.340 21.166 1.00 84.81 214 ALA A O 1
ATOM 1778 N N . GLY A 1 215 ? -7.461 -10.169 21.642 1.00 77.50 215 GLY A N 1
ATOM 1779 C CA . GLY A 1 215 ? -6.327 -11.079 21.882 1.00 77.50 215 GLY A CA 1
ATOM 1780 C C . GLY A 1 215 ? -5.605 -10.933 23.233 1.00 77.50 215 GLY A C 1
ATOM 1781 O O . GLY A 1 215 ? -4.888 -11.845 23.634 1.00 77.50 215 GLY A O 1
ATOM 1782 N N . TYR A 1 216 ? -5.826 -9.842 23.976 1.00 74.50 216 TYR A N 1
ATOM 1783 C CA . TYR A 1 216 ? -5.284 -9.641 25.325 1.00 74.50 216 TYR A CA 1
ATOM 1784 C C . TYR A 1 216 ? -6.422 -9.522 26.347 1.00 74.50 216 TYR A C 1
ATOM 1786 O O . TYR A 1 216 ? -7.434 -8.869 26.109 1.00 74.50 216 TYR A O 1
ATOM 1794 N N . GLY A 1 217 ? -6.281 -10.174 27.501 1.00 71.19 217 GLY A N 1
ATOM 1795 C CA . GLY A 1 217 ? -7.329 -10.200 28.528 1.00 71.19 217 GLY A CA 1
ATOM 1796 C C . GLY A 1 217 ? -7.497 -8.890 29.302 1.00 71.19 217 GLY A C 1
ATOM 1797 O O . GLY A 1 217 ? -8.545 -8.690 29.916 1.00 71.19 217 GLY A O 1
ATOM 1798 N N . ASP A 1 218 ? -6.495 -8.013 29.259 1.00 82.06 218 ASP A N 1
ATOM 1799 C CA . ASP A 1 218 ? -6.389 -6.885 30.178 1.00 82.06 218 ASP A CA 1
ATOM 1800 C C . ASP A 1 218 ? -7.278 -5.702 29.772 1.00 82.06 218 ASP A C 1
ATOM 1802 O O . ASP A 1 218 ? -7.291 -5.248 28.622 1.00 82.06 218 ASP A O 1
ATOM 1806 N N . GLU A 1 219 ? -8.011 -5.179 30.756 1.00 90.31 219 GLU A N 1
ATOM 1807 C CA . GLU A 1 219 ? -8.738 -3.917 30.647 1.00 90.31 219 GLU A CA 1
ATOM 1808 C C . GLU A 1 219 ? -7.796 -2.751 30.959 1.00 90.31 219 GLU A C 1
ATOM 1810 O O . GLU A 1 219 ? -7.104 -2.747 31.979 1.00 90.31 219 GLU A O 1
ATOM 1815 N N . PHE A 1 220 ? -7.808 -1.715 30.126 1.00 91.06 220 PHE A N 1
ATOM 1816 C CA . PHE A 1 220 ? -7.070 -0.484 30.398 1.00 91.06 220 PHE A CA 1
ATOM 1817 C C . PHE A 1 220 ? -7.894 0.746 30.039 1.00 91.06 220 PHE A C 1
ATOM 1819 O O . PHE A 1 220 ? -8.844 0.703 29.256 1.00 91.06 220 PHE A O 1
ATOM 1826 N N . ARG A 1 221 ? -7.524 1.869 30.649 1.00 91.69 221 ARG A N 1
ATOM 1827 C CA . ARG A 1 221 ? -8.187 3.155 30.442 1.00 91.69 221 ARG A CA 1
ATOM 1828 C C . ARG A 1 221 ? -7.626 3.843 29.205 1.00 91.69 221 ARG A C 1
ATOM 1830 O O . ARG A 1 221 ? -6.408 3.871 29.011 1.00 91.69 221 ARG A O 1
ATOM 1837 N N . ARG A 1 222 ? -8.497 4.415 28.374 1.00 90.88 222 ARG A N 1
ATOM 1838 C CA . ARG A 1 222 ? -8.105 5.256 27.236 1.00 90.88 222 ARG A CA 1
ATOM 1839 C C . ARG A 1 222 ? -9.004 6.490 27.126 1.00 90.88 222 ARG A C 1
ATOM 1841 O O . ARG A 1 222 ? -10.211 6.396 27.355 1.00 90.88 222 ARG A O 1
ATOM 1848 N N . PRO A 1 223 ? -8.440 7.644 26.734 1.00 90.19 223 PRO A N 1
ATOM 1849 C CA . PRO A 1 223 ? -9.234 8.814 26.396 1.00 90.19 223 PRO A CA 1
ATOM 1850 C C . PRO A 1 223 ? -9.972 8.601 25.069 1.00 90.19 223 PRO A C 1
ATOM 1852 O O . PRO A 1 223 ? -9.430 7.998 24.140 1.00 90.19 223 PRO A O 1
ATOM 1855 N N . VAL A 1 224 ? -11.171 9.175 24.943 1.00 87.25 224 VAL A N 1
ATOM 1856 C CA . VAL A 1 224 ? -12.024 9.030 23.744 1.00 87.25 224 VAL A CA 1
ATOM 1857 C C . VAL A 1 224 ? -11.328 9.515 22.463 1.00 87.25 224 VAL A C 1
ATOM 1859 O O . VAL A 1 224 ? -11.525 8.945 21.395 1.00 87.25 224 VAL A O 1
ATOM 1862 N N . ASN A 1 225 ? -10.432 10.502 22.557 1.00 86.00 225 ASN A N 1
ATOM 1863 C CA . ASN A 1 225 ? -9.686 11.043 21.410 1.00 86.00 225 ASN A CA 1
ATOM 1864 C C . ASN A 1 225 ? -8.767 10.011 20.721 1.00 86.00 225 ASN A C 1
ATOM 1866 O O . ASN A 1 225 ? -8.407 10.175 19.550 1.00 86.00 225 ASN A O 1
ATOM 1870 N N . LEU A 1 226 ? -8.375 8.954 21.441 1.00 88.94 226 LEU A N 1
ATOM 1871 C CA . LEU A 1 226 ? -7.546 7.860 20.926 1.00 88.94 226 LEU A CA 1
ATOM 1872 C C . LEU A 1 226 ? -8.371 6.669 20.426 1.00 88.94 226 LEU A C 1
ATOM 1874 O O . LEU A 1 226 ? -7.797 5.639 20.082 1.00 88.94 226 LEU A O 1
ATOM 1878 N N . LEU A 1 227 ? -9.695 6.812 20.365 1.00 89.12 227 LEU A N 1
ATOM 1879 C CA . LEU A 1 227 ? -10.607 5.803 19.848 1.00 89.12 227 LEU A CA 1
ATOM 1880 C C . LEU A 1 227 ? -11.179 6.269 18.517 1.00 89.12 227 LEU A C 1
ATOM 1882 O O . LEU A 1 227 ? -11.553 7.434 18.354 1.00 89.12 227 LEU A O 1
ATOM 1886 N N . VAL A 1 228 ? -11.222 5.361 17.549 1.00 90.00 228 VAL A N 1
ATOM 1887 C CA . VAL A 1 228 ? -11.788 5.638 16.227 1.00 90.00 228 VAL A CA 1
ATOM 1888 C C . VAL A 1 228 ? -12.742 4.505 15.850 1.00 90.00 228 VAL A C 1
ATOM 1890 O O . VAL A 1 228 ? -12.323 3.349 15.890 1.00 90.00 228 VAL A O 1
ATOM 1893 N N . PRO A 1 229 ? -14.007 4.790 15.496 1.00 89.19 229 PRO A N 1
ATOM 1894 C CA . PRO A 1 229 ? -14.921 3.760 15.002 1.00 89.19 229 PRO A CA 1
ATOM 1895 C C . PRO A 1 229 ? -14.406 3.121 13.702 1.00 89.19 229 PRO A C 1
ATOM 1897 O O . PRO A 1 229 ? -13.679 3.767 12.950 1.00 89.19 229 PRO A O 1
ATOM 1900 N N . LEU A 1 230 ? -14.772 1.864 13.445 1.00 89.75 230 LEU A N 1
ATOM 1901 C CA . LEU A 1 230 ? -14.386 1.103 12.244 1.00 89.75 230 LEU A CA 1
ATOM 1902 C C . LEU A 1 230 ? -15.045 1.652 10.962 1.00 89.75 230 LEU A C 1
ATOM 1904 O O . LEU A 1 230 ? -16.028 2.372 11.050 1.00 89.75 230 LEU A O 1
ATOM 1908 N N . GLU A 1 231 ? -14.532 1.321 9.765 1.00 85.69 231 GLU A N 1
ATOM 1909 C CA . GLU A 1 231 ? -15.123 1.794 8.487 1.00 85.69 231 GLU A CA 1
ATOM 1910 C C . GLU A 1 231 ? -16.584 1.368 8.314 1.00 85.69 231 GLU A C 1
ATOM 1912 O O . GLU A 1 231 ? -17.389 2.127 7.766 1.00 85.69 231 GLU A O 1
ATOM 1917 N N . VAL A 1 232 ? -16.903 0.152 8.758 1.00 84.56 232 VAL A N 1
ATOM 1918 C CA . VAL A 1 232 ? -18.242 -0.426 8.701 1.00 84.56 232 VAL A CA 1
ATOM 1919 C C . VAL A 1 232 ? -18.681 -0.767 10.119 1.00 84.56 232 VAL A C 1
ATOM 1921 O O . VAL A 1 232 ? -18.136 -1.675 10.752 1.00 84.56 232 VAL A O 1
ATOM 1924 N N . THR A 1 233 ? -19.663 -0.014 10.604 1.00 75.62 233 THR A N 1
ATOM 1925 C CA . THR A 1 233 ? -20.335 -0.213 11.888 1.00 75.62 233 THR A CA 1
ATOM 1926 C C . THR A 1 233 ? -21.659 -0.943 11.682 1.00 75.62 233 THR A C 1
ATOM 1928 O O . THR A 1 233 ? -22.375 -0.667 10.719 1.00 75.62 233 THR A O 1
ATOM 1931 N N . ASP A 1 234 ? -22.011 -1.835 12.609 1.00 66.25 234 ASP A N 1
ATOM 1932 C CA . ASP A 1 234 ? -23.365 -2.386 12.705 1.00 66.25 234 ASP A CA 1
ATOM 1933 C C . ASP A 1 234 ? -24.289 -1.306 13.282 1.00 66.25 234 ASP A C 1
ATOM 1935 O O . ASP A 1 234 ? -24.560 -1.264 14.481 1.00 66.25 234 ASP A O 1
ATOM 1939 N N . ASP A 1 235 ? -24.736 -0.370 12.441 1.00 60.09 235 ASP A N 1
ATOM 1940 C CA . ASP A 1 235 ? -25.780 0.577 12.820 1.00 60.09 235 ASP A CA 1
ATOM 1941 C C . ASP A 1 235 ? -27.147 -0.128 12.726 1.00 60.09 235 ASP A C 1
ATOM 1943 O O . ASP A 1 235 ? -27.615 -0.412 11.620 1.00 60.09 235 ASP A O 1
ATOM 1947 N N . PRO A 1 236 ? -27.871 -0.353 13.843 1.00 51.03 236 PRO A N 1
ATOM 1948 C CA . PRO A 1 236 ? -29.157 -1.061 13.824 1.00 51.03 236 PRO A CA 1
ATOM 1949 C C . PRO A 1 236 ? -30.254 -0.343 13.022 1.00 51.03 236 PRO A C 1
ATOM 1951 O O . PRO A 1 236 ? -31.325 -0.896 12.805 1.00 51.03 236 PRO A O 1
ATOM 1954 N N . LYS A 1 237 ? -30.014 0.908 12.607 1.00 49.25 237 LYS A N 1
ATOM 1955 C CA . LYS A 1 237 ? -30.999 1.773 11.948 1.00 49.25 237 LYS A CA 1
ATOM 1956 C C . LYS A 1 237 ? -31.142 1.533 10.442 1.00 49.25 237 LYS A C 1
ATOM 1958 O O . LYS A 1 237 ? -32.116 2.004 9.876 1.00 49.25 237 LYS A O 1
ATOM 1963 N N . GLU A 1 238 ? -30.224 0.818 9.786 1.00 46.84 238 GLU A N 1
ATOM 1964 C CA . GLU A 1 238 ? -30.326 0.553 8.334 1.00 46.84 238 GLU A CA 1
ATOM 1965 C C . GLU A 1 238 ? -31.140 -0.706 7.982 1.00 46.84 238 GLU A C 1
ATOM 1967 O O . GLU A 1 238 ? -31.441 -0.936 6.808 1.00 46.84 238 GLU A O 1
ATOM 1972 N N . HIS A 1 239 ? -31.522 -1.526 8.967 1.00 42.91 239 HIS A N 1
ATOM 1973 C CA . HIS A 1 239 ? -32.198 -2.801 8.707 1.00 42.91 239 HIS A CA 1
ATOM 1974 C C . HIS A 1 239 ? -33.732 -2.724 8.597 1.00 42.91 239 HIS A C 1
ATOM 1976 O O . HIS A 1 239 ? -34.324 -3.684 8.103 1.00 42.91 239 HIS A O 1
ATOM 1982 N N . ASP A 1 240 ? -34.362 -1.600 8.962 1.00 41.00 240 ASP A N 1
ATOM 1983 C CA . ASP A 1 240 ? -35.829 -1.443 8.919 1.00 41.00 240 ASP A CA 1
ATOM 1984 C C . ASP A 1 240 ? -36.378 -0.812 7.619 1.00 41.00 240 ASP A C 1
ATOM 1986 O O . ASP A 1 240 ? -37.574 -0.917 7.357 1.00 41.00 240 ASP A O 1
ATOM 1990 N N . ASP A 1 241 ? -35.532 -0.253 6.741 1.00 43.97 241 ASP A N 1
ATOM 1991 C CA . ASP A 1 241 ? -35.987 0.481 5.539 1.00 43.97 241 ASP A CA 1
ATOM 1992 C C . ASP A 1 241 ? -35.821 -0.272 4.203 1.00 43.97 241 ASP A C 1
ATOM 1994 O O . ASP A 1 241 ? -36.004 0.297 3.122 1.00 43.97 241 ASP A O 1
ATOM 1998 N N . LYS A 1 242 ? -35.521 -1.578 4.216 1.00 39.69 242 LYS A N 1
ATOM 1999 C CA . LYS A 1 242 ? -35.567 -2.390 2.985 1.00 39.69 242 LYS A CA 1
ATOM 2000 C C . LYS A 1 242 ? -36.950 -3.004 2.801 1.00 39.69 242 LYS A C 1
ATOM 2002 O O . LYS A 1 242 ? -37.202 -4.157 3.145 1.00 39.69 242 LYS A O 1
ATOM 2007 N N . GLU A 1 243 ? -37.837 -2.208 2.204 1.00 40.66 243 GLU A N 1
ATOM 2008 C CA . GLU A 1 243 ? -39.080 -2.671 1.588 1.00 40.66 243 GLU A CA 1
ATOM 2009 C C . GLU A 1 243 ? -38.782 -3.912 0.718 1.00 40.66 243 GLU A C 1
ATOM 2011 O O . GLU A 1 243 ? -37.898 -3.896 -0.144 1.00 40.66 243 GLU A O 1
ATOM 2016 N N . LYS A 1 244 ? -39.487 -5.021 0.985 1.00 35.97 244 LYS A N 1
ATOM 2017 C CA . LYS A 1 244 ? -39.359 -6.286 0.241 1.00 35.97 244 LYS A CA 1
ATOM 2018 C C . LYS A 1 244 ? -39.452 -6.035 -1.276 1.00 35.97 244 LYS A C 1
ATOM 2020 O O . LYS A 1 244 ? -40.325 -5.267 -1.690 1.00 35.97 244 LYS A O 1
ATOM 2025 N N . PRO A 1 245 ? -38.653 -6.717 -2.123 1.00 38.25 245 PRO A N 1
ATOM 2026 C CA . PRO A 1 245 ? -38.778 -6.587 -3.571 1.00 38.25 245 PRO A CA 1
ATOM 2027 C C . PRO A 1 245 ? -40.168 -7.074 -3.996 1.00 38.25 245 PRO A C 1
ATOM 2029 O O . PRO A 1 245 ? -40.503 -8.241 -3.809 1.00 38.25 245 PRO A O 1
ATOM 2032 N N . LYS A 1 246 ? -40.999 -6.175 -4.530 1.00 38.72 246 LYS A N 1
ATOM 2033 C CA . LYS A 1 246 ? -42.246 -6.550 -5.206 1.00 38.72 246 LYS A CA 1
ATOM 2034 C C . LYS A 1 246 ? -41.887 -7.048 -6.605 1.00 38.72 246 LYS A C 1
ATOM 2036 O O . LYS A 1 246 ? -41.244 -6.323 -7.364 1.00 38.72 246 LYS A O 1
ATOM 2041 N N . ASP A 1 247 ? -42.308 -8.266 -6.931 1.00 36.56 247 ASP A N 1
ATOM 2042 C CA . ASP A 1 247 ? -42.147 -8.860 -8.260 1.00 36.56 247 ASP A CA 1
ATOM 2043 C C . ASP A 1 247 ? -42.735 -7.951 -9.363 1.00 36.56 247 ASP A C 1
ATOM 2045 O O . ASP A 1 247 ? -43.795 -7.342 -9.167 1.00 36.56 247 ASP A O 1
ATOM 2049 N N . PRO A 1 248 ? -42.093 -7.844 -10.542 1.00 38.06 248 PRO A N 1
ATOM 2050 C CA . PRO A 1 248 ? -42.567 -6.976 -11.611 1.00 38.06 248 PRO A CA 1
ATOM 2051 C C . PRO A 1 248 ? -43.794 -7.584 -12.306 1.00 38.06 248 PRO A C 1
ATOM 2053 O O . PRO A 1 248 ? -43.721 -8.636 -12.941 1.00 38.06 248 PRO A O 1
ATOM 2056 N N . LYS A 1 249 ? -44.935 -6.890 -12.228 1.00 34.19 249 LYS A N 1
ATOM 2057 C CA . LYS A 1 249 ? -46.151 -7.233 -12.983 1.00 34.19 249 LYS A CA 1
ATOM 2058 C C . LYS A 1 249 ? -46.114 -6.592 -14.390 1.00 34.19 249 LYS A C 1
ATOM 2060 O O . LYS A 1 249 ? -45.708 -5.433 -14.488 1.00 34.19 249 LYS A O 1
ATOM 2065 N N . PRO A 1 250 ? -46.537 -7.284 -15.472 1.00 34.72 250 PRO A N 1
ATOM 2066 C CA . PRO A 1 250 ? -46.461 -6.765 -16.845 1.00 34.72 250 PRO A CA 1
ATOM 2067 C C . PRO A 1 250 ? -47.486 -5.650 -17.138 1.00 34.72 250 PRO A C 1
ATOM 2069 O O . PRO A 1 250 ? -48.456 -5.497 -16.391 1.00 34.72 250 PRO A O 1
ATOM 2072 N N . PRO A 1 251 ? -47.294 -4.872 -18.223 1.00 39.53 251 PRO A N 1
ATOM 2073 C CA . PRO A 1 251 ? -47.858 -3.536 -18.365 1.00 39.53 251 PRO A CA 1
ATOM 2074 C C . PRO A 1 251 ? -49.307 -3.557 -18.864 1.00 39.53 251 PRO A C 1
ATOM 2076 O O . PRO A 1 251 ? -49.645 -4.279 -19.800 1.00 39.53 251 PRO A O 1
ATOM 2079 N N . ALA A 1 252 ? -50.141 -2.690 -18.288 1.00 30.86 252 ALA A N 1
ATOM 2080 C CA . ALA A 1 252 ? -51.444 -2.335 -18.838 1.00 30.86 252 ALA A CA 1
ATOM 2081 C C . ALA A 1 252 ? -51.392 -0.910 -19.409 1.00 30.86 252 ALA A C 1
ATOM 2083 O O . ALA A 1 252 ? -50.873 0.016 -18.786 1.00 30.86 252 ALA A O 1
ATOM 2084 N N . ALA A 1 253 ? -51.889 -0.788 -20.635 1.00 30.75 253 ALA A N 1
ATOM 2085 C CA . ALA A 1 253 ? -51.899 0.408 -21.458 1.00 30.75 253 ALA A CA 1
ATOM 2086 C C . ALA A 1 253 ? -52.975 1.431 -21.044 1.00 30.75 253 ALA A C 1
ATOM 2088 O O . ALA A 1 253 ? -53.956 1.067 -20.400 1.00 30.75 253 ALA A O 1
ATOM 2089 N N . ALA A 1 254 ? -52.813 2.650 -21.589 1.00 29.73 254 ALA A N 1
ATOM 2090 C CA . ALA A 1 254 ? -53.813 3.720 -21.752 1.00 29.73 254 ALA A CA 1
ATOM 2091 C C . ALA A 1 254 ? -54.241 4.453 -20.458 1.00 29.73 254 ALA A C 1
ATOM 2093 O O . ALA A 1 254 ? -54.464 3.836 -19.433 1.00 29.73 254 ALA A O 1
ATOM 2094 N N . THR A 1 255 ? -54.447 5.770 -20.370 1.00 28.31 255 THR A N 1
ATOM 2095 C CA . THR A 1 255 ? -54.347 6.960 -21.237 1.00 28.31 255 THR A CA 1
ATOM 2096 C C . THR A 1 255 ? -54.576 8.155 -20.290 1.00 28.31 255 THR A C 1
ATOM 2098 O O . THR A 1 255 ? -55.371 8.021 -19.365 1.00 28.31 255 THR A O 1
ATOM 2101 N N . SER A 1 256 ? -53.942 9.315 -20.517 1.00 31.17 256 SER A N 1
ATOM 2102 C CA . SER A 1 256 ? -54.571 10.660 -20.456 1.00 31.17 256 SER A CA 1
ATOM 2103 C C . SER A 1 256 ? -53.599 11.783 -20.047 1.00 31.17 256 SER A C 1
ATOM 2105 O O . SER A 1 256 ? -53.274 11.993 -18.884 1.00 31.17 256 SER A O 1
ATOM 2107 N N . GLN A 1 257 ? -53.132 12.487 -21.079 1.00 31.09 257 GLN A N 1
ATOM 2108 C CA . GLN A 1 257 ? -53.110 13.946 -21.249 1.00 31.09 257 GLN A CA 1
ATOM 2109 C C . GLN A 1 257 ? -52.908 14.861 -20.019 1.00 31.09 257 GLN A C 1
ATOM 2111 O O . GLN A 1 257 ? -53.825 15.101 -19.238 1.00 31.09 257 GLN A O 1
ATOM 2116 N N . LYS A 1 258 ? -51.783 15.595 -20.019 1.00 31.73 258 LYS A N 1
ATOM 2117 C CA . LYS A 1 258 ? -51.757 17.027 -19.666 1.00 31.73 258 LYS A CA 1
ATOM 2118 C C . LYS A 1 258 ? -50.804 17.800 -20.592 1.00 31.73 258 LYS A C 1
ATOM 2120 O O . LYS A 1 258 ? -49.737 17.313 -20.949 1.00 31.73 258 LYS A O 1
ATOM 2125 N N . LYS A 1 259 ? -51.287 18.973 -21.018 1.00 28.53 259 LYS A N 1
ATOM 2126 C CA . LYS A 1 259 ? -50.757 19.910 -22.027 1.00 28.53 259 LYS A CA 1
ATOM 2127 C C . LYS A 1 259 ? -49.319 20.400 -21.761 1.00 28.53 259 LYS A C 1
ATOM 2129 O O . LYS A 1 259 ? -48.931 20.501 -20.600 1.00 28.53 259 LYS A O 1
ATOM 2134 N N . PRO A 1 260 ? -48.583 20.800 -22.818 1.00 27.72 260 PRO A N 1
ATOM 2135 C CA . PRO A 1 260 ? -47.246 21.369 -22.711 1.00 27.72 260 PRO A CA 1
ATOM 2136 C C . PRO A 1 260 ? -47.313 22.874 -22.417 1.00 27.72 260 PRO A C 1
ATOM 2138 O O . PRO A 1 260 ? -48.040 23.601 -23.094 1.00 27.72 260 PRO A O 1
ATOM 2141 N N . THR A 1 261 ? -46.519 23.346 -21.453 1.00 30.22 261 THR A N 1
ATOM 2142 C CA . THR A 1 261 ? -46.148 24.764 -21.379 1.00 30.22 261 THR A CA 1
ATOM 2143 C C . THR A 1 261 ? -44.726 24.906 -21.892 1.00 30.22 261 THR A C 1
ATOM 2145 O O . THR A 1 261 ? -43.766 24.342 -21.370 1.00 30.22 261 THR A O 1
ATOM 2148 N N . GLU A 1 262 ? -44.671 25.626 -22.993 1.00 33.31 262 GLU A N 1
ATOM 2149 C CA . GLU A 1 262 ? -43.547 25.989 -23.822 1.00 33.31 262 GLU A CA 1
ATOM 2150 C C . GLU A 1 262 ? -42.513 26.826 -23.059 1.00 33.31 262 GLU A C 1
ATOM 2152 O O . GLU A 1 262 ? -42.830 27.872 -22.507 1.00 33.31 262 GLU A O 1
ATOM 2157 N N . ASN A 1 263 ? -41.260 26.373 -23.064 1.00 35.72 263 ASN A N 1
ATOM 2158 C CA . ASN A 1 263 ? -40.090 27.226 -22.880 1.00 35.72 263 ASN A CA 1
ATOM 2159 C C . ASN A 1 263 ? -39.072 26.832 -23.953 1.00 35.72 263 ASN A C 1
ATOM 2161 O O . ASN A 1 263 ? -38.155 26.039 -23.730 1.00 35.72 263 ASN A O 1
ATOM 2165 N N . GLN A 1 264 ? -39.285 27.360 -25.159 1.00 34.38 264 GLN A N 1
ATOM 2166 C CA . GLN A 1 264 ? -38.311 27.303 -26.240 1.00 34.38 264 GLN A CA 1
ATOM 2167 C C . GLN A 1 264 ? -37.057 28.087 -25.829 1.00 34.38 264 GLN A C 1
ATOM 2169 O O . GLN A 1 264 ? -37.074 29.312 -25.731 1.00 34.38 264 GLN A O 1
ATOM 2174 N N . ARG A 1 265 ? -35.931 27.390 -25.651 1.00 38.28 265 ARG A N 1
ATOM 2175 C CA . ARG A 1 265 ? -34.619 27.976 -25.945 1.00 38.28 265 ARG A CA 1
ATOM 2176 C C . ARG A 1 265 ? -34.227 27.534 -27.350 1.00 38.28 265 ARG A C 1
ATOM 2178 O O . ARG A 1 265 ? -34.160 26.346 -27.648 1.00 38.28 265 ARG A O 1
ATOM 2185 N N . ILE A 1 266 ? -34.037 28.537 -28.198 1.00 51.41 266 ILE A N 1
ATOM 2186 C CA . ILE A 1 266 ? -33.799 28.483 -29.640 1.00 51.41 266 ILE A CA 1
ATOM 2187 C C . ILE A 1 266 ? -32.619 27.552 -29.957 1.00 51.41 266 ILE A C 1
ATOM 2189 O O . ILE A 1 266 ? -31.461 27.883 -29.702 1.00 51.41 266 ILE A O 1
ATOM 2193 N N . LEU A 1 267 ? -32.909 26.391 -30.547 1.00 50.25 267 LEU A N 1
ATOM 2194 C CA . LEU A 1 267 ? -31.912 25.546 -31.201 1.00 50.25 267 LEU A CA 1
ATOM 2195 C C . LEU A 1 267 ? -31.835 25.951 -32.676 1.00 50.25 267 LEU A C 1
ATOM 2197 O O . LEU A 1 267 ? -32.852 25.978 -33.368 1.00 50.25 267 LEU A O 1
ATOM 2201 N N . ARG A 1 268 ? -30.627 26.253 -33.176 1.00 50.31 268 ARG A N 1
ATOM 2202 C CA . ARG A 1 268 ? -30.405 26.430 -34.623 1.00 50.31 268 ARG A CA 1
ATOM 2203 C C . ARG A 1 268 ? -30.861 25.165 -35.362 1.00 50.31 268 ARG A C 1
ATOM 2205 O O . ARG A 1 268 ? -30.489 24.067 -34.935 1.00 50.31 268 ARG A O 1
ATOM 2212 N N . PRO A 1 269 ? -31.590 25.280 -36.484 1.00 40.31 269 PRO A N 1
ATOM 2213 C CA . PRO A 1 269 ? -31.996 24.110 -37.244 1.00 40.31 269 PRO A CA 1
ATOM 2214 C C . PRO A 1 269 ? -30.758 23.423 -37.831 1.00 40.31 269 PRO A C 1
ATOM 2216 O O . PRO A 1 269 ? -30.002 24.013 -38.605 1.00 40.31 269 PRO A O 1
ATOM 2219 N N . LYS A 1 270 ? -30.535 22.157 -37.459 1.00 49.50 270 LYS A N 1
ATOM 2220 C CA . LYS A 1 270 ? -29.562 21.300 -38.145 1.00 49.50 270 LYS A CA 1
ATOM 2221 C C . LYS A 1 270 ? -30.112 20.948 -39.527 1.00 49.50 270 LYS A C 1
ATOM 2223 O O . LYS A 1 270 ? -31.200 20.388 -39.646 1.00 49.50 270 LYS A O 1
ATOM 2228 N N . LYS A 1 271 ? -29.329 21.252 -40.563 1.00 43.84 271 LYS A N 1
ATOM 2229 C CA . LYS A 1 271 ? -29.550 20.797 -41.940 1.00 43.84 271 LYS A CA 1
ATOM 2230 C C . LYS A 1 271 ? -29.631 19.264 -41.949 1.00 43.84 271 LYS A C 1
ATOM 2232 O O . LYS A 1 271 ? -28.719 18.604 -41.455 1.00 43.84 271 LYS A O 1
ATOM 2237 N N . LYS A 1 272 ? -30.714 18.700 -42.495 1.00 42.16 272 LYS A N 1
ATOM 2238 C CA . LYS A 1 272 ? -30.812 17.254 -42.746 1.00 42.16 272 LYS A CA 1
ATOM 2239 C C . LYS A 1 272 ? -29.788 16.886 -43.819 1.00 42.16 272 LYS A C 1
ATOM 2241 O O . LYS A 1 272 ? -29.849 17.413 -44.927 1.00 42.16 272 LYS A O 1
ATOM 2246 N N . VAL A 1 273 ? -28.844 16.017 -43.473 1.00 44.56 273 VAL A N 1
ATOM 2247 C CA . VAL A 1 273 ? -27.912 15.415 -44.431 1.00 44.56 273 VAL A CA 1
ATOM 2248 C C . VAL A 1 273 ? -28.546 14.115 -44.906 1.00 44.56 273 VAL A C 1
ATOM 2250 O O . VAL A 1 273 ? -28.796 13.220 -44.103 1.00 44.56 273 VAL A O 1
ATOM 2253 N N . ASN A 1 274 ? -28.864 14.063 -46.196 1.00 39.44 274 ASN A N 1
ATOM 2254 C CA . ASN A 1 274 ? -29.282 12.853 -46.886 1.00 39.44 274 ASN A CA 1
ATOM 2255 C C . ASN A 1 274 ? -28.006 12.146 -47.368 1.00 39.44 274 ASN A C 1
ATOM 2257 O O . ASN A 1 274 ? -27.201 12.778 -48.046 1.00 39.44 274 ASN A O 1
ATOM 2261 N N . TYR A 1 275 ? -27.797 10.885 -46.987 1.00 48.06 275 TYR A N 1
ATOM 2262 C CA . TYR A 1 275 ? -26.639 10.076 -47.409 1.00 48.06 275 TYR A CA 1
ATOM 2263 C C . TYR A 1 275 ? -26.986 9.142 -48.575 1.00 48.06 275 TYR A C 1
ATOM 2265 O O . TYR A 1 275 ? -26.438 8.051 -48.702 1.00 48.06 275 TYR A O 1
ATOM 2273 N N . ALA A 1 276 ? -27.913 9.570 -49.422 1.00 46.12 276 ALA A N 1
ATOM 2274 C CA . ALA A 1 276 ? -28.071 9.017 -50.750 1.00 46.12 276 ALA A CA 1
ATOM 2275 C C . ALA A 1 276 ? -27.572 10.083 -51.727 1.00 46.12 276 ALA A C 1
ATOM 2277 O O . ALA A 1 276 ? -28.054 11.214 -51.693 1.00 46.12 276 ALA A O 1
ATOM 2278 N N . ASP A 1 277 ? -26.599 9.679 -52.538 1.00 44.84 277 ASP A N 1
ATOM 2279 C CA . ASP A 1 277 ? -26.007 10.361 -53.692 1.00 44.84 277 ASP A CA 1
ATOM 2280 C C . ASP A 1 277 ? -24.637 11.041 -53.498 1.00 44.84 277 ASP A C 1
ATOM 2282 O O . ASP A 1 277 ? -24.430 11.925 -52.669 1.00 44.84 277 ASP A O 1
ATOM 2286 N N . ALA A 1 278 ? -23.737 10.623 -54.400 1.00 37.66 278 ALA A N 1
ATOM 2287 C CA . ALA A 1 278 ? -22.452 11.195 -54.804 1.00 37.66 278 ALA A CA 1
ATOM 2288 C C . ALA A 1 278 ? -21.194 10.858 -53.972 1.00 37.66 278 ALA A C 1
ATOM 2290 O O . ALA A 1 278 ? -20.709 11.655 -53.173 1.00 37.66 278 ALA A O 1
ATOM 2291 N N . PHE A 1 279 ? -20.549 9.739 -54.326 1.00 34.09 279 PHE A N 1
ATOM 2292 C CA . PHE A 1 279 ? -19.085 9.707 -54.427 1.00 34.09 279 PHE A CA 1
ATOM 2293 C C . PHE A 1 279 ? -18.698 9.770 -55.912 1.00 34.09 279 PHE A C 1
ATOM 2295 O O . PHE A 1 279 ? -19.021 8.838 -56.650 1.00 34.09 279 PHE A O 1
ATOM 2302 N N . PRO A 1 280 ? -18.027 10.836 -56.382 1.00 35.66 280 PRO A N 1
ATOM 2303 C CA . PRO A 1 280 ? -17.322 10.791 -57.650 1.00 35.66 280 PRO A CA 1
ATOM 2304 C C . PRO A 1 280 ? -16.060 9.934 -57.494 1.00 35.66 280 PRO A C 1
ATOM 2306 O O . PRO A 1 280 ? -15.273 10.107 -56.563 1.00 35.66 280 PRO A O 1
ATOM 2309 N N . ILE A 1 281 ? -15.895 9.003 -58.429 1.00 37.00 281 ILE A N 1
ATOM 2310 C CA . ILE A 1 281 ? -14.657 8.270 -58.683 1.00 37.00 281 ILE A CA 1
ATOM 2311 C C . ILE A 1 281 ? -13.595 9.309 -59.061 1.00 37.00 281 ILE A C 1
ATOM 2313 O O . ILE A 1 281 ? -13.789 10.069 -60.009 1.00 37.00 281 ILE A O 1
ATOM 2317 N N . ILE A 1 282 ? -12.497 9.368 -58.308 1.00 29.31 282 ILE A N 1
ATOM 2318 C CA . ILE A 1 282 ? -11.306 10.131 -58.688 1.00 29.31 282 ILE A CA 1
ATOM 2319 C C . ILE A 1 282 ? -10.251 9.111 -59.103 1.00 29.31 282 ILE A C 1
ATOM 2321 O O . ILE A 1 282 ? -9.607 8.486 -58.261 1.00 29.31 282 ILE A O 1
ATOM 2325 N N . ASP A 1 283 ? -10.121 8.953 -60.417 1.00 31.56 283 ASP A N 1
ATOM 2326 C CA . ASP A 1 283 ? -8.978 8.329 -61.069 1.00 31.56 283 ASP A CA 1
ATOM 2327 C C . ASP A 1 283 ? -7.714 9.155 -60.796 1.00 31.56 283 ASP A C 1
ATOM 2329 O O . ASP A 1 283 ? -7.699 10.382 -60.935 1.00 31.56 283 ASP A O 1
ATOM 2333 N N . SER A 1 284 ? -6.630 8.481 -60.420 1.00 30.84 284 SER A N 1
ATOM 2334 C CA . SER A 1 284 ? -5.292 9.066 -60.417 1.00 30.84 284 SER A CA 1
ATOM 2335 C C . SER A 1 284 ? -4.692 9.025 -61.835 1.00 30.84 284 SER A C 1
ATOM 2337 O O . SER A 1 284 ? -4.928 8.078 -62.589 1.00 30.84 284 SER A O 1
ATOM 2339 N N . PRO A 1 285 ? -3.928 10.055 -62.241 1.00 31.05 285 PRO A N 1
ATOM 2340 C CA . PRO A 1 285 ? -3.558 10.255 -63.636 1.00 31.05 285 PRO A CA 1
ATOM 2341 C C . PRO A 1 285 ? -2.432 9.316 -64.081 1.00 31.05 285 PRO A C 1
ATOM 2343 O O . PRO A 1 285 ? -1.356 9.261 -63.483 1.00 31.05 285 PRO A O 1
ATOM 2346 N N . SER A 1 286 ? -2.659 8.637 -65.204 1.00 31.11 286 SER A N 1
ATOM 2347 C CA . SER A 1 286 ? -1.627 7.976 -65.999 1.00 31.11 286 SER A CA 1
ATOM 2348 C C . SER A 1 286 ? -0.733 9.010 -66.695 1.00 31.11 286 SER A C 1
ATOM 2350 O O . SER A 1 286 ? -1.218 9.840 -67.466 1.00 31.11 286 SER A O 1
ATOM 2352 N N . VAL A 1 287 ? 0.578 8.924 -66.476 1.00 32.47 287 VAL A N 1
ATOM 2353 C CA . VAL A 1 287 ? 1.599 9.629 -67.269 1.00 32.47 287 VAL A CA 1
ATOM 2354 C C . VAL A 1 287 ? 1.833 8.851 -68.577 1.00 32.47 287 VAL A C 1
ATOM 2356 O O . VAL A 1 287 ? 2.019 7.634 -68.516 1.00 32.47 287 VAL A O 1
ATOM 2359 N N . PRO A 1 288 ? 1.844 9.488 -69.764 1.00 31.20 288 PRO A N 1
ATOM 2360 C CA . PRO A 1 288 ? 2.044 8.782 -71.025 1.00 31.20 288 PRO A CA 1
ATOM 2361 C C . PRO A 1 288 ? 3.538 8.559 -71.294 1.00 31.20 288 PRO A C 1
ATOM 2363 O O . PRO A 1 288 ? 4.303 9.512 -71.447 1.00 31.20 288 PRO A O 1
ATOM 2366 N N . PHE A 1 289 ? 3.958 7.297 -71.418 1.00 28.50 289 PHE A N 1
ATOM 2367 C CA . PHE A 1 289 ? 5.262 6.969 -71.992 1.00 28.50 289 PHE A CA 1
ATOM 2368 C C . PHE A 1 289 ? 5.161 6.938 -73.524 1.00 28.50 289 PHE A C 1
ATOM 2370 O O . PHE A 1 289 ? 4.324 6.253 -74.116 1.00 28.50 289 PHE A O 1
ATOM 2377 N N . ARG A 1 290 ? 6.005 7.754 -74.155 1.00 33.28 290 ARG A N 1
ATOM 2378 C CA . ARG A 1 290 ? 6.103 8.003 -75.598 1.00 33.28 290 ARG A CA 1
ATOM 2379 C C . ARG A 1 290 ? 6.596 6.748 -76.333 1.00 33.28 290 ARG A C 1
ATOM 2381 O O . ARG A 1 290 ? 7.574 6.132 -75.925 1.00 33.28 290 ARG A O 1
ATOM 2388 N N . LYS A 1 291 ? 5.965 6.418 -77.464 1.00 34.62 291 LYS A N 1
ATOM 2389 C CA . LYS A 1 291 ? 6.496 5.464 -78.456 1.00 34.62 291 LYS A CA 1
ATOM 2390 C C . LYS A 1 291 ? 7.805 5.998 -79.058 1.00 34.62 291 LYS A C 1
ATOM 2392 O O . LYS A 1 291 ? 7.868 7.199 -79.327 1.00 34.62 291 LYS A O 1
ATOM 2397 N N . PRO A 1 292 ? 8.749 5.131 -79.450 1.00 31.34 292 PRO A N 1
ATOM 2398 C CA . PRO A 1 292 ? 9.570 5.375 -80.620 1.00 31.34 292 PRO A CA 1
ATOM 2399 C C . PRO A 1 292 ? 9.067 4.522 -81.790 1.00 31.34 292 PRO A C 1
ATOM 2401 O O . PRO A 1 292 ? 8.838 3.318 -81.687 1.00 31.34 292 PRO A O 1
ATOM 2404 N N . THR A 1 293 ? 8.856 5.190 -82.914 1.00 30.20 293 THR A N 1
ATOM 2405 C CA . THR A 1 293 ? 8.585 4.606 -84.224 1.00 30.20 293 THR A CA 1
ATOM 2406 C C . THR A 1 293 ? 9.891 4.221 -84.918 1.00 30.20 293 THR A C 1
ATOM 2408 O O . THR A 1 293 ? 10.787 5.050 -85.002 1.00 30.20 293 THR A O 1
ATOM 2411 N N . SER A 1 294 ? 9.916 2.995 -85.454 1.00 35.56 294 SER A N 1
ATOM 2412 C CA . SER A 1 294 ? 10.466 2.568 -86.755 1.00 35.56 294 SER A CA 1
ATOM 2413 C C . SER A 1 294 ? 11.842 3.089 -87.198 1.00 35.56 294 SER A C 1
ATOM 2415 O O . SER A 1 294 ? 11.960 4.253 -87.561 1.00 35.56 294 SER A O 1
ATOM 2417 N N . TYR A 1 295 ? 12.837 2.201 -87.324 1.00 32.56 295 TYR A N 1
ATOM 2418 C CA . TYR A 1 295 ? 13.278 1.630 -88.615 1.00 32.56 295 TYR A CA 1
ATOM 2419 C C . TYR A 1 295 ? 14.432 0.628 -88.379 1.00 32.56 295 TYR A C 1
ATOM 2421 O O . TYR A 1 295 ? 15.220 0.818 -87.460 1.00 32.56 295 TYR A O 1
ATOM 2429 N N . TRP A 1 296 ? 14.543 -0.374 -89.260 1.00 31.05 296 TRP A N 1
ATOM 2430 C CA . TRP A 1 296 ? 15.550 -1.457 -89.354 1.00 31.05 296 TRP A CA 1
ATOM 2431 C C . TRP A 1 296 ? 15.172 -2.816 -88.750 1.00 31.05 296 TRP A C 1
ATOM 2433 O O . TRP A 1 296 ? 15.651 -3.253 -87.709 1.00 31.05 296 TRP A O 1
ATOM 2443 N N . ASN A 1 297 ? 14.343 -3.520 -89.524 1.00 37.62 297 ASN A N 1
ATOM 2444 C CA . ASN A 1 297 ? 14.451 -4.966 -89.697 1.00 37.62 297 ASN A CA 1
ATOM 2445 C C . ASN A 1 297 ? 15.742 -5.325 -90.457 1.00 37.62 297 ASN A C 1
ATOM 2447 O O . ASN A 1 297 ? 16.189 -4.534 -91.285 1.00 37.62 297 ASN A O 1
ATOM 2451 N N . PHE A 1 298 ? 16.170 -6.576 -90.260 1.00 32.78 298 PHE A N 1
ATOM 2452 C CA . PHE A 1 298 ? 17.036 -7.451 -91.073 1.00 32.78 298 PHE A CA 1
ATOM 2453 C C . PHE A 1 298 ? 18.345 -7.890 -90.409 1.00 32.78 298 PHE A C 1
ATOM 2455 O O . PHE A 1 298 ? 19.094 -7.069 -89.896 1.00 32.78 298 PHE A O 1
ATOM 2462 N N . LEU A 1 299 ? 18.594 -9.206 -90.538 1.00 34.88 299 LEU A N 1
ATOM 2463 C CA . LEU A 1 299 ? 19.712 -10.031 -90.050 1.00 34.88 299 LEU A CA 1
ATOM 2464 C C . LEU A 1 299 ? 19.634 -10.356 -88.544 1.00 34.88 299 LEU A C 1
ATOM 2466 O O . LEU A 1 299 ? 19.796 -9.483 -87.714 1.00 34.88 299 LEU A O 1
ATOM 2470 N N . PHE A 1 300 ? 19.412 -11.580 -88.066 1.00 34.94 300 PHE A N 1
ATOM 2471 C CA . PHE A 1 300 ? 19.665 -12.902 -88.628 1.00 34.94 300 PHE A CA 1
ATOM 2472 C C . PHE A 1 300 ? 18.730 -13.900 -87.922 1.00 34.94 300 PHE A C 1
ATOM 2474 O O . PHE A 1 300 ? 18.845 -14.148 -86.724 1.00 34.94 300 PHE A O 1
ATOM 2481 N N . LEU A 1 301 ? 17.806 -14.482 -88.681 1.00 38.88 301 LEU A N 1
ATOM 2482 C CA . LEU A 1 301 ? 17.307 -15.824 -88.407 1.00 38.88 301 LEU A CA 1
ATOM 2483 C C . LEU A 1 301 ? 18.381 -16.805 -88.900 1.00 38.88 301 LEU A C 1
ATOM 2485 O O . LEU A 1 301 ? 19.008 -16.549 -89.926 1.00 38.88 301 LEU A O 1
ATOM 2489 N N . LEU A 1 302 ? 18.479 -17.951 -88.223 1.00 35.44 302 LEU A N 1
ATOM 2490 C CA . LEU A 1 302 ? 19.134 -19.188 -88.669 1.00 35.44 302 LEU A CA 1
ATOM 2491 C C . LEU A 1 302 ? 20.623 -19.359 -88.305 1.00 35.44 302 LEU A C 1
ATOM 2493 O O . LEU A 1 302 ? 21.513 -18.890 -89.004 1.00 35.44 302 LEU A O 1
ATOM 2497 N N . THR A 1 303 ? 20.864 -20.098 -87.215 1.00 37.69 303 THR A N 1
ATOM 2498 C CA . THR A 1 303 ? 21.941 -21.094 -86.971 1.00 37.69 303 THR A CA 1
ATOM 2499 C C . THR A 1 303 ? 21.976 -21.328 -85.452 1.00 37.69 303 THR A C 1
ATOM 2501 O O . THR A 1 303 ? 22.616 -20.620 -84.696 1.00 37.69 303 THR A O 1
ATOM 2504 N N . THR A 1 304 ? 21.226 -22.252 -84.869 1.00 37.50 304 THR A N 1
ATOM 2505 C CA . THR A 1 304 ? 21.453 -23.688 -85.007 1.00 37.50 304 THR A CA 1
ATOM 2506 C C . THR A 1 304 ? 20.362 -24.410 -84.219 1.00 37.50 304 THR A C 1
ATOM 2508 O O . THR A 1 304 ? 20.137 -24.167 -83.036 1.00 37.50 304 THR A O 1
ATOM 2511 N N . LEU A 1 305 ? 19.659 -25.286 -84.922 1.00 37.72 305 LEU A N 1
ATOM 2512 C CA . LEU A 1 305 ? 18.784 -26.310 -84.374 1.00 37.72 305 LEU A CA 1
ATOM 2513 C C . LEU A 1 305 ? 19.642 -27.584 -84.251 1.00 37.72 305 LEU A C 1
ATOM 2515 O O . LEU A 1 305 ? 20.512 -27.796 -85.093 1.00 37.72 305 LEU A O 1
ATOM 2519 N N . LEU A 1 306 ? 19.339 -28.417 -83.252 1.00 36.69 306 LEU A N 1
ATOM 2520 C CA . LEU A 1 306 ? 19.940 -29.717 -82.895 1.00 36.69 306 LEU A CA 1
ATOM 2521 C C . LEU A 1 306 ? 21.122 -29.709 -81.908 1.00 36.69 306 LEU A C 1
ATOM 2523 O O . LEU A 1 306 ? 22.265 -29.967 -82.268 1.00 36.69 306 LEU A O 1
ATOM 2527 N N . THR A 1 307 ? 20.783 -29.688 -80.619 1.00 39.22 307 THR A N 1
ATOM 2528 C CA . THR A 1 307 ? 20.971 -30.896 -79.797 1.00 39.22 307 THR A CA 1
ATOM 2529 C C . THR A 1 307 ? 19.650 -31.232 -79.106 1.00 39.22 307 THR A C 1
ATOM 2531 O O . THR A 1 307 ? 19.133 -30.493 -78.271 1.00 39.22 307 THR A O 1
ATOM 2534 N N . CYS A 1 308 ? 19.043 -32.332 -79.546 1.00 34.66 308 CYS A N 1
ATOM 2535 C CA . CYS A 1 308 ? 17.862 -32.916 -78.932 1.00 34.66 308 CYS A CA 1
ATOM 2536 C C . CYS A 1 308 ? 18.243 -33.752 -77.701 1.00 34.66 308 CYS A C 1
ATOM 2538 O O . CYS A 1 308 ? 19.340 -34.298 -77.629 1.00 34.66 308 CYS A O 1
ATOM 2540 N N . PHE A 1 309 ? 17.238 -33.933 -76.841 1.00 36.22 309 PHE A N 1
ATOM 2541 C CA . PHE A 1 309 ? 17.106 -34.917 -75.760 1.00 36.22 309 PHE A CA 1
ATOM 2542 C C . PHE A 1 309 ? 17.834 -34.628 -74.442 1.00 36.22 309 PHE A C 1
ATOM 2544 O O . PHE A 1 309 ? 19.032 -34.830 -74.293 1.00 36.22 309 PHE A O 1
ATOM 2551 N N . GLY A 1 310 ? 17.040 -34.255 -73.433 1.00 30.58 310 GLY A N 1
ATOM 2552 C CA . GLY A 1 310 ? 17.471 -34.248 -72.038 1.00 30.58 310 GLY A CA 1
ATOM 2553 C C . GLY A 1 310 ? 16.468 -33.575 -71.107 1.00 30.58 310 GLY A C 1
ATOM 2554 O O . GLY A 1 310 ? 16.693 -32.447 -70.697 1.00 30.58 310 GLY A O 1
ATOM 2555 N N . SER A 1 311 ? 15.385 -34.288 -70.783 1.00 33.19 311 SER A N 1
ATOM 2556 C CA . SER A 1 311 ? 14.372 -33.987 -69.758 1.00 33.19 311 SER A CA 1
ATOM 2557 C C . SER A 1 311 ? 13.678 -32.624 -69.819 1.00 33.19 311 SER A C 1
ATOM 2559 O O . SER A 1 311 ? 14.243 -31.579 -69.508 1.00 33.19 311 SER A O 1
ATOM 2561 N N . THR A 1 312 ? 12.361 -32.663 -70.035 1.00 35.78 312 THR A N 1
ATOM 2562 C CA . THR A 1 312 ? 11.451 -31.703 -69.406 1.00 35.78 312 THR A CA 1
ATOM 2563 C C . THR A 1 312 ? 11.771 -31.686 -67.913 1.00 35.78 312 THR A C 1
ATOM 2565 O O . THR A 1 312 ? 11.372 -32.597 -67.185 1.00 35.78 312 THR A O 1
ATOM 2568 N N . LYS A 1 313 ? 12.543 -30.703 -67.439 1.00 35.50 313 LYS A N 1
ATOM 2569 C CA . LYS A 1 313 ? 12.595 -30.451 -66.005 1.00 35.50 313 LYS A CA 1
ATOM 2570 C C . LYS A 1 313 ? 11.170 -30.099 -65.618 1.00 35.50 313 LYS A C 1
ATOM 2572 O O . LYS A 1 313 ? 10.607 -29.134 -66.138 1.00 35.50 313 LYS A O 1
ATOM 2577 N N . ALA A 1 314 ? 10.573 -30.930 -64.768 1.00 39.94 314 ALA A N 1
ATOM 2578 C CA . ALA A 1 314 ? 9.456 -30.488 -63.963 1.00 39.94 314 ALA A CA 1
ATOM 2579 C C . ALA A 1 314 ? 9.853 -29.111 -63.419 1.00 39.94 314 ALA A C 1
ATOM 2581 O O . ALA A 1 314 ? 10.971 -28.935 -62.930 1.00 39.94 314 ALA A O 1
ATOM 2582 N N . VAL A 1 315 ? 9.008 -28.101 -63.623 1.00 44.78 315 VAL A N 1
ATOM 2583 C CA . VAL A 1 315 ? 9.195 -26.832 -62.925 1.00 44.78 315 VAL A CA 1
ATOM 2584 C C . VAL A 1 315 ? 8.923 -27.172 -61.469 1.00 44.78 315 VAL A C 1
ATOM 2586 O O . VAL A 1 315 ? 7.765 -27.210 -61.057 1.00 44.78 315 VAL A O 1
ATOM 2589 N N . ASP A 1 316 ? 9.980 -27.546 -60.752 1.00 48.75 316 ASP A N 1
ATOM 2590 C CA . ASP A 1 316 ? 9.910 -27.965 -59.364 1.00 48.75 316 ASP A CA 1
ATOM 2591 C C . ASP A 1 316 ? 9.317 -26.799 -58.574 1.00 48.75 316 ASP A C 1
ATOM 2593 O O . ASP A 1 316 ? 9.934 -25.755 -58.366 1.00 48.75 316 ASP A O 1
ATOM 2597 N N . THR A 1 317 ? 8.049 -26.952 -58.204 1.00 59.34 317 THR A N 1
ATOM 2598 C CA . THR A 1 317 ? 7.372 -26.113 -57.224 1.00 59.34 317 THR A CA 1
ATOM 2599 C C . THR A 1 317 ? 8.152 -26.209 -55.921 1.00 59.34 317 THR A C 1
ATOM 2601 O O . THR A 1 317 ? 8.099 -27.239 -55.248 1.00 59.34 317 THR A O 1
ATOM 2604 N N . PHE A 1 318 ? 8.886 -25.154 -55.583 1.00 68.06 318 PHE A N 1
ATOM 2605 C CA . PHE A 1 318 ? 9.766 -25.120 -54.424 1.00 68.06 318 PHE A CA 1
ATOM 2606 C C . PHE A 1 318 ? 9.576 -23.816 -53.652 1.00 68.06 318 PHE A C 1
ATOM 2608 O O . PHE A 1 318 ? 9.384 -22.746 -54.239 1.00 68.06 318 PHE A O 1
ATOM 2615 N N . ALA A 1 319 ? 9.619 -23.928 -52.327 1.00 73.56 319 ALA A N 1
ATOM 2616 C CA . ALA A 1 319 ? 9.603 -22.804 -51.411 1.00 73.56 319 ALA A CA 1
ATOM 2617 C C . ALA A 1 319 ? 10.697 -23.010 -50.356 1.00 73.56 319 ALA A C 1
ATOM 2619 O O . ALA A 1 319 ? 10.694 -24.028 -49.664 1.00 73.56 319 ALA A O 1
ATOM 2620 N N . ALA A 1 320 ? 11.628 -22.060 -50.252 1.00 79.31 320 ALA A N 1
ATOM 2621 C CA . ALA A 1 320 ? 12.688 -22.062 -49.246 1.00 79.31 320 ALA A CA 1
ATOM 2622 C C . ALA A 1 320 ? 12.751 -20.742 -48.490 1.00 79.31 320 ALA A C 1
ATOM 2624 O O . ALA A 1 320 ? 12.522 -19.666 -49.050 1.00 79.31 320 ALA A O 1
ATOM 2625 N N . VAL A 1 321 ? 13.129 -20.859 -47.219 1.00 86.56 321 VAL A N 1
ATOM 2626 C CA . VAL A 1 321 ? 13.332 -19.744 -46.301 1.00 86.56 321 VAL A CA 1
ATOM 2627 C C . VAL A 1 321 ? 14.757 -19.798 -45.774 1.00 86.56 321 VAL A C 1
ATOM 2629 O O . VAL A 1 321 ? 15.172 -20.798 -45.188 1.00 86.56 321 VAL A O 1
ATOM 2632 N N . HIS A 1 322 ? 15.496 -18.707 -45.956 1.00 89.19 322 HIS A N 1
ATOM 2633 C CA . HIS A 1 322 ? 16.850 -18.548 -45.436 1.00 89.19 322 HIS A CA 1
ATOM 2634 C C . HIS A 1 322 ? 16.920 -17.353 -44.485 1.00 89.19 322 HIS A C 1
ATOM 2636 O O . HIS A 1 322 ? 16.484 -16.256 -44.834 1.00 89.19 322 HIS A O 1
ATOM 2642 N N . CYS A 1 323 ? 17.502 -17.550 -43.300 1.00 88.56 323 CYS A N 1
ATOM 2643 C CA . CYS A 1 323 ? 17.788 -16.455 -42.375 1.00 88.56 323 CYS A CA 1
ATOM 2644 C C . CYS A 1 323 ? 18.853 -15.531 -42.985 1.00 88.56 323 CYS A C 1
ATOM 2646 O O . CYS A 1 323 ? 19.910 -15.991 -43.422 1.00 88.56 323 CYS A O 1
ATOM 2648 N N . ILE A 1 324 ? 18.578 -14.231 -43.008 1.00 87.56 324 ILE A N 1
ATOM 2649 C CA . ILE A 1 324 ? 19.525 -13.182 -43.393 1.00 87.56 324 ILE A CA 1
ATOM 2650 C C . ILE A 1 324 ? 19.597 -12.140 -42.277 1.00 87.56 324 ILE A C 1
ATOM 2652 O O . ILE A 1 324 ? 18.737 -12.106 -41.401 1.00 87.56 324 ILE A O 1
ATOM 2656 N N . LYS A 1 325 ? 20.589 -11.245 -42.332 1.00 81.88 325 LYS A N 1
ATOM 2657 C CA . LYS A 1 325 ? 20.697 -10.177 -41.334 1.00 81.88 325 LYS A CA 1
ATOM 2658 C C . LYS A 1 325 ? 19.454 -9.281 -41.323 1.00 81.88 325 LYS A C 1
ATOM 2660 O O . LYS A 1 325 ? 19.165 -8.635 -42.336 1.00 81.88 325 LYS A O 1
ATOM 2665 N N . GLY A 1 326 ? 18.745 -9.243 -40.200 1.00 75.44 326 GLY A N 1
ATOM 2666 C CA . GLY A 1 326 ? 17.519 -8.477 -39.968 1.00 75.44 326 GLY A CA 1
ATOM 2667 C C . GLY A 1 326 ? 16.228 -9.081 -40.534 1.00 75.44 326 GLY A C 1
ATOM 2668 O O . GLY A 1 326 ? 15.169 -8.456 -40.446 1.00 75.44 326 GLY A O 1
ATOM 2669 N N . GLY A 1 327 ? 16.258 -10.276 -41.135 1.00 85.94 327 GLY A N 1
ATOM 2670 C CA . GLY A 1 327 ? 15.049 -10.847 -41.728 1.00 85.94 327 GLY A CA 1
ATOM 2671 C C . GLY A 1 327 ? 15.212 -12.204 -42.406 1.00 85.94 327 GLY A C 1
ATOM 2672 O O . GLY A 1 327 ? 16.128 -12.973 -42.132 1.00 85.94 327 GLY A O 1
ATOM 2673 N N . LEU A 1 328 ? 14.298 -12.505 -43.323 1.00 88.88 328 LEU A N 1
ATOM 2674 C CA . LEU A 1 328 ? 14.204 -13.776 -44.031 1.00 88.88 328 LEU A CA 1
ATOM 2675 C C . LEU A 1 328 ? 14.220 -13.532 -45.534 1.00 88.88 328 LEU A C 1
ATOM 2677 O O . LEU A 1 328 ? 13.490 -12.682 -46.040 1.00 88.88 328 LEU A O 1
ATOM 2681 N N . ARG A 1 329 ? 15.027 -14.299 -46.262 1.00 88.50 329 ARG A N 1
ATOM 2682 C CA . ARG A 1 329 ? 14.970 -14.362 -47.722 1.00 88.50 329 ARG A CA 1
ATOM 2683 C C . ARG A 1 329 ? 14.094 -15.535 -48.132 1.00 88.50 329 ARG A C 1
ATOM 2685 O O . ARG A 1 329 ? 14.373 -16.678 -47.771 1.00 88.50 329 ARG A O 1
ATOM 2692 N N . LEU A 1 330 ? 13.052 -15.229 -48.889 1.00 87.94 330 LEU A N 1
ATOM 2693 C CA . LEU A 1 330 ? 12.062 -16.171 -49.382 1.00 87.94 330 LEU A CA 1
ATOM 2694 C C . LEU A 1 330 ? 12.307 -16.404 -50.862 1.00 87.94 330 LEU A C 1
ATOM 2696 O O . LEU A 1 330 ? 12.384 -15.457 -51.639 1.00 87.94 330 LEU A O 1
ATOM 2700 N N . THR A 1 331 ? 12.411 -17.666 -51.252 1.00 84.94 331 THR A N 1
ATOM 2701 C CA . THR A 1 331 ? 12.406 -18.068 -52.660 1.00 84.94 331 THR A CA 1
ATOM 2702 C C . THR A 1 331 ? 11.152 -18.888 -52.884 1.00 84.94 331 THR A C 1
ATOM 2704 O O . THR A 1 331 ? 11.016 -19.952 -52.282 1.00 84.94 331 THR A O 1
ATOM 2707 N N . THR A 1 332 ? 10.219 -18.391 -53.696 1.00 81.44 332 THR A N 1
ATOM 2708 C CA . THR A 1 332 ? 8.939 -19.068 -53.941 1.00 81.44 332 THR A CA 1
ATOM 2709 C C . THR A 1 332 ? 8.688 -19.205 -55.437 1.00 81.44 332 THR A C 1
ATOM 2711 O O . THR A 1 332 ? 8.684 -18.229 -56.178 1.00 81.44 332 THR A O 1
ATOM 2714 N N . VAL A 1 333 ? 8.487 -20.432 -55.912 1.00 79.94 333 VAL A N 1
ATOM 2715 C CA . VAL A 1 333 ? 8.191 -20.701 -57.325 1.00 79.94 333 VAL A CA 1
ATOM 2716 C C . VAL A 1 333 ? 6.832 -21.384 -57.408 1.00 79.94 333 VAL A C 1
ATOM 2718 O O . VAL A 1 333 ? 6.641 -22.457 -56.840 1.00 79.94 333 VAL A O 1
ATOM 2721 N N . ASN A 1 334 ? 5.889 -20.768 -58.132 1.00 73.50 334 ASN A N 1
ATOM 2722 C CA . ASN A 1 334 ? 4.517 -21.263 -58.324 1.00 73.50 334 ASN A CA 1
ATOM 2723 C C . ASN A 1 334 ? 3.701 -21.429 -57.017 1.00 73.50 334 ASN A C 1
ATOM 2725 O O . ASN A 1 334 ? 2.947 -22.393 -56.870 1.00 73.50 334 ASN A O 1
ATOM 2729 N N . VAL A 1 335 ? 3.841 -20.484 -56.081 1.00 79.00 335 VAL A N 1
ATOM 2730 C CA . VAL A 1 335 ? 3.065 -20.406 -54.828 1.00 79.00 335 VAL A CA 1
ATOM 2731 C C . VAL A 1 335 ? 1.934 -19.383 -54.980 1.00 79.00 335 VAL A C 1
ATOM 2733 O O . VAL A 1 335 ? 2.155 -18.297 -55.508 1.00 79.00 335 VAL A O 1
ATOM 2736 N N . GLU A 1 336 ? 0.721 -19.715 -54.530 1.00 81.00 336 GLU A N 1
ATOM 2737 C CA . GLU A 1 336 ? -0.442 -18.813 -54.624 1.00 81.00 336 GLU A CA 1
ATOM 2738 C C . GLU A 1 336 ? -0.512 -17.860 -53.422 1.00 81.00 336 GLU A C 1
ATOM 2740 O O . GLU A 1 336 ? -0.661 -16.643 -53.577 1.00 81.00 336 GLU A O 1
ATOM 2745 N N . GLU A 1 337 ? -0.358 -18.420 -52.223 1.00 85.94 337 GLU A N 1
ATOM 2746 C CA . GLU A 1 337 ? -0.422 -17.719 -50.940 1.00 85.94 337 GLU A CA 1
ATOM 2747 C C . GLU A 1 337 ? 0.565 -18.349 -49.959 1.00 85.94 337 GLU A C 1
ATOM 2749 O O . GLU A 1 337 ? 0.800 -19.561 -50.000 1.00 85.94 337 GLU A O 1
ATOM 2754 N N . TYR A 1 338 ? 1.134 -17.541 -49.068 1.00 88.50 338 TYR A N 1
ATOM 2755 C CA . TYR A 1 338 ? 1.992 -18.036 -48.000 1.00 88.50 338 TYR A CA 1
ATOM 2756 C C . TYR A 1 338 ? 1.781 -17.264 -46.693 1.00 88.50 338 TYR A C 1
ATOM 2758 O O . TYR A 1 338 ? 1.485 -16.069 -46.690 1.00 88.50 338 TYR A O 1
ATOM 2766 N N . GLU A 1 339 ? 1.942 -17.965 -45.578 1.00 89.88 339 GLU A N 1
ATOM 2767 C CA . GLU A 1 339 ? 1.930 -17.436 -44.219 1.00 89.88 339 GLU A CA 1
ATOM 2768 C C . GLU A 1 339 ? 3.316 -17.630 -43.599 1.00 89.88 339 GLU A C 1
ATOM 2770 O O . GLU A 1 339 ? 3.860 -18.736 -43.612 1.00 89.88 339 GLU A O 1
ATOM 2775 N N . ILE A 1 340 ? 3.886 -16.558 -43.051 1.00 90.25 340 ILE A N 1
ATOM 2776 C CA . ILE A 1 340 ? 5.103 -16.605 -42.231 1.00 90.25 340 ILE A CA 1
ATOM 2777 C C . ILE A 1 340 ? 4.742 -16.233 -40.814 1.00 90.25 340 ILE A C 1
ATOM 2779 O O . ILE A 1 340 ? 4.189 -15.157 -40.601 1.00 90.25 340 ILE A O 1
ATOM 2783 N N . CYS A 1 341 ? 5.128 -17.068 -39.858 1.00 88.69 341 CYS A N 1
ATOM 2784 C CA . CYS A 1 341 ? 5.046 -16.753 -38.444 1.00 88.69 341 CYS A CA 1
ATOM 2785 C C . CYS A 1 341 ? 6.423 -16.811 -37.787 1.00 88.69 341 CYS A C 1
ATOM 2787 O O . CYS A 1 341 ? 7.106 -17.832 -37.853 1.00 88.69 341 CYS A O 1
ATOM 2789 N N . THR A 1 342 ? 6.799 -15.733 -37.107 1.00 87.44 342 THR A N 1
ATOM 2790 C CA . THR A 1 342 ? 7.970 -15.641 -36.232 1.00 87.44 342 THR A CA 1
ATOM 2791 C C . THR A 1 342 ? 7.490 -15.511 -34.787 1.00 87.44 342 THR A C 1
ATOM 2793 O O . THR A 1 342 ? 7.042 -14.439 -34.371 1.00 87.44 342 THR A O 1
ATOM 2796 N N . GLY A 1 343 ? 7.509 -16.608 -34.025 1.00 77.31 343 GLY A N 1
ATOM 2797 C CA . GLY A 1 343 ? 6.910 -16.650 -32.684 1.00 77.31 343 GLY A CA 1
ATOM 2798 C C . GLY A 1 343 ? 5.411 -16.308 -32.699 1.00 77.31 343 GLY A C 1
ATOM 2799 O O . GLY A 1 343 ? 4.609 -17.052 -33.255 1.00 77.31 343 GLY A O 1
ATOM 2800 N N . THR A 1 344 ? 5.030 -15.179 -32.095 1.00 75.62 344 THR A N 1
ATOM 2801 C CA . THR A 1 344 ? 3.638 -14.685 -32.034 1.00 75.62 344 THR A CA 1
ATOM 2802 C C . THR A 1 344 ? 3.247 -13.770 -33.200 1.00 75.62 344 THR A C 1
ATOM 2804 O O . THR A 1 344 ? 2.087 -13.368 -33.301 1.00 75.62 344 THR A O 1
ATOM 2807 N N . TYR A 1 345 ? 4.191 -13.419 -34.076 1.00 83.19 345 TYR A N 1
ATOM 2808 C CA . TYR A 1 345 ? 3.962 -12.500 -35.187 1.00 83.19 345 TYR A CA 1
ATOM 2809 C C . TYR A 1 345 ? 3.772 -13.270 -36.494 1.00 83.19 345 TYR A C 1
ATOM 2811 O O . TYR A 1 345 ? 4.724 -13.862 -36.992 1.00 83.19 345 TYR A O 1
ATOM 2819 N N . CYS A 1 346 ? 2.560 -13.250 -37.052 1.00 88.19 346 CYS A N 1
ATOM 2820 C CA . CYS A 1 346 ? 2.223 -13.910 -38.315 1.00 88.19 346 CYS A CA 1
ATOM 2821 C C . CYS A 1 346 ? 1.841 -12.896 -39.398 1.00 88.19 346 CYS A C 1
ATOM 2823 O O . CYS A 1 346 ? 1.131 -11.924 -39.136 1.00 88.19 346 CYS A O 1
ATOM 2825 N N . SER A 1 347 ? 2.266 -13.142 -40.636 1.00 86.06 347 SER A N 1
ATOM 2826 C CA . SER A 1 347 ? 1.899 -12.354 -41.808 1.00 86.06 347 SER A CA 1
ATOM 2827 C C . SER A 1 347 ? 1.486 -13.266 -42.956 1.00 86.06 347 SER A C 1
ATOM 2829 O O . SER A 1 347 ? 2.253 -14.126 -43.386 1.00 86.06 347 SER A O 1
ATOM 2831 N N . LEU A 1 348 ? 0.272 -13.041 -43.458 1.00 88.50 348 LEU A N 1
ATOM 2832 C CA . LEU A 1 348 ? -0.269 -13.700 -44.640 1.00 88.50 348 LEU A CA 1
ATOM 2833 C C . LEU A 1 348 ? -0.059 -12.808 -45.868 1.00 88.50 348 LEU A C 1
ATOM 2835 O O . LEU A 1 348 ? -0.392 -11.618 -45.847 1.00 88.50 348 LEU A O 1
ATOM 2839 N N . ARG A 1 349 ? 0.470 -13.382 -46.948 1.00 84.19 349 ARG A N 1
ATOM 2840 C CA . ARG A 1 349 ? 0.706 -12.696 -48.223 1.00 84.19 349 ARG A CA 1
ATOM 2841 C C . ARG 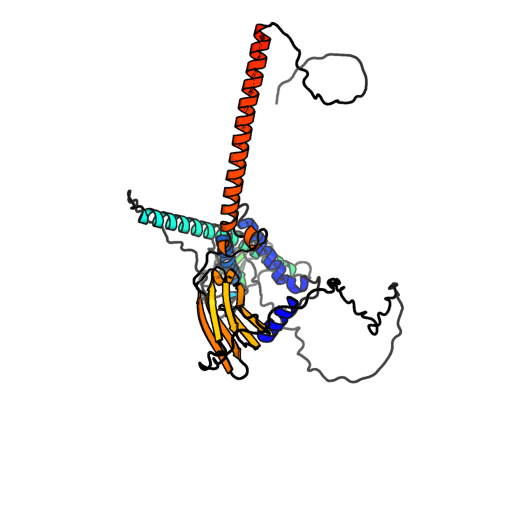A 1 349 ? 0.128 -13.504 -49.383 1.00 84.19 349 ARG A C 1
ATOM 2843 O O . ARG A 1 349 ? 0.252 -14.725 -49.438 1.00 84.19 349 ARG A O 1
ATOM 2850 N N . SER A 1 350 ? -0.479 -12.798 -50.332 1.00 81.69 350 SER A N 1
ATOM 2851 C CA . SER A 1 350 ? -1.052 -13.355 -51.564 1.00 81.69 350 SER A CA 1
ATOM 2852 C C . SER A 1 350 ? -0.275 -12.861 -52.784 1.00 81.69 350 SER A C 1
ATOM 2854 O O . SER A 1 350 ? 0.012 -11.665 -52.850 1.00 81.69 350 SER A O 1
ATOM 2856 N N . LYS A 1 351 ? -0.022 -13.737 -53.768 1.00 73.75 351 LYS A N 1
ATOM 2857 C CA . LYS A 1 351 ? 0.738 -13.453 -55.009 1.00 73.75 351 LYS A CA 1
ATOM 2858 C C . LYS A 1 351 ? 2.215 -13.071 -54.766 1.00 73.75 351 LYS A C 1
ATOM 2860 O O . LYS A 1 351 ? 2.605 -11.944 -55.072 1.00 73.75 351 LYS A O 1
ATOM 2865 N N . PRO A 1 352 ? 3.034 -13.986 -54.219 1.00 74.12 352 PRO A N 1
ATOM 2866 C CA . PRO A 1 352 ? 4.455 -13.734 -53.986 1.00 74.12 352 PRO A CA 1
ATOM 2867 C C . PRO A 1 352 ? 5.247 -13.432 -55.265 1.00 74.12 352 PRO A C 1
ATOM 2869 O O . PRO A 1 352 ? 4.968 -13.982 -56.333 1.00 74.12 352 PRO A O 1
ATOM 2872 N N . THR A 1 353 ? 6.299 -12.623 -55.130 1.00 76.31 353 THR A N 1
ATOM 2873 C CA . THR A 1 353 ? 7.390 -12.560 -56.109 1.00 76.31 353 THR A CA 1
ATOM 2874 C C . THR A 1 353 ? 8.316 -13.770 -55.968 1.00 76.31 353 THR A C 1
ATOM 2876 O O . THR A 1 353 ? 8.394 -14.398 -54.912 1.00 76.31 353 THR A O 1
ATOM 2879 N N . THR A 1 354 ? 9.044 -14.105 -57.038 1.00 78.38 354 THR A N 1
ATOM 2880 C CA . THR A 1 354 ? 9.934 -15.280 -57.065 1.00 78.38 354 THR A CA 1
ATOM 2881 C C . THR A 1 354 ? 11.016 -15.247 -55.987 1.00 78.38 354 THR A C 1
ATOM 2883 O O . THR A 1 354 ? 11.385 -16.287 -55.445 1.00 78.38 354 THR A O 1
ATOM 2886 N N . GLU A 1 355 ? 11.484 -14.047 -55.648 1.00 83.19 355 GLU A N 1
ATOM 2887 C CA . GLU A 1 355 ? 12.385 -13.778 -54.532 1.00 83.19 355 GLU A CA 1
ATOM 2888 C C . GLU A 1 355 ? 11.859 -12.554 -53.767 1.00 83.19 355 GLU A C 1
ATOM 2890 O O . GLU A 1 355 ? 11.509 -11.537 -54.373 1.00 83.19 355 GLU A O 1
ATOM 2895 N N . GLU A 1 356 ? 11.745 -12.657 -52.444 1.00 84.75 356 GLU A N 1
ATOM 2896 C CA . GLU A 1 356 ? 11.261 -11.583 -51.568 1.00 84.75 356 GLU A CA 1
ATOM 2897 C C . GLU A 1 356 ? 12.061 -11.576 -50.259 1.00 84.75 356 GLU A C 1
ATOM 2899 O O . GLU A 1 356 ? 12.532 -12.614 -49.791 1.00 84.75 356 GLU A O 1
ATOM 2904 N N . VAL A 1 357 ? 12.223 -10.397 -49.656 1.00 86.44 357 VAL A N 1
ATOM 2905 C CA . VAL A 1 357 ? 12.819 -10.255 -48.324 1.00 86.44 357 VAL A CA 1
ATOM 2906 C C . VAL A 1 357 ? 11.743 -9.849 -47.328 1.00 86.44 357 VAL A C 1
ATOM 2908 O O . VAL A 1 357 ? 11.130 -8.791 -47.457 1.00 86.44 357 VAL A O 1
ATOM 2911 N N . TYR A 1 358 ? 11.560 -10.678 -46.308 1.00 86.50 358 TYR A N 1
ATOM 2912 C CA . TYR A 1 358 ? 10.649 -10.444 -45.203 1.00 86.50 358 TYR A CA 1
ATOM 2913 C C . TYR A 1 358 ? 11.419 -9.935 -43.984 1.00 86.50 358 TYR A C 1
ATOM 2915 O O . TYR A 1 358 ? 12.233 -10.650 -43.404 1.00 86.50 358 TYR A O 1
ATOM 2923 N N . TRP A 1 359 ? 11.174 -8.687 -43.596 1.00 85.94 359 TRP A N 1
ATOM 2924 C CA . TRP A 1 359 ? 11.820 -8.069 -42.438 1.00 85.94 359 TRP A CA 1
ATOM 2925 C C . TRP A 1 359 ? 11.119 -8.476 -41.145 1.00 85.94 359 TRP A C 1
ATOM 2927 O O . TRP A 1 359 ? 9.900 -8.344 -41.032 1.00 85.94 359 TRP A O 1
ATOM 2937 N N . VAL A 1 360 ? 11.897 -8.948 -40.170 1.00 85.44 360 VAL A N 1
ATOM 2938 C CA . VAL A 1 360 ? 11.381 -9.354 -38.858 1.00 85.44 360 VAL A CA 1
ATOM 2939 C C . VAL A 1 360 ? 11.488 -8.164 -37.901 1.00 85.44 360 VAL A C 1
ATOM 2941 O O . VAL A 1 360 ? 12.551 -7.541 -37.843 1.00 85.44 360 VAL A O 1
ATOM 2944 N N . PRO A 1 361 ? 10.421 -7.821 -37.155 1.00 82.69 361 PRO A N 1
ATOM 2945 C CA . PRO A 1 361 ? 10.469 -6.728 -36.190 1.00 82.69 361 PRO A CA 1
ATOM 2946 C C . PRO A 1 361 ? 11.592 -6.917 -35.151 1.00 82.69 361 PRO A C 1
ATOM 2948 O O . PRO A 1 361 ? 11.770 -8.038 -34.657 1.00 82.69 361 PRO A O 1
ATOM 2951 N N . PRO A 1 362 ? 12.326 -5.849 -34.778 1.00 78.50 362 PRO A N 1
ATOM 2952 C CA . PRO A 1 362 ? 13.411 -5.928 -33.803 1.00 78.50 362 PRO A CA 1
ATOM 2953 C C . PRO A 1 362 ? 12.990 -6.524 -32.457 1.00 78.50 362 PRO A C 1
ATOM 2955 O O . PRO A 1 362 ? 13.795 -7.166 -31.798 1.00 78.50 362 PRO A O 1
ATOM 2958 N N . GLU A 1 363 ? 11.727 -6.370 -32.057 1.00 80.19 363 GLU A N 1
ATOM 2959 C CA . GLU A 1 363 ? 11.178 -6.916 -30.812 1.00 80.19 363 GLU A CA 1
ATOM 2960 C C . GLU A 1 363 ? 11.221 -8.452 -30.770 1.00 80.19 363 GLU A C 1
ATOM 2962 O O . GLU A 1 363 ? 11.334 -9.039 -29.696 1.00 80.19 363 GLU A O 1
ATOM 2967 N N . VAL A 1 364 ? 11.152 -9.102 -31.936 1.00 83.19 364 VAL A N 1
ATOM 2968 C CA . VAL A 1 364 ? 11.198 -10.564 -32.071 1.00 83.19 364 VAL A CA 1
ATOM 2969 C C . VAL A 1 364 ? 12.636 -11.047 -32.274 1.00 83.19 364 VAL A C 1
ATOM 2971 O O . VAL A 1 364 ? 13.008 -12.098 -31.756 1.00 83.19 364 VAL A O 1
ATOM 2974 N N . SER A 1 365 ? 13.470 -10.272 -32.976 1.00 84.25 365 SER A N 1
ATOM 2975 C CA . SER A 1 365 ? 14.833 -10.685 -33.336 1.00 84.25 365 SER A CA 1
ATOM 2976 C C . SER A 1 365 ? 15.864 -10.582 -32.202 1.00 84.25 365 SER A C 1
ATOM 2978 O O . SER A 1 365 ? 16.981 -11.051 -32.387 1.00 84.25 365 SER A O 1
ATOM 2980 N N . ILE A 1 366 ? 15.538 -9.987 -31.043 1.00 82.81 366 ILE A N 1
ATOM 2981 C CA . ILE A 1 366 ? 16.464 -9.860 -29.887 1.00 82.81 366 ILE A CA 1
ATOM 2982 C C . ILE A 1 366 ? 16.863 -11.225 -29.304 1.00 82.81 366 ILE A C 1
ATOM 2984 O O . ILE A 1 366 ? 17.899 -11.356 -28.655 1.00 82.81 366 ILE A O 1
ATOM 2988 N N . THR A 1 367 ? 16.040 -12.251 -29.512 1.00 84.94 367 THR A N 1
ATOM 2989 C CA . THR A 1 367 ? 16.276 -13.614 -29.019 1.00 84.94 367 THR A CA 1
ATOM 2990 C C . THR A 1 367 ? 16.199 -14.603 -30.174 1.00 84.94 367 THR A C 1
ATOM 2992 O O . THR A 1 367 ? 15.682 -14.261 -31.232 1.00 84.94 367 THR A O 1
ATOM 2995 N N . ARG A 1 368 ? 16.714 -15.827 -30.000 1.00 88.00 368 ARG A N 1
ATOM 2996 C CA . ARG A 1 368 ? 16.573 -16.876 -31.022 1.00 88.00 368 ARG A CA 1
ATOM 2997 C C . ARG A 1 368 ? 15.091 -17.116 -31.294 1.00 88.00 368 ARG A C 1
ATOM 2999 O O . ARG A 1 368 ? 14.358 -17.472 -30.372 1.00 88.00 368 ARG A O 1
ATOM 3006 N N . TYR A 1 369 ? 14.666 -16.947 -32.541 1.00 88.00 369 TYR A N 1
ATOM 3007 C CA . TYR A 1 369 ? 13.252 -16.991 -32.901 1.00 88.00 369 TYR A CA 1
ATOM 3008 C C . TYR A 1 369 ? 12.961 -18.122 -33.897 1.00 88.00 369 TYR A C 1
ATOM 3010 O O . TYR A 1 369 ? 13.657 -18.255 -34.912 1.00 88.00 369 TYR A O 1
ATOM 3018 N N . PRO A 1 370 ? 11.936 -18.957 -33.631 1.00 90.44 370 PRO A N 1
ATOM 3019 C CA . PRO A 1 370 ? 11.477 -19.946 -34.589 1.00 90.44 370 PRO A CA 1
ATOM 3020 C C . PRO A 1 370 ? 10.658 -19.261 -35.683 1.00 90.44 370 PRO A C 1
ATOM 3022 O O . PRO A 1 370 ? 9.817 -18.396 -35.419 1.00 90.44 370 PRO A O 1
ATOM 3025 N N . VAL A 1 371 ? 10.894 -19.684 -36.916 1.00 91.00 371 VAL A N 1
ATOM 3026 C CA . VAL A 1 371 ? 10.201 -19.243 -38.119 1.00 91.00 371 VAL A CA 1
ATOM 3027 C C . VAL A 1 371 ? 9.447 -20.431 -38.677 1.00 91.00 371 VAL A C 1
ATOM 3029 O O . VAL A 1 371 ? 10.040 -21.454 -39.015 1.00 91.00 371 VAL A O 1
ATOM 3032 N N . THR A 1 372 ? 8.139 -20.277 -38.818 1.00 89.81 372 THR A N 1
ATOM 3033 C CA . THR A 1 372 ? 7.299 -21.238 -39.526 1.00 89.81 372 THR A CA 1
ATOM 3034 C C . THR A 1 372 ? 6.802 -20.588 -40.805 1.00 89.81 372 THR A C 1
ATOM 3036 O O . THR A 1 372 ? 6.304 -19.463 -40.800 1.00 89.81 372 THR A O 1
ATOM 3039 N N . PHE A 1 373 ? 6.986 -21.278 -41.920 1.00 89.19 373 PHE A N 1
ATOM 3040 C CA . PHE A 1 373 ? 6.536 -20.840 -43.231 1.00 89.19 373 PHE A CA 1
ATOM 3041 C C . PHE A 1 373 ? 5.571 -21.878 -43.776 1.00 89.19 373 PHE A C 1
ATOM 3043 O O . PHE A 1 373 ? 5.909 -23.057 -43.851 1.00 89.19 373 PHE A O 1
ATOM 3050 N N . LYS A 1 374 ? 4.371 -21.442 -44.148 1.00 88.94 374 LYS A N 1
ATOM 3051 C CA . LYS A 1 374 ? 3.319 -22.275 -44.727 1.00 88.94 374 LYS A CA 1
ATOM 3052 C C . LYS A 1 374 ? 2.960 -21.716 -46.091 1.00 88.94 374 LYS A C 1
ATOM 3054 O O . LYS A 1 374 ? 2.375 -20.645 -46.178 1.00 88.94 374 LYS A O 1
ATOM 3059 N N . ALA A 1 375 ? 3.280 -22.435 -47.156 1.00 86.50 375 ALA A N 1
ATOM 3060 C CA . ALA A 1 375 ? 2.886 -22.067 -48.511 1.00 86.50 375 ALA A CA 1
ATOM 3061 C C . ALA A 1 375 ? 1.756 -22.957 -49.011 1.00 86.50 375 ALA A C 1
ATOM 3063 O O . ALA A 1 375 ? 1.808 -24.182 -48.892 1.00 86.50 375 ALA A O 1
ATOM 3064 N N . LYS A 1 376 ? 0.764 -22.338 -49.646 1.00 84.31 376 LYS A N 1
ATOM 3065 C CA . LYS A 1 376 ? -0.268 -23.022 -50.412 1.00 84.31 376 LYS A CA 1
ATOM 3066 C C . LYS A 1 376 ? 0.198 -23.165 -51.857 1.00 84.31 376 LYS A C 1
ATOM 3068 O O . LYS A 1 376 ? 0.286 -22.196 -52.614 1.00 84.31 376 LYS A O 1
ATOM 3073 N N . LEU A 1 377 ? 0.487 -24.401 -52.238 1.00 81.56 377 LEU A N 1
ATOM 3074 C CA . LEU A 1 377 ? 0.673 -24.805 -53.623 1.00 81.56 377 LEU A CA 1
ATOM 3075 C C . LEU A 1 377 ? -0.644 -25.407 -54.108 1.00 81.56 377 LEU A C 1
ATOM 3077 O O . LEU A 1 377 ? -1.322 -26.062 -53.326 1.00 81.56 377 LEU A O 1
ATOM 3081 N N . LYS A 1 378 ? -0.998 -25.206 -55.382 1.00 73.06 378 LYS A N 1
ATOM 3082 C CA . LYS A 1 378 ? -2.281 -25.572 -56.030 1.00 73.06 378 LYS A CA 1
ATOM 3083 C C . LYS A 1 378 ? -3.151 -26.638 -55.331 1.00 73.06 378 LYS A C 1
ATOM 3085 O O . LYS A 1 378 ? -4.340 -26.413 -55.152 1.00 73.06 378 LYS A O 1
ATOM 3090 N N . ASN A 1 379 ? -2.583 -27.793 -54.951 1.00 74.94 379 ASN A N 1
ATOM 3091 C CA . ASN A 1 379 ? -3.310 -28.880 -54.279 1.00 74.94 379 ASN A CA 1
ATOM 3092 C C . ASN A 1 379 ? -2.691 -29.379 -52.948 1.00 74.94 379 ASN A C 1
ATOM 3094 O O . ASN A 1 379 ? -3.072 -30.442 -52.463 1.00 74.94 379 ASN A O 1
ATOM 3098 N N . ARG A 1 380 ? -1.689 -28.689 -52.379 1.00 78.19 380 ARG A N 1
ATOM 3099 C CA . ARG A 1 380 ? -0.991 -29.086 -51.138 1.00 78.19 380 ARG A CA 1
ATOM 3100 C C . ARG A 1 380 ? -0.481 -27.871 -50.361 1.00 78.19 380 ARG A C 1
ATOM 3102 O O . ARG A 1 380 ? -0.005 -26.909 -50.952 1.00 78.19 380 ARG A O 1
ATOM 3109 N N . ILE A 1 381 ? -0.513 -27.952 -49.034 1.00 82.44 381 ILE A N 1
ATOM 3110 C CA . ILE A 1 381 ? 0.150 -26.978 -48.159 1.00 82.44 381 ILE A CA 1
ATOM 3111 C C . ILE A 1 381 ? 1.504 -27.561 -47.758 1.00 82.44 381 ILE A C 1
ATOM 3113 O O . ILE A 1 381 ? 1.569 -28.703 -47.304 1.00 82.44 381 ILE A O 1
ATOM 3117 N N . VAL A 1 382 ? 2.574 -26.795 -47.954 1.00 81.25 382 VAL A N 1
ATOM 3118 C CA . VAL A 1 382 ? 3.927 -27.157 -47.519 1.00 81.25 382 VAL A CA 1
ATOM 3119 C C . VAL A 1 382 ? 4.307 -26.267 -46.352 1.00 81.25 382 VAL A C 1
ATOM 3121 O O . VAL A 1 382 ? 4.221 -25.044 -46.452 1.00 81.25 382 VAL A O 1
ATOM 3124 N N . THR A 1 383 ? 4.734 -26.900 -45.263 1.00 84.44 383 THR A N 1
ATOM 3125 C CA . THR A 1 383 ? 5.220 -26.224 -44.062 1.00 84.44 383 THR A CA 1
ATOM 3126 C C . THR A 1 383 ? 6.715 -26.473 -43.920 1.00 84.44 383 THR A C 1
ATOM 3128 O O . THR A 1 383 ? 7.153 -27.620 -44.005 1.00 84.44 383 THR A O 1
ATOM 3131 N N . SER A 1 384 ? 7.489 -25.418 -43.688 1.00 82.06 384 SER A N 1
ATOM 3132 C CA . SER A 1 384 ? 8.904 -25.499 -43.326 1.00 82.06 384 SER A CA 1
ATOM 3133 C C . SER A 1 384 ? 9.155 -24.732 -42.037 1.00 82.06 384 SER A C 1
ATOM 3135 O O . SER A 1 384 ? 8.651 -23.617 -41.874 1.00 82.06 384 SER A O 1
ATOM 3137 N N . GLU A 1 385 ? 9.967 -25.303 -41.156 1.00 87.94 385 GLU A N 1
ATOM 3138 C CA . GLU A 1 385 ? 10.349 -24.691 -39.887 1.00 87.94 385 GLU A CA 1
ATOM 3139 C C . GLU A 1 385 ? 11.861 -24.483 -39.853 1.00 87.94 385 GLU A C 1
ATOM 3141 O O . GLU A 1 385 ? 12.629 -25.403 -40.136 1.00 87.94 385 GLU A O 1
ATOM 3146 N N . THR A 1 386 ? 12.281 -23.269 -39.508 1.00 87.44 386 THR A N 1
ATOM 3147 C CA . THR A 1 386 ? 13.691 -22.888 -39.388 1.00 87.44 386 THR A CA 1
ATOM 3148 C C . THR A 1 386 ? 13.850 -21.977 -38.180 1.00 87.44 386 THR A C 1
ATOM 3150 O O . THR A 1 386 ? 12.997 -21.135 -37.927 1.00 87.44 386 THR A O 1
ATOM 3153 N N . THR A 1 387 ? 14.944 -22.098 -37.435 1.00 89.50 387 THR A N 1
ATOM 3154 C CA . THR A 1 387 ? 15.232 -21.218 -36.293 1.00 89.50 387 THR A CA 1
ATOM 3155 C C . THR A 1 387 ? 16.349 -20.254 -36.663 1.00 89.50 387 THR A C 1
ATOM 3157 O O . THR A 1 387 ? 17.410 -20.695 -37.105 1.00 89.50 387 THR A O 1
ATOM 3160 N N . CYS A 1 388 ? 16.124 -18.953 -36.478 1.00 89.06 388 CYS A N 1
ATOM 3161 C CA . CYS A 1 388 ? 17.131 -17.925 -36.731 1.00 89.06 388 CYS A CA 1
ATOM 3162 C C . CYS A 1 388 ? 17.805 -17.469 -35.424 1.00 89.06 388 CYS A C 1
ATOM 3164 O O . CYS A 1 388 ? 17.210 -17.508 -34.343 1.00 89.06 388 CYS A O 1
ATOM 3166 N N . GLU A 1 389 ? 19.072 -17.064 -35.532 1.00 89.12 389 GLU A N 1
ATOM 3167 C CA . GLU A 1 389 ? 19.874 -16.561 -34.410 1.00 89.12 389 GLU A CA 1
ATOM 3168 C C . GLU A 1 389 ? 19.400 -15.184 -33.926 1.00 89.12 389 GLU A C 1
ATOM 3170 O O . GLU A 1 389 ? 18.768 -14.427 -34.665 1.00 89.12 389 GLU A O 1
ATOM 3175 N N . ALA A 1 390 ? 19.719 -14.877 -32.667 1.00 86.44 390 ALA A N 1
ATOM 3176 C CA . ALA A 1 390 ? 19.438 -13.578 -32.068 1.00 86.44 390 ALA A CA 1
ATOM 3177 C C . ALA A 1 390 ? 20.313 -12.481 -32.692 1.00 86.44 390 ALA A C 1
ATOM 3179 O O . ALA A 1 390 ? 21.508 -12.683 -32.918 1.00 86.44 390 ALA A O 1
ATOM 3180 N N . GLU A 1 391 ? 19.737 -11.299 -32.899 1.00 82.19 391 GLU A N 1
ATOM 3181 C CA . GLU A 1 391 ? 20.434 -10.129 -33.424 1.00 82.19 391 GLU A CA 1
ATOM 3182 C C . GLU A 1 391 ? 20.371 -8.940 -32.459 1.00 82.19 391 GLU A C 1
ATOM 3184 O O . GLU A 1 391 ? 19.330 -8.684 -31.841 1.00 82.19 391 GLU A O 1
ATOM 3189 N N . PRO A 1 392 ? 21.472 -8.175 -32.331 1.00 79.81 392 PRO A N 1
ATOM 3190 C CA . PRO A 1 392 ? 21.507 -7.003 -31.472 1.00 79.81 392 PRO A CA 1
ATOM 3191 C C . PRO A 1 392 ? 20.518 -5.946 -31.972 1.00 79.81 392 PRO A C 1
ATOM 3193 O O . PRO A 1 392 ? 20.567 -5.510 -33.122 1.00 79.81 392 PRO A O 1
ATOM 3196 N N . PHE A 1 393 ? 19.642 -5.493 -31.071 1.00 77.75 393 PHE A N 1
ATOM 3197 C CA . PHE A 1 393 ? 18.525 -4.589 -31.371 1.00 77.75 393 PHE A CA 1
ATOM 3198 C C . PHE A 1 393 ? 18.926 -3.378 -32.227 1.00 77.75 393 PHE A C 1
ATOM 3200 O O . PHE A 1 393 ? 18.246 -3.053 -33.195 1.00 77.75 393 PHE A O 1
ATOM 3207 N N . CYS A 1 394 ? 20.051 -2.735 -31.902 1.00 72.81 394 CYS A N 1
ATOM 3208 C CA . CYS A 1 394 ? 20.509 -1.510 -32.559 1.00 72.81 394 CYS A CA 1
ATOM 3209 C C . CYS A 1 394 ? 20.897 -1.707 -34.033 1.00 72.81 394 CYS A C 1
ATOM 3211 O O . CYS A 1 394 ? 20.748 -0.776 -34.819 1.00 72.81 394 CYS A O 1
ATOM 3213 N N . GLU A 1 395 ? 21.374 -2.894 -34.418 1.00 72.12 395 GLU A N 1
ATOM 3214 C CA . GLU A 1 395 ? 21.750 -3.189 -35.809 1.00 72.12 395 GLU A CA 1
ATOM 3215 C C . GLU A 1 395 ? 20.527 -3.490 -36.688 1.00 72.12 395 GLU A C 1
ATOM 3217 O O . GLU A 1 395 ? 20.600 -3.358 -37.910 1.00 72.12 395 GLU A O 1
ATOM 3222 N N . ASN A 1 396 ? 19.391 -3.839 -36.072 1.00 73.75 396 ASN A N 1
ATOM 3223 C CA . ASN A 1 396 ? 18.153 -4.169 -36.777 1.00 73.75 396 ASN A CA 1
ATOM 3224 C C . ASN A 1 396 ? 17.183 -2.969 -36.917 1.00 73.75 396 ASN A C 1
ATOM 3226 O O . ASN A 1 396 ? 16.130 -3.068 -37.549 1.00 73.75 396 ASN A O 1
ATOM 3230 N N . ILE A 1 397 ? 17.534 -1.791 -36.382 1.00 73.88 397 ILE A N 1
ATOM 3231 C CA . ILE A 1 397 ? 16.755 -0.558 -36.578 1.00 73.88 397 ILE A CA 1
ATOM 3232 C C . ILE A 1 397 ? 17.094 0.058 -37.941 1.00 73.88 397 ILE A C 1
ATOM 3234 O O . ILE A 1 397 ? 18.175 0.594 -38.162 1.00 73.88 397 ILE A O 1
ATOM 3238 N N . ARG A 1 398 ? 16.126 0.044 -38.861 1.00 66.81 398 ARG A N 1
ATOM 3239 C CA . ARG A 1 398 ? 16.270 0.585 -40.229 1.00 66.81 398 ARG A CA 1
ATOM 3240 C C . ARG A 1 398 ? 15.900 2.067 -40.371 1.00 66.81 398 ARG A C 1
ATOM 3242 O O . ARG A 1 398 ? 15.929 2.600 -41.477 1.00 66.81 398 ARG A O 1
ATOM 3249 N N . CYS A 1 399 ? 15.509 2.729 -39.284 1.00 70.38 399 CYS A N 1
ATOM 3250 C CA . CYS A 1 399 ? 15.120 4.135 -39.297 1.00 70.38 399 CYS A CA 1
ATOM 3251 C C . CYS A 1 399 ? 16.318 5.034 -38.947 1.00 70.38 399 CYS A C 1
ATOM 3253 O O . CYS A 1 399 ? 17.089 4.730 -38.043 1.00 70.38 399 CYS A O 1
ATOM 3255 N N . THR A 1 400 ? 16.454 6.172 -39.624 1.00 62.53 400 THR A N 1
ATOM 3256 C CA . THR A 1 400 ? 17.428 7.213 -39.244 1.00 62.53 400 THR A CA 1
ATOM 3257 C C . THR A 1 400 ? 16.892 8.116 -38.132 1.00 62.53 400 THR A C 1
ATOM 3259 O O . THR A 1 400 ? 17.653 8.570 -37.285 1.00 62.53 400 THR A O 1
ATOM 3262 N N . PHE A 1 401 ? 15.572 8.329 -38.095 1.00 67.25 401 PHE A N 1
ATOM 3263 C CA . PHE A 1 401 ? 14.863 9.056 -37.041 1.00 67.25 401 PHE A CA 1
ATOM 3264 C C . PHE A 1 401 ? 13.526 8.365 -36.746 1.00 67.25 401 PHE A C 1
ATOM 3266 O O . PHE A 1 401 ? 12.544 8.566 -37.458 1.00 67.25 401 PHE A O 1
ATOM 3273 N N . CYS A 1 402 ? 13.468 7.535 -35.705 1.00 71.50 402 CYS A N 1
ATOM 3274 C CA . CYS A 1 402 ? 12.207 7.003 -35.186 1.00 71.50 402 CYS A CA 1
ATOM 3275 C C . CYS A 1 402 ? 12.242 6.848 -33.666 1.00 71.50 402 CYS A C 1
ATOM 3277 O O . CYS A 1 402 ? 13.302 6.869 -33.040 1.00 71.50 402 CYS A O 1
ATOM 3279 N N . THR A 1 403 ? 11.063 6.693 -33.070 1.00 71.81 403 THR A N 1
ATOM 3280 C CA . THR A 1 403 ? 10.877 6.571 -31.619 1.00 71.81 403 THR A CA 1
ATOM 3281 C C . THR A 1 403 ? 11.676 5.410 -31.030 1.00 71.81 403 THR A C 1
ATOM 3283 O O . THR A 1 403 ? 12.315 5.585 -29.996 1.00 71.81 403 THR A O 1
ATOM 3286 N N . SER A 1 404 ? 11.734 4.269 -31.723 1.00 70.00 404 SER A N 1
ATOM 3287 C CA . SER A 1 404 ? 12.503 3.093 -31.293 1.00 70.00 404 SER A CA 1
ATOM 3288 C C . SER A 1 404 ? 14.013 3.350 -31.203 1.00 70.00 404 SER A C 1
ATOM 3290 O 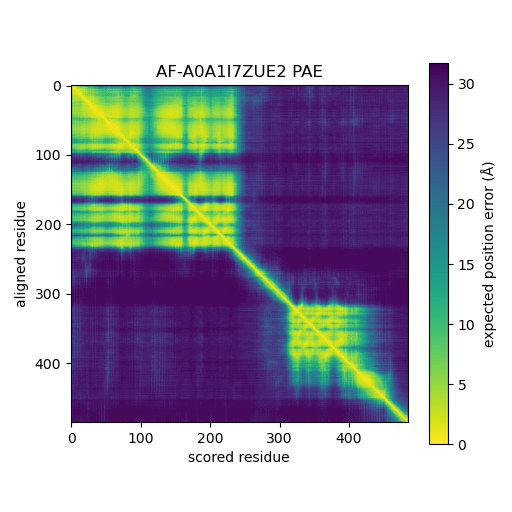O . SER A 1 404 ? 14.686 2.719 -30.394 1.00 70.00 404 SER A O 1
ATOM 3292 N N . LEU A 1 405 ? 14.543 4.298 -31.991 1.00 69.88 405 LEU A N 1
ATOM 3293 C CA . LEU A 1 405 ? 15.940 4.734 -31.915 1.00 69.88 405 LEU A CA 1
ATOM 3294 C C . LEU A 1 405 ? 16.140 5.781 -30.812 1.00 69.88 405 LEU A C 1
ATOM 3296 O O . LEU A 1 405 ? 17.068 5.663 -30.026 1.00 69.88 405 LEU A O 1
ATOM 3300 N N . ILE A 1 406 ? 15.257 6.784 -30.729 1.00 68.94 406 ILE A N 1
ATOM 3301 C CA . ILE A 1 406 ? 15.378 7.929 -29.805 1.00 68.94 406 ILE A CA 1
ATOM 3302 C C . ILE A 1 406 ? 15.239 7.509 -28.336 1.00 68.94 406 ILE A C 1
ATOM 3304 O O . ILE A 1 406 ? 15.899 8.074 -27.467 1.00 68.94 406 ILE A O 1
ATOM 3308 N N . PHE A 1 407 ? 14.386 6.528 -28.049 1.00 69.69 407 PHE A N 1
ATOM 3309 C CA . PHE A 1 407 ? 14.116 6.087 -26.681 1.00 69.69 407 PHE A CA 1
ATOM 3310 C C . PHE A 1 407 ? 14.936 4.863 -26.254 1.00 69.69 407 PHE A C 1
ATOM 3312 O O . PHE A 1 407 ? 14.763 4.398 -25.129 1.00 69.69 407 PHE A O 1
ATOM 3319 N N . ASN A 1 408 ? 15.849 4.356 -27.097 1.00 69.88 408 ASN A N 1
ATOM 3320 C CA . ASN A 1 408 ? 16.778 3.301 -26.694 1.00 69.88 408 ASN A CA 1
ATOM 3321 C C . ASN A 1 408 ? 18.143 3.899 -26.285 1.00 69.88 408 ASN A C 1
ATOM 3323 O O . ASN A 1 408 ? 18.938 4.271 -27.153 1.00 69.88 408 ASN A O 1
ATOM 3327 N N . PRO A 1 409 ? 18.465 3.957 -24.978 1.00 68.06 409 PRO A N 1
ATOM 3328 C CA . PRO A 1 409 ? 19.672 4.620 -24.484 1.00 68.06 409 PRO A CA 1
ATOM 3329 C C . PRO A 1 409 ? 20.973 3.979 -24.989 1.00 68.06 409 PRO A C 1
ATOM 3331 O O . PRO A 1 409 ? 21.966 4.684 -25.154 1.00 68.06 409 PRO A O 1
ATOM 3334 N N . THR A 1 410 ? 20.975 2.676 -25.291 1.00 69.56 410 THR A N 1
ATOM 3335 C CA . THR A 1 410 ? 22.167 1.983 -25.812 1.00 69.56 410 THR A CA 1
ATOM 3336 C C . THR A 1 410 ? 22.477 2.376 -27.260 1.00 69.56 410 THR A C 1
ATOM 3338 O O . THR A 1 410 ? 23.638 2.594 -27.599 1.00 69.56 410 THR A O 1
ATOM 3341 N N . ALA A 1 411 ? 21.448 2.560 -28.094 1.00 68.94 411 ALA A N 1
ATOM 3342 C CA . ALA A 1 411 ? 21.594 3.014 -29.478 1.00 68.94 411 ALA A CA 1
ATOM 3343 C C . ALA A 1 411 ? 21.957 4.508 -29.557 1.00 68.94 411 ALA A C 1
ATOM 3345 O O . ALA A 1 411 ? 22.812 4.914 -30.346 1.00 68.94 411 ALA A O 1
ATOM 3346 N N . VAL A 1 412 ? 21.340 5.331 -28.699 1.00 70.31 412 VAL A N 1
ATOM 3347 C CA . VAL A 1 412 ? 21.590 6.780 -28.629 1.00 70.31 412 VAL A CA 1
ATOM 3348 C C . VAL A 1 412 ? 22.991 7.092 -28.108 1.00 70.31 412 VAL A C 1
ATOM 3350 O O . VAL A 1 412 ? 23.614 8.033 -28.596 1.00 70.31 412 VAL A O 1
ATOM 3353 N N . ALA A 1 413 ? 23.524 6.305 -27.167 1.00 69.62 413 ALA A N 1
ATOM 3354 C CA . ALA A 1 413 ? 24.871 6.512 -26.632 1.00 69.62 413 ALA A CA 1
ATOM 3355 C C . ALA A 1 413 ? 25.953 6.450 -27.725 1.00 69.62 413 ALA A C 1
ATOM 3357 O O . ALA A 1 413 ? 26.860 7.281 -27.737 1.00 69.62 413 ALA A O 1
ATOM 3358 N N . VAL A 1 414 ? 25.827 5.530 -28.689 1.00 67.94 414 VAL A N 1
ATOM 3359 C CA . VAL A 1 414 ? 26.768 5.416 -29.818 1.00 67.94 414 VAL A CA 1
ATOM 3360 C C . VAL A 1 414 ? 26.716 6.663 -30.707 1.00 67.94 414 VAL A C 1
ATOM 33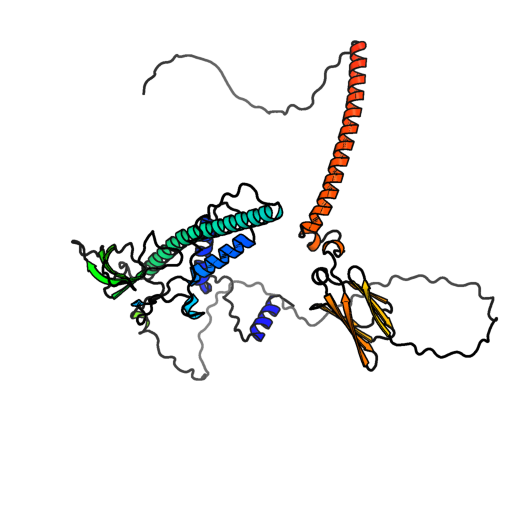62 O O . VAL A 1 414 ? 27.757 7.212 -31.067 1.00 67.94 414 VAL A O 1
ATOM 3365 N N . LEU A 1 415 ? 25.516 7.170 -31.004 1.00 69.44 415 LEU A N 1
ATOM 3366 C CA . LEU A 1 415 ? 25.345 8.409 -31.772 1.00 69.44 415 LEU A CA 1
ATOM 3367 C C . LEU A 1 415 ? 25.863 9.637 -31.007 1.00 69.44 415 LEU A C 1
ATOM 3369 O O . LEU A 1 415 ? 26.508 10.504 -31.596 1.00 69.44 415 LEU A O 1
ATOM 3373 N N . ALA A 1 416 ? 25.645 9.694 -29.692 1.00 74.62 416 ALA A N 1
ATOM 3374 C CA . ALA A 1 416 ? 26.135 10.769 -28.836 1.00 74.62 416 ALA A CA 1
ATOM 3375 C C . ALA A 1 416 ? 27.672 10.815 -28.780 1.00 74.62 416 ALA A C 1
ATOM 3377 O O . ALA A 1 416 ? 28.241 11.906 -28.804 1.00 74.62 416 ALA A O 1
ATOM 3378 N N . LEU A 1 417 ? 28.349 9.660 -28.781 1.00 76.50 417 LEU A N 1
ATOM 3379 C CA . LEU A 1 417 ? 29.813 9.582 -28.856 1.00 76.50 417 LEU A CA 1
ATOM 3380 C C . LEU A 1 417 ? 30.355 10.116 -30.186 1.00 76.50 417 LEU A C 1
ATOM 3382 O O . LEU A 1 417 ? 31.351 10.836 -30.192 1.00 76.50 417 LEU A O 1
ATOM 3386 N N . ILE A 1 418 ? 29.683 9.826 -31.303 1.00 75.88 418 ILE A N 1
ATOM 3387 C CA . ILE A 1 418 ? 30.063 10.348 -32.625 1.00 75.88 418 ILE A CA 1
ATOM 3388 C C . ILE A 1 418 ? 29.871 11.869 -32.676 1.00 75.88 418 ILE A C 1
ATOM 3390 O O . ILE A 1 418 ? 30.754 12.591 -33.144 1.00 75.88 418 ILE A O 1
ATOM 3394 N N . ILE A 1 419 ? 28.752 12.373 -32.144 1.00 80.25 419 ILE A N 1
ATOM 3395 C CA . ILE A 1 419 ? 28.485 13.814 -32.068 1.00 80.25 419 ILE A CA 1
ATOM 3396 C C . ILE A 1 419 ? 29.529 14.493 -31.176 1.00 80.25 419 ILE A C 1
ATOM 3398 O O . ILE A 1 419 ? 30.116 15.488 -31.594 1.00 80.25 419 ILE A O 1
ATOM 3402 N N . TYR A 1 420 ? 29.832 13.936 -30.003 1.00 84.81 420 TYR A N 1
ATOM 3403 C CA . TYR A 1 420 ? 30.867 14.453 -29.105 1.00 84.81 420 TYR A CA 1
ATOM 3404 C C . TYR A 1 420 ? 32.256 14.457 -29.760 1.00 84.81 420 TYR A C 1
ATOM 3406 O O . TYR A 1 420 ? 32.973 15.453 -29.697 1.00 84.81 420 TYR A O 1
ATOM 3414 N N . ALA A 1 421 ? 32.630 13.388 -30.467 1.00 83.38 421 ALA A N 1
ATOM 3415 C CA . ALA A 1 421 ? 33.879 13.356 -31.220 1.00 83.38 421 ALA A CA 1
ATOM 3416 C C . ALA A 1 421 ? 33.909 14.455 -32.300 1.00 83.38 421 ALA A C 1
ATOM 3418 O O . ALA A 1 421 ? 34.909 15.160 -32.437 1.00 83.38 421 ALA A O 1
ATOM 3419 N N . SER A 1 422 ? 32.799 14.674 -33.014 1.00 80.25 422 SER A N 1
ATOM 3420 C CA . SER A 1 422 ? 32.700 15.723 -34.038 1.00 80.25 422 SER A CA 1
ATOM 3421 C C . SER A 1 422 ? 32.777 17.145 -33.460 1.00 80.25 422 SER A C 1
ATOM 3423 O O . SER A 1 422 ? 33.414 18.023 -34.052 1.00 80.25 422 SER A O 1
ATOM 3425 N N . THR A 1 423 ? 32.201 17.386 -32.277 1.00 86.62 423 THR A N 1
ATOM 3426 C CA . THR A 1 423 ? 32.269 18.689 -31.598 1.00 86.62 423 THR A CA 1
ATOM 3427 C C . THR A 1 423 ? 33.660 18.951 -31.026 1.00 86.62 423 THR A C 1
ATOM 3429 O O . THR A 1 423 ? 34.155 20.072 -31.113 1.00 86.62 423 THR A O 1
ATOM 3432 N N . VAL A 1 424 ? 34.348 17.922 -30.523 1.00 91.06 424 VAL A N 1
ATOM 3433 C CA . VAL A 1 424 ? 35.746 18.033 -30.076 1.00 91.06 424 VAL A CA 1
ATOM 3434 C C . VAL A 1 424 ? 36.676 18.323 -31.255 1.00 91.06 424 VAL A C 1
ATOM 3436 O O . VAL A 1 424 ? 37.510 19.223 -31.165 1.00 91.06 424 VAL A O 1
ATOM 3439 N N . VAL A 1 425 ? 36.513 17.626 -32.384 1.00 90.69 425 VAL A N 1
ATOM 3440 C CA . VAL A 1 425 ? 37.322 17.862 -33.593 1.00 90.69 425 VAL A CA 1
ATOM 3441 C C . VAL A 1 425 ? 37.108 19.276 -34.139 1.00 90.69 425 VAL A C 1
ATOM 3443 O O . VAL A 1 425 ? 38.078 19.971 -34.443 1.00 90.69 425 VAL A O 1
ATOM 3446 N N . THR A 1 426 ? 35.860 19.745 -34.213 1.00 86.12 426 THR A N 1
ATOM 3447 C CA . THR A 1 426 ? 35.556 21.116 -34.662 1.00 86.12 426 THR A CA 1
ATOM 3448 C C . THR A 1 426 ? 36.075 22.173 -33.684 1.00 86.12 426 THR A C 1
ATOM 3450 O O . THR A 1 426 ? 36.644 23.174 -34.119 1.00 86.12 426 THR A O 1
ATOM 3453 N N . TYR A 1 427 ? 35.982 21.938 -32.372 1.00 88.69 427 TYR A N 1
ATOM 3454 C CA . TYR A 1 427 ? 36.570 22.811 -31.352 1.00 88.69 427 TYR A CA 1
ATOM 3455 C C . TYR A 1 427 ? 38.100 22.902 -31.472 1.00 88.69 427 TYR A C 1
ATOM 3457 O O . TYR A 1 427 ? 38.661 23.999 -31.429 1.00 88.69 427 TYR A O 1
ATOM 3465 N N . LEU A 1 428 ? 38.785 21.772 -31.673 1.00 87.56 428 LEU A N 1
ATOM 3466 C CA . LEU A 1 428 ? 40.236 21.739 -31.876 1.00 87.56 428 LEU A CA 1
ATOM 3467 C C . LEU A 1 428 ? 40.645 22.454 -33.170 1.00 87.56 428 LEU A C 1
ATOM 3469 O O . LEU A 1 428 ? 41.597 23.233 -33.153 1.00 87.56 428 LEU A O 1
ATOM 3473 N N . ALA A 1 429 ? 39.897 22.269 -34.260 1.00 82.69 429 ALA A N 1
ATOM 3474 C CA . ALA A 1 429 ? 40.129 22.985 -35.513 1.00 82.69 429 ALA A CA 1
ATOM 3475 C C . ALA A 1 429 ? 39.983 24.508 -35.338 1.00 82.69 429 ALA A C 1
ATOM 3477 O O . ALA A 1 429 ? 40.860 25.265 -35.755 1.00 82.69 429 ALA A O 1
ATOM 3478 N N . LEU A 1 430 ? 38.932 24.968 -34.647 1.00 81.75 430 LEU A N 1
ATOM 3479 C CA . LEU A 1 430 ? 38.731 26.390 -34.340 1.00 81.75 430 LEU A CA 1
ATOM 3480 C C . LEU A 1 430 ? 39.830 26.952 -33.429 1.00 81.75 430 LEU A C 1
ATOM 3482 O O . LEU A 1 430 ? 40.265 28.089 -33.618 1.00 81.75 430 LEU A O 1
ATOM 3486 N N . LYS A 1 431 ? 40.324 26.159 -32.470 1.00 81.56 431 LYS A N 1
ATOM 3487 C CA . LYS A 1 431 ? 41.438 26.553 -31.599 1.00 81.56 431 LYS A CA 1
ATOM 3488 C C . LYS A 1 431 ? 42.737 26.730 -32.390 1.00 81.56 431 LYS A C 1
ATOM 3490 O O . LYS A 1 431 ? 43.420 27.725 -32.174 1.00 81.56 431 LYS A O 1
ATOM 3495 N N . ILE A 1 432 ? 43.034 25.836 -33.336 1.00 79.44 432 ILE A N 1
ATOM 3496 C CA . ILE A 1 432 ? 44.210 25.933 -34.223 1.00 79.44 432 ILE A CA 1
ATOM 3497 C C . ILE A 1 432 ? 44.120 27.167 -35.135 1.00 79.44 432 ILE A C 1
ATOM 3499 O O . ILE A 1 432 ? 45.109 27.875 -35.326 1.00 79.44 432 ILE A O 1
ATOM 3503 N N . VAL A 1 433 ? 42.935 27.469 -35.675 1.00 75.62 433 VAL A N 1
ATOM 3504 C CA . VAL A 1 433 ? 42.717 28.689 -36.474 1.00 75.62 433 VAL A CA 1
ATOM 3505 C C . VAL A 1 433 ? 42.913 29.942 -35.615 1.00 75.62 433 VAL A C 1
ATOM 3507 O O . VAL A 1 433 ? 43.568 30.888 -36.050 1.00 75.62 433 VAL A O 1
ATOM 3510 N N . ARG A 1 434 ? 42.422 29.937 -34.369 1.00 72.50 434 ARG A N 1
ATOM 3511 C CA . ARG A 1 434 ? 42.577 31.062 -33.437 1.00 72.50 434 ARG A CA 1
ATOM 3512 C C . ARG A 1 434 ? 44.029 31.291 -33.017 1.00 72.50 434 ARG A C 1
ATOM 3514 O O . ARG A 1 434 ? 44.446 32.442 -32.961 1.00 72.50 434 ARG A O 1
ATOM 3521 N N . THR A 1 435 ? 44.811 30.240 -32.762 1.00 67.25 435 THR A N 1
ATOM 3522 C CA . THR A 1 435 ? 46.243 30.398 -32.451 1.00 67.25 435 THR A CA 1
ATOM 3523 C C . THR A 1 435 ? 47.017 30.942 -33.646 1.00 67.25 435 THR A C 1
ATOM 3525 O O . THR A 1 435 ? 47.853 31.821 -33.479 1.00 67.25 435 THR A O 1
ATOM 3528 N N . ARG A 1 436 ? 46.677 30.505 -34.865 1.00 64.94 436 ARG A N 1
ATOM 3529 C CA . ARG A 1 436 ? 47.295 31.014 -36.098 1.00 64.94 436 ARG A CA 1
ATOM 3530 C C . ARG A 1 436 ? 46.931 32.481 -36.373 1.00 64.94 436 ARG A C 1
ATOM 3532 O O . ARG A 1 436 ? 47.774 33.235 -36.841 1.00 64.94 436 ARG A O 1
ATOM 3539 N N . SER A 1 437 ? 45.706 32.891 -36.028 1.00 60.19 437 SER A N 1
ATOM 3540 C CA . SER A 1 437 ? 45.257 34.291 -36.082 1.00 60.19 437 SER A CA 1
ATOM 3541 C C . SER A 1 437 ? 45.932 35.173 -35.023 1.00 60.19 437 SER A C 1
ATOM 3543 O O . SER A 1 437 ? 46.257 36.318 -35.318 1.00 60.19 437 SER A O 1
ATOM 3545 N N . MET A 1 438 ? 46.158 34.659 -33.807 1.00 58.81 438 MET A N 1
ATOM 3546 C CA . MET A 1 438 ? 46.881 35.387 -32.753 1.00 58.81 438 MET A CA 1
ATOM 3547 C C . MET A 1 438 ? 48.369 35.554 -33.080 1.00 58.81 438 MET A C 1
ATOM 3549 O O . MET A 1 438 ? 48.938 36.593 -32.761 1.00 58.81 438 MET A O 1
ATOM 3553 N N . ASP A 1 439 ? 48.998 34.580 -33.743 1.00 60.91 439 ASP A N 1
ATOM 3554 C CA . ASP A 1 439 ? 50.386 34.714 -34.210 1.00 60.91 439 ASP A CA 1
ATOM 3555 C C . ASP A 1 439 ? 50.539 35.799 -35.290 1.00 60.91 439 ASP A C 1
ATOM 3557 O O . ASP A 1 439 ? 51.545 36.506 -35.311 1.00 60.91 439 ASP A O 1
ATOM 3561 N N . GLU A 1 440 ? 49.544 35.974 -36.164 1.00 60.62 440 GLU A N 1
ATOM 3562 C CA . GLU A 1 440 ? 49.497 37.078 -37.135 1.00 60.62 440 GLU A CA 1
ATOM 3563 C C . GLU A 1 440 ? 49.297 38.439 -36.441 1.00 60.62 440 GLU A C 1
ATOM 3565 O O . GLU A 1 440 ? 50.054 39.373 -36.703 1.00 60.62 440 GLU A O 1
ATOM 3570 N N . GLU A 1 441 ? 48.364 38.556 -35.486 1.00 58.84 441 GLU A N 1
ATOM 3571 C CA . GLU A 1 441 ? 48.187 39.789 -34.693 1.00 58.84 441 GLU A CA 1
ATOM 3572 C C . GLU A 1 441 ? 49.435 40.148 -33.873 1.00 58.84 441 GLU A C 1
ATOM 3574 O O . GLU A 1 441 ? 49.805 41.322 -33.785 1.00 58.84 441 GLU A O 1
ATOM 3579 N N . ASN A 1 442 ? 50.125 39.154 -33.309 1.00 60.03 442 ASN A N 1
ATOM 3580 C CA . ASN A 1 442 ? 51.367 39.362 -32.566 1.00 60.03 442 ASN A CA 1
ATOM 3581 C C . ASN A 1 442 ? 52.513 39.812 -33.485 1.00 60.03 442 ASN A C 1
ATOM 3583 O O . ASN A 1 442 ? 53.294 40.686 -33.112 1.00 60.03 442 ASN A O 1
ATOM 3587 N N . LYS A 1 443 ? 52.597 39.297 -34.719 1.00 62.72 443 LYS A N 1
ATOM 3588 C CA . LYS A 1 443 ? 53.559 39.787 -35.723 1.00 62.72 443 LYS A CA 1
ATOM 3589 C C . LYS A 1 443 ? 53.258 41.221 -36.157 1.00 62.72 443 LYS A C 1
ATOM 3591 O O . LYS A 1 443 ? 54.184 42.022 -36.256 1.00 62.72 443 LYS A O 1
ATOM 3596 N N . ILE A 1 444 ? 51.985 41.565 -36.357 1.00 59.62 444 ILE A N 1
ATOM 3597 C CA . ILE A 1 444 ? 51.556 42.920 -36.738 1.00 59.62 444 ILE A CA 1
ATOM 3598 C C . ILE A 1 444 ? 51.819 43.919 -35.601 1.00 59.62 444 ILE A C 1
ATOM 3600 O O . ILE A 1 444 ? 52.356 44.997 -35.842 1.00 59.62 444 ILE A O 1
ATOM 3604 N N . THR A 1 445 ? 51.516 43.560 -34.353 1.00 59.03 445 THR A N 1
ATOM 3605 C CA . THR A 1 445 ? 51.776 44.424 -33.186 1.00 59.03 445 THR A CA 1
ATOM 3606 C C . THR A 1 445 ? 53.270 44.603 -32.908 1.00 59.03 445 THR A C 1
ATOM 3608 O O . THR A 1 445 ? 53.690 45.714 -32.591 1.00 59.03 445 THR A O 1
ATOM 3611 N N . THR A 1 446 ? 54.090 43.567 -33.113 1.00 60.62 446 THR A N 1
ATOM 3612 C CA . THR A 1 446 ? 55.558 43.662 -32.983 1.00 60.62 446 THR A CA 1
ATOM 3613 C C . THR A 1 446 ? 56.177 44.502 -34.110 1.00 60.62 446 THR A C 1
ATOM 3615 O O . THR A 1 446 ? 57.068 45.312 -33.859 1.00 60.62 446 THR A O 1
ATOM 3618 N N . PHE A 1 447 ? 55.673 44.381 -35.345 1.00 63.22 447 PHE A N 1
ATOM 3619 C CA . PHE A 1 447 ? 56.076 45.231 -36.472 1.00 63.22 447 PHE A CA 1
ATOM 3620 C C . PHE A 1 447 ? 55.713 46.707 -36.240 1.00 63.22 447 PHE A C 1
ATOM 3622 O O . PHE A 1 447 ? 56.527 47.590 -36.495 1.00 63.22 447 PHE A O 1
ATOM 3629 N N . MET A 1 448 ? 54.520 46.984 -35.705 1.00 56.97 448 MET A N 1
ATOM 3630 C CA . MET A 1 448 ? 54.082 48.355 -35.420 1.00 56.97 448 MET A CA 1
ATOM 3631 C C . MET A 1 448 ? 54.812 48.997 -34.233 1.00 56.97 448 MET A C 1
ATOM 3633 O O . MET A 1 448 ? 55.085 50.196 -34.281 1.00 56.97 448 MET A O 1
ATOM 3637 N N . ALA A 1 449 ? 55.186 48.221 -33.208 1.00 60.03 449 ALA A N 1
ATOM 3638 C CA . ALA A 1 449 ? 55.984 48.710 -32.080 1.00 60.03 449 ALA A CA 1
ATOM 3639 C C . ALA A 1 449 ? 57.398 49.150 -32.503 1.00 60.03 449 ALA A C 1
ATOM 3641 O O . ALA A 1 449 ? 57.894 50.160 -32.015 1.00 60.03 449 ALA A O 1
ATOM 3642 N N . ASN A 1 450 ? 58.013 48.450 -33.462 1.00 64.31 450 ASN A N 1
ATOM 3643 C CA . ASN A 1 450 ? 59.334 48.803 -33.998 1.00 64.31 450 ASN A CA 1
ATOM 3644 C C . ASN A 1 450 ? 59.328 50.046 -34.913 1.00 64.31 450 ASN A C 1
ATOM 3646 O O . ASN A 1 450 ? 60.398 50.554 -35.240 1.00 64.31 450 ASN A O 1
ATOM 3650 N N . HIS A 1 451 ? 58.153 50.536 -35.326 1.00 63.97 451 HIS A N 1
ATOM 3651 C CA . HIS A 1 451 ? 57.993 51.677 -36.238 1.00 63.97 451 HIS A CA 1
ATOM 3652 C C . HIS A 1 451 ? 57.255 52.886 -35.616 1.00 63.97 451 HIS A C 1
ATOM 3654 O O . HIS A 1 451 ? 56.882 53.798 -36.347 1.00 63.97 451 HIS A O 1
ATOM 3660 N N . GLU A 1 452 ? 57.048 52.910 -34.290 1.00 53.09 452 GLU A N 1
ATOM 3661 C CA . GLU A 1 452 ? 56.404 54.012 -33.535 1.00 53.09 452 GLU A CA 1
ATOM 3662 C C . GLU A 1 452 ? 55.025 54.464 -34.073 1.00 53.09 452 GLU A C 1
ATOM 3664 O O . GLU A 1 452 ? 54.631 55.626 -33.962 1.00 53.09 452 GLU A O 1
ATOM 3669 N N . ILE A 1 453 ? 54.237 53.544 -34.639 1.00 59.12 453 ILE A N 1
ATOM 3670 C CA . ILE A 1 453 ? 52.906 53.867 -35.174 1.00 59.12 453 ILE A CA 1
ATOM 3671 C C . ILE A 1 453 ? 51.850 53.717 -34.063 1.00 59.12 453 ILE A C 1
ATOM 3673 O O . ILE A 1 453 ? 51.577 52.612 -33.598 1.00 59.12 453 ILE A O 1
ATOM 3677 N N . SER A 1 454 ? 51.222 54.826 -33.648 1.00 42.41 454 SER A N 1
ATOM 3678 C CA . SER A 1 454 ? 50.192 54.871 -32.592 1.00 42.41 454 SER A CA 1
ATOM 3679 C C . SER A 1 454 ? 48.768 54.960 -33.156 1.00 42.41 454 SER A C 1
ATOM 3681 O O . SER A 1 454 ? 48.473 55.844 -33.959 1.00 42.41 454 SER A O 1
ATOM 3683 N N . TRP A 1 455 ? 47.859 54.095 -32.680 1.00 55.09 455 TRP A N 1
ATOM 3684 C CA . TRP A 1 455 ? 46.415 54.185 -32.948 1.00 55.09 455 TRP A CA 1
ATOM 3685 C C . TRP A 1 455 ? 45.577 54.028 -31.670 1.00 55.09 455 TRP A C 1
ATOM 3687 O O . TRP A 1 455 ? 45.864 53.191 -30.813 1.00 55.09 455 TRP A O 1
ATOM 3697 N N . ARG A 1 456 ? 44.481 54.799 -31.564 1.00 42.00 456 ARG A N 1
ATOM 3698 C CA . ARG A 1 456 ? 43.433 54.612 -30.542 1.00 42.00 456 ARG A CA 1
ATOM 3699 C C . ARG A 1 456 ? 42.471 53.500 -30.971 1.00 42.00 456 ARG A C 1
ATOM 3701 O O . ARG A 1 456 ? 41.862 53.591 -32.033 1.00 42.00 456 ARG A O 1
ATOM 3708 N N . LYS A 1 457 ? 42.276 52.493 -30.113 1.00 39.56 457 LYS A N 1
ATOM 3709 C CA . LYS A 1 457 ? 41.202 51.494 -30.256 1.00 39.56 457 LYS A CA 1
ATOM 3710 C C . LYS A 1 457 ? 39.839 52.155 -30.027 1.00 39.56 457 LYS A C 1
ATOM 3712 O O . LYS A 1 457 ? 39.606 52.726 -28.966 1.00 39.56 457 LYS A O 1
ATOM 3717 N N . ILE A 1 458 ? 38.937 52.037 -30.998 1.00 42.81 458 ILE A N 1
ATOM 3718 C CA . ILE A 1 458 ? 37.512 52.347 -30.832 1.00 42.81 458 ILE A CA 1
ATOM 3719 C C . ILE A 1 458 ? 36.828 51.074 -30.316 1.00 42.81 458 ILE A C 1
ATOM 3721 O O . ILE A 1 458 ? 36.818 50.056 -31.005 1.00 42.81 458 ILE A O 1
ATOM 3725 N N . THR A 1 459 ? 36.278 51.112 -29.101 1.00 36.78 459 THR A N 1
ATOM 3726 C CA . THR A 1 459 ? 35.418 50.048 -28.555 1.00 36.78 459 THR A CA 1
ATOM 3727 C C . THR A 1 459 ? 33.954 50.324 -28.909 1.00 36.78 459 THR A C 1
ATOM 3729 O O . THR A 1 459 ? 33.504 51.454 -28.709 1.00 36.78 459 THR A O 1
ATOM 3732 N N . PRO A 1 460 ? 33.175 49.342 -29.399 1.00 37.78 460 PRO A N 1
ATOM 3733 C CA . PRO A 1 460 ? 31.758 49.544 -29.653 1.00 37.78 460 PRO A CA 1
ATOM 3734 C C . PRO A 1 460 ? 30.919 49.187 -28.411 1.00 37.78 460 PRO A C 1
ATOM 3736 O O . PRO A 1 460 ? 31.192 48.199 -27.734 1.00 37.78 460 PRO A O 1
ATOM 3739 N N . TYR A 1 461 ? 29.864 49.980 -28.199 1.00 34.03 461 TYR A N 1
ATOM 3740 C CA . TYR A 1 461 ? 28.729 49.821 -27.272 1.00 34.03 461 TYR A CA 1
ATOM 3741 C C . TYR A 1 461 ? 28.852 50.352 -25.829 1.00 34.03 461 TYR A C 1
ATOM 3743 O O . TYR A 1 461 ? 29.344 49.695 -24.919 1.00 34.03 461 TYR A O 1
ATOM 3751 N N . SER A 1 462 ? 28.233 51.521 -25.630 1.00 32.78 462 SER A N 1
ATOM 3752 C CA . SER A 1 462 ? 27.592 51.980 -24.390 1.00 32.78 462 SER A CA 1
ATOM 3753 C C . SER A 1 462 ? 26.087 52.150 -24.691 1.00 32.78 462 SER A C 1
ATOM 3755 O O . SER A 1 462 ? 25.773 52.712 -25.748 1.00 32.78 462 SER A O 1
ATOM 3757 N N . PRO A 1 463 ? 25.146 51.664 -23.854 1.00 42.69 463 PRO A N 1
ATOM 3758 C CA . PRO A 1 463 ? 23.722 51.897 -24.057 1.00 42.69 463 PRO A CA 1
ATOM 3759 C C . PRO A 1 463 ? 23.271 53.239 -23.465 1.00 42.69 463 PRO A C 1
ATOM 3761 O O . PRO A 1 463 ? 23.573 53.584 -22.325 1.00 42.69 463 PRO A O 1
ATOM 3764 N N . TRP A 1 464 ? 22.486 53.955 -24.267 1.00 29.98 464 TRP A N 1
ATOM 3765 C CA . TRP A 1 464 ? 21.729 55.153 -23.923 1.00 29.98 464 TRP A CA 1
ATOM 3766 C C . TRP A 1 464 ? 20.777 54.924 -22.735 1.00 29.98 464 TRP A C 1
ATOM 3768 O O . TRP A 1 464 ? 19.921 54.042 -22.794 1.00 29.98 464 TRP A O 1
ATOM 3778 N N . GLN A 1 465 ? 20.861 55.770 -21.704 1.00 35.09 465 GLN A N 1
ATOM 3779 C CA . GLN A 1 465 ? 19.748 56.046 -20.792 1.00 35.09 465 GLN A CA 1
ATOM 3780 C C . GLN A 1 465 ? 19.204 57.439 -21.110 1.00 35.09 465 GLN A C 1
ATOM 3782 O O . GLN A 1 465 ? 19.948 58.419 -21.122 1.00 35.09 465 GLN A O 1
ATOM 3787 N N . GLY A 1 466 ? 17.916 57.482 -21.453 1.00 32.22 466 GLY A N 1
ATOM 3788 C CA . GLY A 1 466 ? 17.171 58.704 -21.718 1.00 32.22 466 GLY A CA 1
ATOM 3789 C C . GLY A 1 466 ? 16.948 59.539 -20.459 1.00 32.22 466 GLY A C 1
ATOM 3790 O O . GLY A 1 466 ? 17.003 59.024 -19.341 1.00 32.22 466 GLY A O 1
ATOM 3791 N N . GLY A 1 467 ? 16.696 60.828 -20.701 1.00 30.73 467 GLY A N 1
ATOM 3792 C CA . GLY A 1 467 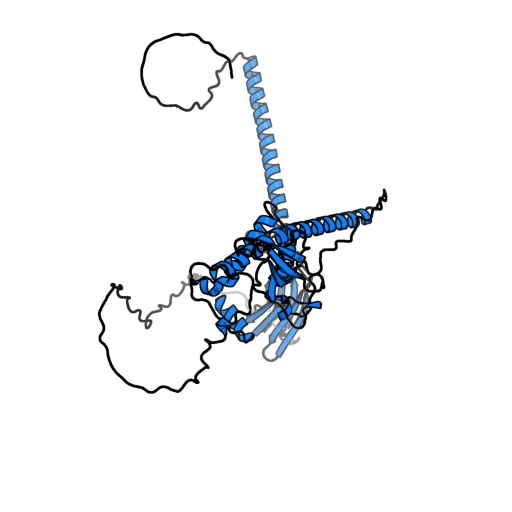? 16.229 61.814 -19.727 1.00 30.73 467 GLY A CA 1
ATOM 3793 C C . GLY A 1 467 ? 14.939 61.394 -19.012 1.00 30.73 467 GLY A C 1
ATOM 3794 O O . GLY A 1 467 ? 14.309 60.396 -19.345 1.00 30.73 467 GLY A O 1
ATOM 3795 N N . ASP A 1 468 ? 14.478 62.122 -18.009 1.00 32.44 468 ASP A N 1
ATOM 3796 C CA . ASP A 1 468 ? 14.460 63.575 -17.990 1.00 32.44 468 ASP A CA 1
ATOM 3797 C C . ASP A 1 468 ? 14.208 64.122 -16.575 1.00 32.44 468 ASP A C 1
ATOM 3799 O O . ASP A 1 468 ? 13.655 63.434 -15.720 1.00 32.44 468 ASP A O 1
ATOM 3803 N N . SER A 1 469 ? 14.600 65.390 -16.411 1.00 31.05 469 SER A N 1
ATOM 3804 C CA . SER A 1 469 ? 13.967 66.459 -15.616 1.00 31.05 469 SER A CA 1
ATOM 3805 C C . SER A 1 469 ? 13.459 66.189 -14.187 1.00 31.05 469 SER A C 1
ATOM 3807 O O . SER A 1 469 ? 12.454 65.513 -14.001 1.00 31.05 469 SER A O 1
ATOM 3809 N N . SER A 1 470 ? 14.012 66.905 -13.198 1.00 32.62 470 SER A N 1
ATOM 3810 C CA . SER A 1 470 ? 13.397 68.136 -12.636 1.00 32.62 470 SER A CA 1
ATOM 3811 C C . SER A 1 470 ? 14.034 68.537 -11.292 1.00 32.62 470 SER A C 1
ATOM 3813 O O . SER A 1 470 ? 14.096 67.700 -10.401 1.00 32.62 470 SER A O 1
ATOM 3815 N N . GLU A 1 471 ? 14.453 69.813 -11.200 1.00 35.41 471 GLU A N 1
ATOM 3816 C CA . GLU A 1 471 ? 14.388 70.747 -10.042 1.00 35.41 471 GLU A CA 1
ATOM 3817 C C . GLU A 1 471 ? 14.885 70.258 -8.658 1.00 35.41 471 GLU A C 1
ATOM 3819 O O . GLU A 1 471 ? 14.518 69.206 -8.170 1.00 35.41 471 GLU A O 1
ATOM 3824 N N . GLY A 1 472 ? 15.680 70.959 -7.853 1.00 32.50 472 GLY A N 1
ATOM 3825 C CA . GLY A 1 472 ? 16.074 72.355 -7.764 1.00 32.50 472 GLY A CA 1
ATOM 3826 C C . GLY A 1 472 ? 16.556 72.600 -6.317 1.00 32.50 472 GLY A C 1
ATOM 3827 O O . GLY A 1 472 ? 15.947 72.123 -5.368 1.00 32.50 472 GLY A O 1
ATOM 3828 N N . SER A 1 473 ? 17.679 73.311 -6.182 1.00 31.47 473 SER A N 1
ATOM 3829 C CA . SER A 1 473 ? 18.102 74.173 -5.056 1.00 31.47 473 SER A CA 1
ATOM 3830 C C . SER A 1 473 ? 18.133 73.683 -3.582 1.00 31.47 473 SER A C 1
ATOM 3832 O O . SER A 1 473 ? 17.115 73.494 -2.929 1.00 31.47 473 SER A O 1
ATOM 3834 N N . SER A 1 474 ? 19.362 73.740 -3.035 1.00 32.31 474 SER A N 1
ATOM 3835 C CA . SER A 1 474 ? 19.777 74.407 -1.773 1.00 32.31 474 SER A CA 1
ATOM 3836 C C . SER A 1 474 ? 19.380 73.850 -0.384 1.00 32.31 474 SER A C 1
ATOM 3838 O O . SER A 1 474 ? 18.317 74.176 0.122 1.00 32.31 474 SER A O 1
ATOM 3840 N N . THR A 1 475 ? 20.354 73.164 0.257 1.00 33.69 475 THR A N 1
ATOM 3841 C CA . THR A 1 475 ? 20.992 73.407 1.598 1.00 33.69 475 THR A CA 1
ATOM 3842 C C . THR A 1 475 ? 20.149 73.648 2.878 1.00 33.69 475 THR A C 1
ATOM 3844 O O . THR A 1 475 ? 19.084 74.237 2.791 1.00 33.69 475 THR A O 1
ATOM 3847 N N . PRO A 1 476 ? 20.720 73.529 4.106 1.00 44.66 476 PRO A N 1
ATOM 3848 C CA . PRO A 1 476 ? 21.708 72.575 4.648 1.00 44.66 476 PRO A CA 1
ATOM 3849 C C . PRO A 1 476 ? 21.403 72.127 6.115 1.00 44.66 476 PRO A C 1
ATOM 3851 O O . PRO A 1 476 ? 20.519 72.652 6.777 1.00 44.66 476 PRO A O 1
ATOM 3854 N N . SER A 1 477 ? 22.277 71.268 6.665 1.00 30.09 477 SER A N 1
ATOM 3855 C CA . SER A 1 477 ? 22.705 71.241 8.085 1.00 30.09 477 SER A CA 1
ATOM 3856 C C . SER A 1 477 ? 21.691 70.856 9.181 1.00 30.09 477 SER A C 1
ATOM 3858 O O . SER A 1 477 ? 20.859 71.660 9.578 1.00 30.09 477 SER A O 1
ATOM 3860 N N . THR A 1 478 ? 21.926 69.730 9.867 1.00 37.03 478 THR A N 1
ATOM 3861 C CA . THR A 1 478 ? 22.372 69.725 11.282 1.00 37.03 478 THR A CA 1
ATOM 3862 C C . THR A 1 478 ? 22.720 68.313 11.775 1.00 37.03 478 THR A C 1
ATOM 3864 O O . THR A 1 478 ? 22.432 67.305 11.142 1.00 37.03 478 THR A O 1
ATOM 3867 N N . ARG A 1 479 ? 23.480 68.310 12.868 1.00 35.03 479 ARG A N 1
ATOM 3868 C CA . ARG A 1 479 ? 24.359 67.286 13.440 1.00 35.03 479 ARG A CA 1
ATOM 3869 C C . ARG A 1 479 ? 23.633 66.341 14.441 1.00 35.03 479 ARG A C 1
ATOM 3871 O O . ARG A 1 479 ? 22.428 66.477 14.611 1.00 35.03 479 ARG A O 1
ATOM 3878 N N . PRO A 1 480 ? 24.348 65.377 15.066 1.00 53.25 480 PRO A N 1
ATOM 3879 C CA . PRO A 1 480 ? 23.842 64.082 15.526 1.00 53.25 480 PRO A CA 1
ATOM 3880 C C . PRO A 1 480 ? 23.457 64.082 17.010 1.00 53.25 480 PRO A C 1
ATOM 3882 O O . PRO A 1 480 ? 23.751 65.048 17.706 1.00 53.25 480 PRO A O 1
ATOM 3885 N N . LEU A 1 481 ? 22.918 62.959 17.499 1.00 35.75 481 LEU A N 1
ATOM 3886 C CA . LEU A 1 481 ? 23.279 62.298 18.769 1.00 35.75 481 LEU A CA 1
ATOM 3887 C C . LEU A 1 481 ? 22.263 61.198 19.100 1.00 35.75 481 LEU A C 1
ATOM 3889 O O . LEU A 1 481 ? 21.066 61.393 18.917 1.00 35.75 481 LEU A O 1
ATOM 3893 N N . GLY A 1 482 ? 22.746 60.102 19.688 1.00 33.72 482 GLY A N 1
ATOM 3894 C CA . GLY A 1 482 ? 21.943 59.334 20.640 1.00 33.72 482 GLY A CA 1
ATOM 3895 C C . GLY A 1 482 ? 21.936 57.825 20.449 1.00 33.72 482 GLY A C 1
ATOM 3896 O O . GLY A 1 482 ? 20.958 57.267 19.970 1.00 33.72 482 GLY A O 1
ATOM 3897 N N . GLU A 1 483 ? 22.993 57.164 20.918 1.00 45.03 483 GLU A N 1
ATOM 3898 C CA . GLU A 1 483 ? 22.900 55.803 21.451 1.00 45.03 483 GLU A CA 1
ATOM 3899 C C . GLU A 1 483 ? 21.912 55.755 22.630 1.00 45.03 483 GLU A C 1
ATOM 3901 O O . GLU A 1 483 ? 22.038 56.562 23.555 1.00 45.03 483 GLU A O 1
ATOM 3906 N N . ARG A 1 484 ? 21.002 54.773 22.648 1.00 41.94 484 ARG A N 1
ATOM 3907 C CA . ARG A 1 484 ? 20.882 53.718 23.683 1.00 41.94 484 ARG A CA 1
ATOM 3908 C C . ARG A 1 484 ? 19.549 52.979 23.559 1.00 41.94 484 ARG A C 1
ATOM 3910 O O . ARG A 1 484 ? 18.504 53.608 23.419 1.00 41.94 484 ARG A O 1
ATOM 3917 N N . GLY A 1 485 ? 19.619 51.659 23.709 1.00 43.78 485 GLY A N 1
ATOM 3918 C CA . GLY A 1 485 ? 18.492 50.737 23.808 1.00 43.78 485 GLY A CA 1
ATOM 3919 C C . GLY A 1 485 ? 18.933 49.339 23.449 1.00 43.78 485 GLY A C 1
ATOM 3920 O O . GLY A 1 485 ? 18.700 48.975 22.279 1.00 43.78 485 GLY A O 1
#

Organism: NCBI:txid37863

Sequence (485 aa):
MTEENRISTFMANQEALWRKITPYSPWQGGFYERLIRGIKGSLYKAIGKKRLSYEDLGTLLIEIEATLNSRPMTYIEEKWETKPILRPIDFLQNDITVAYPLENHSSQEADDDYFPPSDAAILRTRMQTWEALKSSIEANERFWKIWREDYLTQLREHHKKRMDSHRSATNPKIGDVVLLVDNNQPRNQWDIGRITKIAPSHDDEIREVIVKKAGYGDEFRRPVNLLVPLEVTDDPKEHDDKEKPKDPKPPAAATSQKKPTENQRILRPKKKVNYADAFPIIDSPSVPFRKPTSYWNFLFLLTTLLTCFGSTKAVDTFAAVHCIKGGLRLTTVNVEEYEICTGTYCSLRSKPTTEEVYWVPPEVSITRYPVTFKAKLKNRIVTSETTCEAEPFCENIRCTFCTSLIFNPTAVAVLALIIYASTVVTYLALKIVRTRSMDEENKITTFMANHEISWRKITPYSPWQGGDSSEGSSTPSTRPLGERG

Foldseek 3Di:
DDPVVVVVVVCVVVVHDDDDDDPPCCVVVVVVVVVVVLLVVLLCQLCPPPDDDPVLVVLLVVVSVVLQQLAFFAFDPVCLQPGGGDGNCCVVPNPDDPDQPCPPPDPPDDDDVDDDPVVVVVVVVVVVVVVSSVVSNSSNQSSQLSSVVSVLVVQQVVCVVVPPDPDDPPDDDQQAKWWFADNPDDRSDIKIWGFHAFDADPVRDGQKTWTDIGNHRDIDIDGPVRTGHHNDDVDVVVPPPPDPDDDDDDDDDDDDDDDDDDDDDDDDDDDDDDPPDDDDDDDDDDDDDDDDDDDDDDDDDDDDDDDDDDDPPDPPQDWDWDDDVQWIKIAGDQFAKKWKDWPPDIDIDGDDDRIDTDGDQLVRQQAWIKIWMWTDHPPDIDIDIDIDGHDDSLSNDPDPDDPSQVPPPVNVVVVVVVVVVVVVVVVVVVVVVVVVVVVVVVVVVVVCVVVVDDDDDDDDDDDDDDDDDDDDDDYDDDDDDDDDD

Mean predicted aligned error: 22.66 Å

InterPro domains:
  IPR012337 Ribonuclease H-like superfamily [SSF53098] (9-76)
  IPR036397 Ribonuclease H superfamily [G3DSA:3.30.420.10] (3-108)
  IPR040676 Domain of unknown function DUF56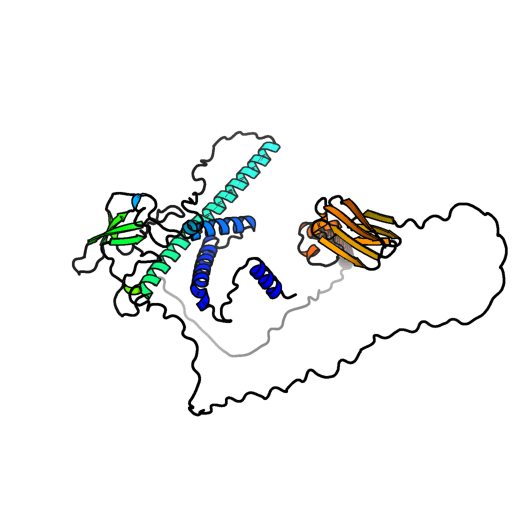41 [PF18701] (138-230)

pLDDT: mean 70.58, std 21.52, range [27.72, 95.5]

Secondary structure (DSSP, 8-state):
--HHHHHHHHHHHTT---PPPPTT-GGGGHHHHHHHHHHHHHHHHHHTT----HHHHHHHHHHHHHHHHTS--EE-GGGTTT--EE-GGGGTSTT---PPP-TT--------S---HHHHHHHHHHHHHHHHHHHHHHHHHHHHHHHHHHHHHHHHHHHHHT--STT------TT-EEEE--TTPPTT--EEEEEEEEEE-TTS-EEEEEEEETT---EEEEEGGGEEE-SS---GGGSS-----PPPPPP---------------PPPPPP----S-----PPPPPPPPPPP-----S-------------------EEEEEETTEEEEEESS-SEEEEEETTEEEEEES--SEEEEEPPHHHHTS-EEEEEEEEETTEEEEEEEEEPP--GGGS---SS-HHHHT-HHHHHHHHHHHHHHHHHHHHHHHHHHHHHHHHHHHHHHHHHTTT---PPPPP-------------------------

Solvent-accessible surface area (backbone atoms only — not comparable to full-atom values): 31039 Å² total; per-residue (Å²): 134,58,70,67,57,54,51,52,51,52,32,57,76,67,75,45,84,86,80,77,73,61,86,97,40,63,73,83,49,39,69,62,52,52,50,52,51,52,52,51,53,23,46,50,63,36,54,58,88,63,84,72,54,72,66,56,45,53,52,49,51,53,55,47,49,54,41,64,32,47,38,68,36,36,67,36,78,93,32,36,63,84,56,33,64,40,29,66,42,45,81,80,44,70,88,72,76,85,75,74,76,83,85,80,69,70,81,81,85,74,91,68,100,74,64,59,76,70,55,46,50,53,49,50,51,50,52,52,51,50,51,51,49,50,52,49,52,55,38,47,54,44,21,49,55,47,38,52,54,51,51,54,48,50,45,51,48,50,67,54,64,75,48,96,52,95,87,56,74,76,73,87,51,73,67,44,62,27,36,50,69,62,93,86,58,59,88,72,60,80,52,45,27,31,26,72,43,78,44,62,43,100,83,72,47,73,54,37,31,32,29,33,39,58,62,46,93,59,74,44,80,44,49,51,90,42,51,35,68,46,79,54,70,93,61,82,77,70,75,81,74,69,76,76,86,75,80,88,76,83,90,81,80,89,86,85,90,81,84,88,82,86,79,86,75,89,72,81,84,77,78,85,81,74,92,76,86,84,81,82,87,78,82,80,86,82,80,84,82,80,83,84,82,86,87,83,87,84,89,80,86,92,88,82,85,84,89,80,88,82,73,86,72,73,83,71,73,45,74,50,80,40,80,48,95,56,28,35,40,37,39,37,40,81,47,52,35,39,36,42,28,51,74,93,50,70,49,78,49,71,67,70,57,59,65,46,78,49,75,55,59,46,88,58,36,55,41,71,35,51,34,40,37,39,35,37,34,99,90,48,76,49,75,51,78,50,72,40,76,54,43,65,53,68,80,48,57,88,63,95,82,45,68,79,50,75,74,29,67,75,53,40,49,58,54,49,50,53,51,50,51,51,51,51,52,51,49,52,52,51,49,54,53,50,53,56,51,49,54,51,53,51,51,50,52,53,56,34,64,78,64,76,66,85,81,85,85,86,82,86,86,81,85,89,78,80,85,78,90,79,90,79,86,82,89,80,90,85,85,89,86,79,91,84,134